Protein 8GAQ (pdb70)

Secondary structure (DSSP, 8-state):
-HHHHHHHHHHHHH--HHHHHHHHHHHHHHHHH-HHHHHHHHHHHHHTT-HHHHHHHHHHHHHHHTT-TTHHHHHHHHHHHHT-TTHHHHHHHHHHHHTTT-HHHHHHHHHHHHHT--HHHHHHHHHHHHHHHTT-HHHHHHHHHT-/-HHHHHHHHHHHHHT-HHHHHHHHHHHHHHHHH-GGGHHHHHHHHHHHT-HHHHHHHHHHHHHTGGG-HHHHHHHHHHHHHH--HHHHHHHHHHHHHHTTT-TTGGGTHHHHHHHT--HHHHHHHHHHHHHHTTT-HHHHHHHHHT-/-HHHHHHHHHHHTT--HHHHHHHHHHHHHHHHH-GGGHHHHHHHHHHHT-HHHHHHHHHHHHHHHTT-HHHHHHHHHHHHHHT-TTHHHHHHHHHHHHTTT-TTGGGTHHHHHHHT--HHHHHHHHHHHHHHHTT-HHHHHHHHHT-/-HHHHHHHHHHHHH--HHHHHHHHHHHHHHHHT-GGGHHHHHHHHHHTT-HHHHHHHHHHHHHHHTT-HHHHHHHHHHHHHH--TTIIIIIHHHHHHHTTT-TTGGGTHHHHHHHT--HHHHHHHHHHHHHHHTT-HHHHHHHHHT-/-HHHHHHHHHHHHH--HHHHHHHHHHHHHHHHHSGGGHHHHHHHHHHTT-HHHHHHHHHHHHHHHTT-HHHHHHHHHHHHHHT-TTHHHHHHHHHHHHTTT-TTHHHHHHHHHHHT--HHHHHHHHHHHHHHHTS-HHHHHHHHHT-

Structure (mmCIF, N/CA/C/O backbone):
data_8GAQ
#
_entry.id   8GAQ
#
loop_
_atom_site.group_PDB
_atom_site.id
_atom_site.type_symbol
_atom_site.label_atom_id
_atom_site.label_alt_id
_atom_site.label_comp_id
_atom_site.label_asym_id
_atom_site.label_entity_id
_atom_site.label_seq_id
_atom_site.pdbx_PDB_ins_code
_atom_site.Cartn_x
_atom_site.Cartn_y
_atom_site.Cartn_z
_atom_site.occupancy
_atom_site.B_iso_or_equiv
_atom_site.auth_seq_id
_atom_site.auth_comp_id
_atom_site.auth_asym_id
_atom_site.auth_atom_id
_atom_site.pdbx_PDB_model_num
ATOM 1 N N . VAL A 1 2 ? 145.070 147.322 134.221 1.00 126.82 1 VAL A N 1
ATOM 2 C CA . VAL A 1 2 ? 145.384 148.540 133.494 1.00 126.82 1 VAL A CA 1
ATOM 3 C C . VAL A 1 2 ? 144.755 148.403 132.108 1.00 126.82 1 VAL A C 1
ATOM 4 O O . VAL A 1 2 ? 143.809 147.637 131.941 1.00 126.82 1 VAL A O 1
ATOM 8 N N . GLU A 1 3 ? 145.271 149.136 131.116 1.00 132.94 2 GLU A N 1
ATOM 9 C CA . GLU A 1 3 ? 144.678 149.092 129.782 1.00 132.94 2 GLU A CA 1
ATOM 10 C C . GLU A 1 3 ? 144.922 147.749 129.098 1.00 132.94 2 GLU A C 1
ATOM 11 O O . GLU A 1 3 ? 144.015 147.192 128.470 1.00 132.94 2 GLU A O 1
ATOM 17 N N . GLU A 1 4 ? 146.140 147.211 129.208 1.00 138.28 3 GLU A N 1
ATOM 18 C CA . GLU A 1 4 ? 146.467 145.972 128.508 1.00 138.28 3 GLU A CA 1
ATOM 19 C C . GLU A 1 4 ? 145.700 144.787 129.085 1.00 138.28 3 GLU A C 1
ATOM 20 O O . GLU A 1 4 ? 145.166 143.961 128.334 1.00 138.28 3 GLU A O 1
ATOM 26 N N . LEU A 1 5 ? 145.616 144.695 130.414 1.00 132.30 4 LEU A N 1
ATOM 27 C CA . LEU A 1 5 ? 144.890 143.590 131.023 1.00 132.30 4 LEU A CA 1
ATOM 28 C C . LEU A 1 5 ? 143.389 143.737 130.817 1.00 132.30 4 LEU A C 1
ATOM 29 O O . LEU A 1 5 ? 142.690 142.735 130.647 1.00 132.30 4 LEU A O 1
ATOM 34 N N . LYS A 1 6 ? 142.881 144.970 130.800 1.00 137.65 5 LYS A N 1
ATOM 35 C CA . LYS A 1 6 ? 141.480 145.188 130.453 1.00 137.65 5 LYS A CA 1
ATOM 36 C C . LYS A 1 6 ? 141.191 144.720 129.032 1.00 137.65 5 LYS A C 1
ATOM 37 O O . LYS A 1 6 ? 140.190 144.037 128.782 1.00 137.65 5 LYS A O 1
ATOM 43 N N . ARG A 1 7 ? 142.059 145.085 128.086 1.00 144.99 6 ARG A N 1
ATOM 44 C CA . ARG A 1 7 ? 141.888 144.649 126.703 1.00 144.99 6 ARG A CA 1
ATOM 45 C C . ARG A 1 7 ? 141.908 143.129 126.602 1.00 144.99 6 ARG A C 1
ATOM 46 O O . ARG A 1 7 ? 141.051 142.527 125.942 1.00 144.99 6 ARG A O 1
ATOM 54 N N . LYS A 1 8 ? 142.896 142.496 127.239 1.00 143.40 7 LYS A N 1
ATOM 55 C CA . LYS A 1 8 ? 142.985 141.040 127.215 1.00 143.40 7 LYS A CA 1
ATOM 56 C C . LYS A 1 8 ? 141.733 140.396 127.795 1.00 143.40 7 LYS A C 1
ATOM 57 O O . LYS A 1 8 ? 141.180 139.459 127.209 1.00 143.40 7 LYS A O 1
ATOM 63 N N . LEU A 1 9 ? 141.276 140.872 128.956 1.00 140.27 8 LEU A N 1
ATOM 64 C CA . LEU A 1 9 ? 140.109 140.266 129.587 1.00 140.27 8 LEU A CA 1
ATOM 65 C C . LEU A 1 9 ? 138.876 140.416 128.704 1.00 140.27 8 LEU A C 1
ATOM 66 O O . LEU A 1 9 ? 138.114 139.464 128.522 1.00 140.27 8 LEU A O 1
ATOM 71 N N . ARG A 1 10 ? 138.655 141.615 128.154 1.00 143.92 9 ARG A N 1
ATOM 72 C CA . ARG A 1 10 ? 137.480 141.825 127.312 1.00 143.92 9 ARG A CA 1
ATOM 73 C C . ARG A 1 10 ? 137.526 140.958 126.060 1.00 143.92 9 ARG A C 1
ATOM 74 O O . ARG A 1 10 ? 136.520 140.332 125.692 1.00 143.92 9 ARG A O 1
ATOM 82 N N . GLN A 1 11 ? 138.682 140.900 125.391 1.00 149.13 10 GLN A N 1
ATOM 83 C CA . GLN A 1 11 ? 138.771 140.093 124.179 1.00 149.13 10 GLN A CA 1
ATOM 84 C C . GLN A 1 11 ? 138.585 138.614 124.495 1.00 149.13 10 GLN A C 1
ATOM 85 O O . GLN A 1 11 ? 137.921 137.894 123.744 1.00 149.13 10 GLN A O 1
ATOM 91 N N . ALA A 1 12 ? 139.145 138.144 125.612 1.00 149.15 11 ALA A N 1
ATOM 92 C CA . ALA A 1 12 ? 138.904 136.766 126.021 1.00 149.15 11 ALA A CA 1
ATOM 93 C C . ALA A 1 12 ? 137.428 136.533 126.306 1.00 149.15 11 ALA A C 1
ATOM 94 O O . ALA A 1 12 ? 136.873 135.489 125.946 1.00 149.15 11 ALA A O 1
ATOM 96 N N . LYS A 1 13 ? 136.775 137.507 126.941 1.00 149.04 12 LYS A N 1
ATOM 97 C CA . LYS A 1 13 ? 135.376 137.353 127.312 1.00 149.04 12 LYS A CA 1
ATOM 98 C C . LYS A 1 13 ? 134.492 137.238 126.080 1.00 149.04 12 LYS A C 1
ATOM 99 O O . LYS A 1 13 ? 133.556 136.430 126.053 1.00 149.04 12 LYS A O 1
ATOM 105 N N . GLU A 1 14 ? 134.777 138.027 125.041 1.00 154.38 13 GLU A N 1
ATOM 106 C CA . GLU A 1 14 ? 133.977 137.901 123.828 1.00 154.38 13 GLU A CA 1
ATOM 107 C C . GLU A 1 14 ? 134.297 136.627 123.051 1.00 154.38 13 GLU A C 1
ATOM 108 O O . GLU A 1 14 ? 133.488 136.216 122.212 1.00 154.38 13 GLU A O 1
ATOM 114 N N . ASP A 1 15 ? 135.444 135.991 123.298 1.00 154.45 14 ASP A N 1
ATOM 115 C CA . ASP A 1 15 ? 135.725 134.698 122.681 1.00 154.45 14 ASP A CA 1
ATOM 116 C C . ASP A 1 15 ? 135.633 133.521 123.649 1.00 154.45 14 ASP A C 1
ATOM 117 O O . ASP A 1 15 ? 135.965 132.398 123.256 1.00 154.45 14 ASP A O 1
ATOM 122 N N . GLY A 1 16 ? 135.199 133.732 124.891 1.00 151.72 15 GLY A N 1
ATOM 123 C CA . GLY A 1 16 ? 135.077 132.613 125.811 1.00 151.72 15 GLY A CA 1
ATOM 124 C C . GLY A 1 16 ? 136.386 132.113 126.391 1.00 151.72 15 GLY A C 1
ATOM 125 O O . GLY A 1 16 ? 137.298 132.904 126.651 1.00 151.72 15 GLY A O 1
ATOM 126 N N . ASP A 1 17 ? 136.470 130.801 126.633 1.00 148.89 16 ASP A N 1
ATOM 127 C CA . ASP A 1 17 ? 137.662 130.168 127.196 1.00 148.89 16 ASP A CA 1
ATOM 128 C C . ASP A 1 17 ? 137.952 130.659 128.608 1.00 148.89 16 ASP A C 1
ATOM 129 O O . ASP A 1 17 ? 138.944 131.358 128.843 1.00 148.89 16 ASP A O 1
ATOM 134 N N . GLU A 1 18 ? 137.063 130.309 129.543 1.00 142.00 17 GLU A N 1
ATOM 135 C CA . GLU A 1 18 ? 137.191 130.720 130.939 1.00 142.00 17 GLU A CA 1
ATOM 136 C C . GLU A 1 18 ? 138.583 130.473 131.512 1.00 142.00 17 GLU A C 1
ATOM 137 O O . GLU A 1 18 ? 139.009 131.197 132.419 1.00 142.00 17 GLU A O 1
ATOM 143 N N . GLU A 1 19 ? 139.299 129.454 131.023 1.00 138.42 18 GLU A N 1
ATOM 144 C CA . GLU A 1 19 ? 140.591 129.105 131.611 1.00 138.42 18 GLU A CA 1
ATOM 145 C C . GLU A 1 19 ? 141.612 130.231 131.499 1.00 138.42 18 GLU A C 1
ATOM 146 O O . GLU A 1 19 ? 142.541 130.293 132.312 1.00 138.42 18 GLU A O 1
ATOM 152 N N . LEU A 1 20 ? 141.461 131.116 130.518 1.00 136.11 19 LEU A N 1
ATOM 153 C CA . LEU A 1 20 ? 142.305 132.295 130.383 1.00 136.11 19 LEU A CA 1
ATOM 154 C C . LEU A 1 20 ? 141.733 133.470 131.174 1.00 136.11 19 LEU A C 1
ATOM 155 O O . LEU A 1 20 ? 142.485 134.249 131.776 1.00 136.11 19 LEU A O 1
ATOM 160 N N . LEU A 1 21 ? 140.403 133.606 131.162 1.00 132.48 20 LEU A N 1
ATOM 161 C CA . LEU A 1 21 ? 139.745 134.695 131.879 1.00 132.48 20 LEU A CA 1
ATOM 162 C C . LEU A 1 21 ? 140.032 134.636 133.373 1.00 132.48 20 LEU A C 1
ATOM 163 O O . LEU A 1 21 ? 140.285 135.670 134.001 1.00 132.48 20 LEU A O 1
ATOM 168 N N . GLU A 1 22 ? 139.984 133.439 133.963 1.00 128.34 21 GLU A N 1
ATOM 169 C CA . GLU A 1 22 ? 140.267 133.316 135.390 1.00 128.34 21 GLU A CA 1
ATOM 170 C C . GLU A 1 22 ? 141.660 133.834 135.718 1.00 128.34 21 GLU A C 1
ATOM 171 O O . GLU A 1 22 ? 141.838 134.604 136.671 1.00 128.34 21 GLU A O 1
ATOM 177 N N . ARG A 1 23 ? 142.655 133.445 134.919 1.00 120.55 22 ARG A N 1
ATOM 178 C CA . ARG A 1 23 ? 144.031 133.843 135.195 1.00 120.55 22 ARG A CA 1
ATOM 179 C C . ARG A 1 23 ? 144.218 135.344 135.023 1.00 120.55 22 ARG A C 1
ATOM 180 O O . ARG A 1 23 ? 144.844 136.000 135.867 1.00 120.55 22 ARG A O 1
ATOM 188 N N . VAL A 1 24 ? 143.698 135.905 133.928 1.00 116.90 23 VAL A N 1
ATOM 189 C CA . VAL A 1 24 ? 143.836 137.344 133.710 1.00 116.90 23 VAL A CA 1
ATOM 190 C C . VAL A 1 24 ? 143.157 138.121 134.831 1.00 116.90 23 VAL A C 1
ATOM 191 O O . VAL A 1 24 ? 143.709 139.097 135.352 1.00 116.90 23 VAL A O 1
ATOM 195 N N . LYS A 1 25 ? 141.954 137.701 135.227 1.00 112.40 24 LYS A N 1
ATOM 196 C CA . LYS A 1 25 ? 141.247 138.400 136.292 1.00 112.40 24 LYS A CA 1
ATOM 197 C C . LYS A 1 25 ? 142.027 138.343 137.598 1.00 112.40 24 LYS A C 1
ATOM 198 O O . LYS A 1 25 ? 142.163 139.352 138.297 1.00 112.40 24 LYS A O 1
ATOM 204 N N . ASN A 1 26 ? 142.526 137.158 137.961 1.00 107.65 25 ASN A N 1
ATOM 205 C CA . ASN A 1 26 ? 143.261 137.036 139.216 1.00 107.65 25 ASN A CA 1
ATOM 206 C C . ASN A 1 26 ? 144.536 137.872 139.203 1.00 107.65 25 ASN A C 1
ATOM 207 O O . ASN A 1 26 ? 144.856 138.535 140.200 1.00 107.65 25 ASN A O 1
ATOM 212 N N . GLU A 1 27 ? 145.259 137.884 138.079 1.00 99.62 26 GLU A N 1
ATOM 213 C CA . GLU A 1 27 ? 146.449 138.723 137.987 1.00 99.62 26 GLU A CA 1
ATOM 214 C C . GLU A 1 27 ? 146.086 140.198 138.069 1.00 99.62 26 GLU A C 1
ATOM 215 O O . GLU A 1 27 ? 146.834 140.997 138.642 1.00 99.62 26 GLU A O 1
ATOM 221 N N . MET A 1 28 ? 144.936 140.577 137.511 1.00 93.19 27 MET A N 1
ATOM 222 C CA . MET A 1 28 ? 144.521 141.972 137.569 1.00 93.19 27 MET A CA 1
ATOM 223 C C . MET A 1 28 ? 144.174 142.386 138.992 1.00 93.19 27 MET A C 1
ATOM 224 O O . MET A 1 28 ? 144.533 143.485 139.427 1.00 93.19 27 MET A O 1
ATOM 229 N N . LEU A 1 29 ? 143.479 141.519 139.730 1.00 82.89 28 LEU A N 1
ATOM 230 C CA . LEU A 1 29 ? 143.205 141.802 141.137 1.00 82.89 28 LEU A CA 1
ATOM 231 C C . LEU A 1 29 ? 144.502 141.951 141.919 1.00 82.89 28 LEU A C 1
ATOM 232 O O . LEU A 1 29 ? 144.654 142.873 142.730 1.00 82.89 28 LEU A O 1
ATOM 237 N N . LEU A 1 30 ? 145.454 141.045 141.683 1.00 80.61 29 LEU A N 1
ATOM 238 C CA . LEU A 1 30 ? 146.736 141.130 142.374 1.00 80.61 29 LEU A CA 1
ATOM 239 C C . LEU A 1 30 ? 147.446 142.440 142.064 1.00 80.61 29 LEU A C 1
ATOM 240 O O . LEU A 1 30 ? 147.965 143.101 142.970 1.00 80.61 29 LEU A O 1
ATOM 245 N N . LEU A 1 31 ? 147.476 142.833 140.790 1.00 89.23 30 LEU A N 1
ATOM 246 C CA . LEU A 1 31 ? 148.074 144.113 140.428 1.00 89.23 30 LEU A CA 1
ATOM 247 C C . LEU A 1 31 ? 147.359 145.270 141.111 1.00 89.23 30 LEU A C 1
ATOM 248 O O . LEU A 1 31 ? 147.999 146.232 141.551 1.00 89.23 30 LEU A O 1
ATOM 253 N N . ALA A 1 32 ? 146.031 145.195 141.210 1.00 82.68 31 ALA A N 1
ATOM 254 C CA . ALA A 1 32 ? 145.285 146.268 141.854 1.00 82.68 31 ALA A CA 1
ATOM 255 C C . ALA A 1 32 ? 145.599 146.359 143.341 1.00 82.68 31 ALA A C 1
ATOM 256 O O . ALA A 1 32 ? 145.498 147.442 143.926 1.00 82.68 31 ALA A O 1
ATOM 258 N N . VAL A 1 33 ? 145.968 145.241 143.969 1.00 74.25 32 VAL A N 1
ATOM 259 C CA . VAL A 1 33 ? 146.321 145.280 145.389 1.00 74.25 32 VAL A CA 1
ATOM 260 C C . VAL A 1 33 ? 147.501 146.216 145.629 1.00 74.25 32 VAL A C 1
ATOM 261 O O . VAL A 1 33 ? 147.520 146.980 146.599 1.00 74.25 32 VAL A O 1
ATOM 265 N N . VAL A 1 34 ? 148.503 146.169 144.753 1.00 77.76 33 VAL A N 1
ATOM 266 C CA . VAL A 1 34 ? 149.738 146.912 144.979 1.00 77.76 33 VAL A CA 1
ATOM 267 C C . VAL A 1 34 ? 149.743 148.289 144.322 1.00 77.76 33 VAL A C 1
ATOM 268 O O . VAL A 1 34 ? 150.476 149.178 144.783 1.00 77.76 33 VAL A O 1
ATOM 272 N N . ASP A 1 35 ? 148.943 148.502 143.279 1.00 85.36 34 ASP A N 1
ATOM 273 C CA . ASP A 1 35 ? 148.906 149.768 142.548 1.00 85.36 34 ASP A CA 1
ATOM 274 C C . ASP A 1 35 ? 147.534 150.400 142.745 1.00 85.36 34 ASP A C 1
ATOM 275 O O . ASP A 1 35 ? 146.602 150.126 141.974 1.00 85.36 34 ASP A O 1
ATOM 280 N N . PRO A 1 36 ? 147.366 151.258 143.756 1.00 82.03 35 PRO A N 1
ATOM 281 C CA . PRO A 1 36 ? 146.027 151.795 144.048 1.00 82.03 35 PRO A CA 1
ATOM 282 C C . PRO A 1 36 ? 145.451 152.642 142.932 1.00 82.03 35 PRO A C 1
ATOM 283 O O . PRO A 1 36 ? 144.223 152.705 142.795 1.00 82.03 35 PRO A O 1
ATOM 287 N N . ARG A 1 37 ? 146.293 153.280 142.119 1.00 80.61 36 ARG A N 1
ATOM 288 C CA . ARG A 1 37 ? 145.814 154.008 140.950 1.00 80.61 36 ARG A CA 1
ATOM 289 C C . ARG A 1 37 ? 145.029 153.113 140.000 1.00 80.61 36 ARG A C 1
ATOM 290 O O . ARG A 1 37 ? 144.161 153.604 139.272 1.00 80.61 36 ARG A O 1
ATOM 298 N N . VAL A 1 38 ? 145.297 151.807 140.008 1.00 81.22 37 VAL A N 1
ATOM 299 C CA . VAL A 1 38 ? 144.568 150.896 139.138 1.00 81.22 37 VAL A CA 1
ATOM 300 C C . VAL A 1 38 ? 143.191 150.580 139.711 1.00 81.22 37 VAL A C 1
ATOM 301 O O . VAL A 1 38 ? 142.272 150.226 138.963 1.00 81.22 37 VAL A O 1
ATOM 305 N N . LEU A 1 39 ? 143.014 150.729 141.029 1.00 77.76 38 LEU A N 1
ATOM 306 C CA . LEU A 1 39 ? 141.802 150.243 141.688 1.00 77.76 38 LEU A CA 1
ATOM 307 C C . LEU A 1 39 ? 140.544 150.845 141.077 1.00 77.76 38 LEU A C 1
ATOM 308 O O . LEU A 1 39 ? 139.632 150.116 140.670 1.00 77.76 38 LEU A O 1
ATOM 313 N N . VAL A 1 40 ? 140.489 152.174 140.971 1.00 78.58 39 VAL A N 1
ATOM 314 C CA . VAL A 1 40 ? 139.287 152.831 140.462 1.00 78.58 39 VAL A CA 1
ATOM 315 C C . VAL A 1 40 ? 138.935 152.327 139.069 1.00 78.58 39 VAL A C 1
ATOM 316 O O . VAL A 1 40 ? 137.777 152.412 138.642 1.00 78.58 39 VAL A O 1
ATOM 320 N N . GLU A 1 41 ? 139.912 151.786 138.341 1.00 86.40 40 GLU A N 1
ATOM 321 C CA . GLU A 1 41 ? 139.606 151.119 137.082 1.00 86.40 40 GLU A CA 1
ATOM 322 C C . GLU A 1 41 ? 139.060 149.717 137.335 1.00 86.40 40 GLU A C 1
ATOM 323 O O . GLU A 1 41 ? 137.938 149.396 136.928 1.00 86.40 40 GLU A O 1
ATOM 329 N N . VAL A 1 42 ? 139.831 148.881 138.038 1.00 80.66 41 VAL A N 1
ATOM 330 C CA . VAL A 1 42 ? 139.447 147.483 138.228 1.00 80.66 41 VAL A CA 1
ATOM 331 C C . VAL A 1 42 ? 138.071 147.384 138.867 1.00 80.66 41 VAL A C 1
ATOM 332 O O . VAL A 1 42 ? 137.279 146.494 138.536 1.00 80.66 41 VAL A O 1
ATOM 336 N N . LEU A 1 43 ? 137.760 148.297 139.786 1.00 77.56 42 LEU A N 1
ATOM 337 C CA . LEU A 1 43 ? 136.428 148.321 140.372 1.00 77.56 42 LEU A CA 1
ATOM 338 C C . LEU A 1 43 ? 135.360 148.468 139.297 1.00 77.56 42 LEU A C 1
ATOM 339 O O . LEU A 1 43 ? 134.487 147.604 139.152 1.00 77.56 42 LEU A O 1
ATOM 344 N N . ASN A 1 44 ? 135.444 149.536 138.499 1.00 87.41 43 ASN A N 1
ATOM 345 C CA . ASN A 1 44 ? 134.358 149.843 137.574 1.00 87.41 43 ASN A CA 1
ATOM 346 C C . ASN A 1 44 ? 134.213 148.758 136.516 1.00 87.41 43 ASN A C 1
ATOM 347 O O . ASN A 1 44 ? 133.096 148.333 136.199 1.00 87.41 43 ASN A O 1
ATOM 352 N N . THR A 1 45 ? 135.336 148.281 135.972 1.00 89.34 44 THR A N 1
ATOM 353 C CA . THR A 1 45 ? 135.274 147.162 135.040 1.00 89.34 44 THR A CA 1
ATOM 354 C C . THR A 1 45 ? 134.563 145.974 135.668 1.00 89.34 44 THR A C 1
ATOM 355 O O . THR A 1 45 ? 133.739 145.322 135.017 1.00 89.34 44 THR A O 1
ATOM 359 N N . ALA A 1 46 ? 134.839 145.703 136.947 1.00 88.56 45 ALA A N 1
ATOM 360 C CA . ALA A 1 46 ? 134.173 144.594 137.620 1.00 88.56 45 ALA A CA 1
ATOM 361 C C . ALA A 1 46 ? 132.666 144.792 137.634 1.00 88.56 45 ALA A C 1
ATOM 362 O O . ALA A 1 46 ? 131.903 143.828 137.515 1.00 88.56 45 ALA A O 1
ATOM 364 N N . LYS A 1 47 ? 132.219 146.037 137.786 1.00 90.65 46 LYS A N 1
ATOM 365 C CA . LYS A 1 47 ? 130.789 146.306 137.729 1.00 90.65 46 LYS A CA 1
ATOM 366 C C . LYS A 1 47 ? 130.255 146.103 136.319 1.00 90.65 46 LYS A C 1
ATOM 367 O O . LYS A 1 47 ? 129.130 145.628 136.139 1.00 90.65 46 LYS A O 1
ATOM 373 N N . GLU A 1 48 ? 131.053 146.451 135.306 1.00 96.30 47 GLU A N 1
ATOM 374 C CA . GLU A 1 48 ? 130.558 146.414 133.933 1.00 96.30 47 GLU A CA 1
ATOM 375 C C . GLU A 1 48 ? 130.318 144.985 133.462 1.00 96.30 47 GLU A C 1
ATOM 376 O O . GLU A 1 48 ? 129.346 144.717 132.748 1.00 96.30 47 GLU A O 1
ATOM 382 N N . LEU A 1 49 ? 131.192 144.051 133.852 1.00 103.03 48 LEU A N 1
ATOM 383 C CA . LEU A 1 49 ? 131.024 142.659 133.449 1.00 103.03 48 LEU A CA 1
ATOM 384 C C . LEU A 1 49 ? 129.740 142.047 133.991 1.00 103.03 48 LEU A C 1
ATOM 385 O O . LEU A 1 49 ? 129.279 141.031 133.459 1.00 103.03 48 LEU A O 1
ATOM 390 N N . GLY A 1 50 ? 129.152 142.637 135.029 1.00 100.13 49 GLY A N 1
ATOM 391 C CA . GLY A 1 50 ? 127.996 142.046 135.669 1.00 100.13 49 GLY A CA 1
ATOM 392 C C . GLY A 1 50 ? 128.318 140.971 136.678 1.00 100.13 49 GLY A C 1
ATOM 393 O O . GLY A 1 50 ? 127.450 140.152 136.996 1.00 100.13 49 GLY A O 1
ATOM 394 N N . ASP A 1 51 ? 129.541 140.948 137.196 1.00 90.91 50 ASP A N 1
ATOM 395 C CA . ASP A 1 51 ? 129.966 139.983 138.203 1.00 90.91 50 ASP A CA 1
ATOM 396 C C . ASP A 1 51 ? 130.100 140.718 139.528 1.00 90.91 50 ASP A C 1
ATOM 397 O O . ASP A 1 51 ? 131.102 141.395 139.771 1.00 90.91 50 ASP A O 1
ATOM 402 N N . GLU A 1 52 ? 129.092 140.578 140.387 1.00 89.85 51 GLU A N 1
ATOM 403 C CA . GLU A 1 52 ? 129.185 141.164 141.717 1.00 89.85 51 GLU A CA 1
ATOM 404 C C . GLU A 1 52 ? 130.241 140.474 142.573 1.00 89.85 51 GLU A C 1
ATOM 405 O O . GLU A 1 52 ? 130.681 141.048 143.571 1.00 89.85 51 GLU A O 1
ATOM 411 N N . GLU A 1 53 ? 130.675 139.266 142.204 1.00 88.81 52 GLU A N 1
ATOM 412 C CA . GLU A 1 53 ? 131.690 138.590 143.007 1.00 88.81 52 GLU A CA 1
ATOM 413 C C . GLU A 1 53 ? 133.046 139.271 142.874 1.00 88.81 52 GLU A C 1
ATOM 414 O O . GLU A 1 53 ? 133.716 139.528 143.881 1.00 88.81 52 GLU A O 1
ATOM 420 N N . MET A 1 54 ? 133.456 139.595 141.644 1.00 79.05 53 MET A N 1
ATOM 421 C CA . MET A 1 54 ? 134.712 140.314 141.450 1.00 79.05 53 MET A CA 1
ATOM 422 C C . MET A 1 54 ? 134.648 141.703 142.073 1.00 79.05 53 MET A C 1
ATOM 423 O O . MET A 1 54 ? 135.582 142.136 142.755 1.00 79.05 53 MET A O 1
ATOM 428 N N . TYR A 1 55 ? 133.548 142.419 141.840 1.00 73.36 54 TYR A N 1
ATOM 429 C CA . TYR A 1 55 ? 133.381 143.749 142.413 1.00 73.36 54 TYR A CA 1
ATOM 430 C C . TYR A 1 55 ? 133.425 143.696 143.936 1.00 73.36 54 TYR A C 1
ATOM 431 O O . TYR A 1 55 ? 134.061 144.536 144.582 1.00 73.36 54 TYR A O 1
ATOM 440 N N . LYS A 1 56 ? 132.768 142.698 144.529 1.00 69.20 55 LYS A N 1
ATOM 441 C CA . LYS A 1 56 ? 132.727 142.589 145.983 1.00 69.20 55 LYS A CA 1
ATOM 442 C C . LYS A 1 56 ? 134.089 142.212 146.554 1.00 69.20 55 LYS A C 1
ATOM 443 O O . LYS A 1 56 ? 134.496 142.737 147.598 1.00 69.20 55 LYS A O 1
ATOM 449 N N . LYS A 1 57 ? 134.819 141.317 145.884 1.00 62.53 56 LYS A N 1
ATOM 450 C CA . LYS A 1 57 ? 136.162 140.993 146.351 1.00 62.53 56 LYS A CA 1
ATOM 451 C C . LYS A 1 57 ? 137.097 142.187 146.206 1.00 62.53 56 LYS A C 1
ATOM 452 O O . LYS A 1 57 ? 137.993 142.379 147.033 1.00 62.53 56 LYS A O 1
ATOM 458 N N . VAL A 1 58 ? 136.906 143.008 145.170 1.00 63.65 57 VAL A N 1
ATOM 459 C CA . VAL A 1 58 ? 137.744 144.195 145.032 1.00 63.65 57 VAL A CA 1
ATOM 460 C C . VAL A 1 58 ? 137.402 145.224 146.102 1.00 63.65 57 VAL A C 1
ATOM 461 O O . VAL A 1 58 ? 138.294 145.911 146.619 1.00 63.65 57 VAL A O 1
ATOM 465 N N . LYS A 1 59 ? 136.123 145.343 146.471 1.00 62.62 58 LYS A N 1
ATOM 466 C CA . LYS A 1 59 ? 135.781 146.185 147.612 1.00 62.62 58 LYS A CA 1
ATOM 467 C C . LYS A 1 59 ? 136.450 145.672 148.878 1.00 62.62 58 LYS A C 1
ATOM 468 O O . LYS A 1 59 ? 137.002 146.455 149.658 1.00 62.62 58 LYS A O 1
ATOM 474 N N . GLY A 1 60 ? 136.420 144.362 149.093 1.00 56.65 59 GLY A N 1
ATOM 475 C CA . GLY A 1 60 ? 137.135 143.764 150.203 1.00 56.65 59 GLY A CA 1
ATOM 476 C C . GLY A 1 60 ? 138.609 144.114 150.215 1.00 56.65 59 GLY A C 1
ATOM 477 O O . GLY A 1 60 ? 139.156 144.528 151.245 1.00 56.65 59 GLY A O 1
ATOM 478 N N . ILE A 1 61 ? 139.260 143.932 149.065 1.00 53.25 60 ILE A N 1
ATOM 479 C CA . ILE A 1 61 ? 140.694 144.178 148.964 1.00 53.25 60 ILE A CA 1
ATOM 480 C C . ILE A 1 61 ? 141.012 145.627 149.291 1.00 53.25 60 ILE A C 1
ATOM 481 O O . ILE A 1 61 ? 141.888 145.912 150.112 1.00 53.25 60 ILE A O 1
ATOM 486 N N . MET A 1 62 ? 140.312 146.569 148.654 1.00 56.41 61 MET A N 1
ATOM 487 C CA . MET A 1 62 ? 140.629 147.970 148.911 1.00 56.41 61 MET A CA 1
ATOM 488 C C . MET A 1 62 ? 140.309 148.355 150.347 1.00 56.41 61 MET A C 1
ATOM 489 O O . MET A 1 62 ? 141.039 149.151 150.951 1.00 56.41 61 MET A O 1
ATOM 494 N N . LEU A 1 63 ? 139.250 147.788 150.924 1.00 47.33 62 LEU A N 1
ATOM 495 C CA . LEU A 1 63 ? 138.889 148.143 152.287 1.00 47.33 62 LEU A CA 1
ATOM 496 C C . LEU A 1 63 ? 139.951 147.674 153.270 1.00 47.33 62 LEU A C 1
ATOM 497 O O . LEU A 1 63 ? 140.384 148.441 154.137 1.00 47.33 62 LEU A O 1
ATOM 502 N N . ARG A 1 64 ? 140.396 146.417 153.155 1.00 47.80 63 ARG A N 1
ATOM 503 C CA . ARG A 1 64 ? 141.436 145.975 154.081 1.00 47.80 63 ARG A CA 1
ATOM 504 C C . ARG A 1 64 ? 142.794 146.558 153.728 1.00 47.80 63 ARG A C 1
ATOM 505 O O . ARG A 1 64 ? 143.694 146.540 154.569 1.00 47.80 63 ARG A O 1
ATOM 513 N N . LEU A 1 65 ? 142.974 147.053 152.505 1.00 45.41 64 LEU A N 1
ATOM 514 C CA . LEU A 1 65 ? 144.185 147.802 152.196 1.00 45.41 64 LEU A CA 1
ATOM 515 C C . LEU A 1 65 ? 144.165 149.163 152.873 1.00 45.41 64 LEU A C 1
ATOM 516 O O . LEU A 1 65 ? 145.221 149.724 153.185 1.00 45.41 64 LEU A O 1
ATOM 521 N N . ALA A 1 66 ? 142.971 149.717 153.091 1.00 46.92 65 ALA A N 1
ATOM 522 C CA . ALA A 1 66 ? 142.870 151.023 153.733 1.00 46.92 65 ALA A CA 1
ATOM 523 C C . ALA A 1 66 ? 143.508 151.023 155.117 1.00 46.92 65 ALA A C 1
ATOM 524 O O . ALA A 1 66 ? 144.179 151.990 155.495 1.00 46.92 65 ALA A O 1
ATOM 526 N N . VAL A 1 67 ? 143.319 149.952 155.888 1.00 43.76 66 VAL A N 1
ATOM 527 C CA . VAL A 1 67 ? 143.752 149.939 157.282 1.00 43.76 66 VAL A CA 1
ATOM 528 C C . VAL A 1 67 ? 145.263 149.784 157.400 1.00 43.76 66 VAL A C 1
ATOM 529 O O . VAL A 1 67 ? 145.796 149.733 158.512 1.00 43.76 66 VAL A O 1
ATOM 533 N N . VAL A 1 68 ? 145.970 149.696 156.274 1.00 46.61 67 VAL A N 1
ATOM 534 C CA . VAL A 1 68 ? 147.427 149.607 156.333 1.00 46.61 67 VAL A CA 1
ATOM 535 C C . VAL A 1 68 ? 148.068 150.655 155.433 1.00 46.61 67 VAL A C 1
ATOM 536 O O . VAL A 1 68 ? 149.297 150.728 155.333 1.00 46.61 67 VAL A O 1
ATOM 540 N N . ASP A 1 69 ? 147.254 151.470 154.770 1.00 48.51 68 ASP A N 1
ATOM 541 C CA . ASP A 1 69 ? 147.761 152.559 153.937 1.00 48.51 68 ASP A CA 1
ATOM 542 C C . ASP A 1 69 ? 146.785 153.725 154.003 1.00 48.51 68 ASP A C 1
ATOM 543 O O . ASP A 1 69 ? 145.774 153.733 153.278 1.00 48.51 68 ASP A O 1
ATOM 548 N N . PRO A 1 70 ? 147.044 154.726 154.850 1.00 52.43 69 PRO A N 1
ATOM 549 C CA . PRO A 1 70 ? 146.076 155.820 155.026 1.00 52.43 69 PRO A CA 1
ATOM 550 C C . PRO A 1 70 ? 145.888 156.706 153.804 1.00 52.43 69 PRO A C 1
ATOM 551 O O . PRO A 1 70 ? 145.022 157.587 153.840 1.00 52.43 69 PRO A O 1
ATOM 555 N N . ARG A 1 71 ? 146.664 156.526 152.736 1.00 51.06 70 ARG A N 1
ATOM 556 C CA . ARG A 1 71 ? 146.364 157.243 151.500 1.00 51.06 70 ARG A CA 1
ATOM 557 C C . ARG A 1 71 ? 145.086 156.709 150.868 1.00 51.06 70 ARG A C 1
ATOM 558 O O . ARG A 1 71 ? 144.254 157.483 150.384 1.00 51.06 70 ARG A O 1
ATOM 566 N N . VAL A 1 72 ? 144.922 155.385 150.858 1.00 46.81 71 VAL A N 1
ATOM 567 C CA . VAL A 1 72 ? 143.697 154.769 150.361 1.00 46.81 71 VAL A CA 1
ATOM 568 C C . VAL A 1 72 ? 142.515 155.108 151.259 1.00 46.81 71 VAL A C 1
ATOM 569 O O . VAL A 1 72 ? 141.360 155.075 150.818 1.00 46.81 71 VAL A O 1
ATOM 573 N N . LEU A 1 73 ? 142.773 155.427 152.530 1.00 45.29 72 LEU A N 1
ATOM 574 C CA . LEU A 1 73 ? 141.680 155.724 153.449 1.00 45.29 72 LEU A CA 1
ATOM 575 C C . LEU A 1 73 ? 140.912 156.973 153.044 1.00 45.29 72 LEU A C 1
ATOM 576 O O . LEU A 1 73 ? 139.758 157.137 153.450 1.00 45.29 72 LEU A O 1
ATOM 581 N N . VAL A 1 74 ? 141.519 157.858 152.257 1.00 48.65 73 VAL A N 1
ATOM 582 C CA . VAL A 1 74 ? 140.757 158.954 151.673 1.00 48.65 73 VAL A CA 1
ATOM 583 C C . VAL A 1 74 ? 140.082 158.508 150.383 1.00 48.65 73 VAL A C 1
ATOM 584 O O . VAL A 1 74 ? 138.954 158.920 150.084 1.00 48.65 73 VAL A O 1
ATOM 588 N N . LEU A 1 75 ? 140.755 157.660 149.602 1.00 47.61 74 LEU A N 1
ATOM 589 C CA . LEU A 1 75 ? 140.176 157.191 148.348 1.00 47.61 74 LEU A CA 1
ATOM 590 C C . LEU A 1 75 ? 138.849 156.488 148.587 1.00 47.61 74 LEU A C 1
ATOM 591 O O . LEU A 1 75 ? 137.836 156.838 147.977 1.00 47.61 74 LEU A O 1
ATOM 596 N N . VAL A 1 76 ? 138.832 155.496 149.480 1.00 47.85 75 VAL A N 1
ATOM 597 C CA . VAL A 1 76 ? 137.596 154.760 149.720 1.00 47.85 75 VAL A CA 1
ATOM 598 C C . VAL A 1 76 ? 136.579 155.637 150.433 1.00 47.85 75 VAL A C 1
ATOM 599 O O . VAL A 1 76 ? 135.370 155.489 150.227 1.00 47.85 75 VAL A O 1
ATOM 603 N N . LEU A 1 77 ? 137.041 156.578 151.254 1.00 48.21 76 LEU A N 1
ATOM 604 C CA . LEU A 1 77 ? 136.118 157.468 151.946 1.00 48.21 76 LEU A CA 1
ATOM 605 C C . LEU A 1 77 ? 135.348 158.338 150.962 1.00 48.21 76 LEU A C 1
ATOM 606 O O . LEU A 1 77 ? 134.140 158.545 151.123 1.00 48.21 76 LEU A O 1
ATOM 611 N N . GLU A 1 78 ? 136.028 158.853 149.936 1.00 61.77 77 GLU A N 1
ATOM 612 C CA . GLU A 1 78 ? 135.333 159.621 148.906 1.00 61.77 77 GLU A CA 1
ATOM 613 C C . GLU A 1 78 ? 134.528 158.706 147.986 1.00 61.77 77 GLU A C 1
ATOM 614 O O . GLU A 1 78 ? 133.424 159.062 147.550 1.00 61.77 77 GLU A O 1
ATOM 620 N N . LEU A 1 79 ? 135.070 157.528 147.675 1.00 54.78 78 LEU A N 1
ATOM 621 C CA . LEU A 1 79 ? 134.387 156.590 146.794 1.00 54.78 78 LEU A CA 1
ATOM 622 C C . LEU A 1 79 ? 133.064 156.131 147.387 1.00 54.78 78 LEU A C 1
ATOM 623 O O . LEU A 1 79 ? 132.127 155.818 146.646 1.00 54.78 78 LEU A O 1
ATOM 628 N N . ALA A 1 80 ? 132.970 156.076 148.717 1.00 59.97 79 ALA A N 1
ATOM 629 C CA . ALA A 1 80 ? 131.706 155.730 149.358 1.00 59.97 79 ALA A CA 1
ATOM 630 C C . ALA A 1 80 ? 130.615 156.732 149.003 1.00 59.97 79 ALA A C 1
ATOM 631 O O . ALA A 1 80 ? 129.472 156.346 148.737 1.00 59.97 79 ALA A O 1
ATOM 633 N N . GLU A 1 81 ? 130.949 158.021 148.979 1.00 64.45 80 GLU A N 1
ATOM 634 C CA . GLU A 1 81 ? 129.971 159.017 148.561 1.00 64.45 80 GLU A CA 1
ATOM 635 C C . GLU A 1 81 ? 129.750 158.984 147.057 1.00 64.45 80 GLU A C 1
ATOM 636 O O . GLU A 1 81 ? 128.632 159.231 146.591 1.00 64.45 80 GLU A O 1
ATOM 642 N N . ALA A 1 82 ? 130.796 158.673 146.291 1.00 66.34 81 ALA A N 1
ATOM 643 C CA . ALA A 1 82 ? 130.657 158.620 144.839 1.00 66.34 81 ALA A CA 1
ATOM 644 C C . ALA A 1 82 ? 129.696 157.518 144.414 1.00 66.34 81 ALA A C 1
ATOM 645 O O . ALA A 1 82 ? 128.895 157.706 143.491 1.00 66.34 81 ALA A O 1
ATOM 647 N N . LEU A 1 83 ? 129.770 156.355 145.066 1.00 64.94 82 LEU A N 1
ATOM 648 C CA . LEU A 1 83 ? 128.827 155.277 144.786 1.00 64.94 82 LEU A CA 1
ATOM 649 C C . LEU A 1 83 ? 127.537 155.441 145.578 1.00 64.94 82 LEU A C 1
ATOM 650 O O . LEU A 1 83 ? 126.442 155.269 145.029 1.00 64.94 82 LEU A O 1
ATOM 655 N N . GLY A 1 84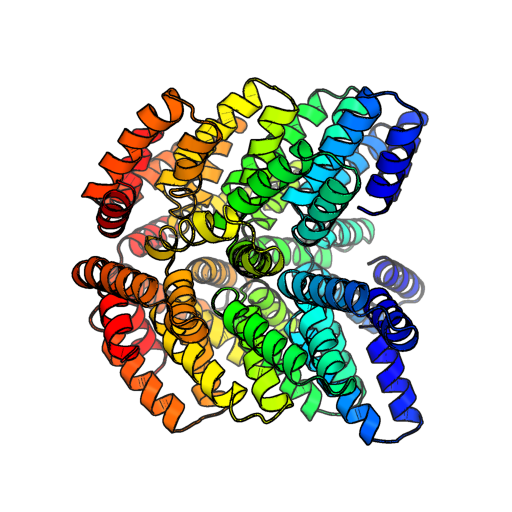 ? 127.643 155.785 146.857 1.00 67.80 83 GLY A N 1
ATOM 656 C CA . GLY A 1 84 ? 126.473 155.827 147.712 1.00 67.80 83 GLY A CA 1
ATOM 657 C C . GLY A 1 84 ? 126.040 154.458 148.183 1.00 67.80 83 GLY A C 1
ATOM 658 O O . GLY A 1 84 ? 124.837 154.174 148.232 1.00 67.80 83 GLY A O 1
ATOM 659 N N . ASP A 1 85 ? 126.992 153.600 148.528 1.00 65.72 84 ASP A N 1
ATOM 660 C CA . ASP A 1 85 ? 126.715 152.228 148.929 1.00 65.72 84 ASP A CA 1
ATOM 661 C C . ASP A 1 85 ? 126.668 152.137 150.447 1.00 65.72 84 ASP A C 1
ATOM 662 O O . ASP A 1 85 ? 127.547 152.669 151.133 1.00 65.72 84 ASP A O 1
ATOM 667 N N . GLU A 1 86 ? 125.644 151.460 150.969 1.00 69.57 85 GLU A N 1
ATOM 668 C CA . GLU A 1 86 ? 125.447 151.400 152.412 1.00 69.57 85 GLU A CA 1
ATOM 669 C C . GLU A 1 86 ? 126.470 150.532 153.130 1.00 69.57 85 GLU A C 1
ATOM 670 O O . GLU A 1 86 ? 126.519 150.569 154.364 1.00 69.57 85 GLU A O 1
ATOM 676 N N . GLU A 1 87 ? 127.274 149.745 152.414 1.00 68.14 86 GLU A N 1
ATOM 677 C CA . GLU A 1 87 ? 128.353 149.032 153.089 1.00 68.14 86 GLU A CA 1
ATOM 678 C C . GLU A 1 87 ? 129.581 149.918 153.255 1.00 68.14 86 GLU A C 1
ATOM 679 O O . GLU A 1 87 ? 130.102 150.065 154.367 1.00 68.14 86 GLU A O 1
ATOM 685 N N . MET A 1 88 ? 130.069 150.501 152.157 1.00 55.89 87 MET A N 1
ATOM 686 C CA . MET A 1 88 ? 131.231 151.378 152.234 1.00 55.89 87 MET A CA 1
ATOM 687 C C . MET A 1 88 ? 130.999 152.504 153.235 1.00 55.89 87 MET A C 1
ATOM 688 O O . MET A 1 88 ? 131.831 152.747 154.115 1.00 55.89 87 MET A O 1
ATOM 693 N N . LYS A 1 89 ? 129.843 153.168 153.147 1.00 61.42 88 LYS A N 1
ATOM 694 C CA . LYS A 1 89 ? 129.506 154.210 154.109 1.00 61.42 88 LYS A CA 1
ATOM 695 C C . LYS A 1 89 ? 129.424 153.686 155.537 1.00 61.42 88 LYS A C 1
ATOM 696 O O . LYS A 1 89 ? 129.494 154.482 156.479 1.00 61.42 88 LYS A O 1
ATOM 702 N N . GLU A 1 90 ? 129.268 152.378 155.725 1.00 56.95 89 GLU A N 1
ATOM 703 C CA . GLU A 1 90 ? 129.262 151.804 157.065 1.00 56.95 89 GLU A CA 1
ATOM 704 C C . GLU A 1 90 ? 130.651 151.334 157.489 1.00 56.95 89 GLU A C 1
ATOM 705 O O . GLU A 1 90 ? 131.185 151.791 158.505 1.00 56.95 89 GLU A O 1
ATOM 711 N N . LYS A 1 91 ? 131.251 150.427 156.715 1.00 51.62 90 LYS A N 1
ATOM 712 C CA . LYS A 1 91 ? 132.494 149.807 157.160 1.00 51.62 90 LYS A CA 1
ATOM 713 C C . LYS A 1 91 ? 133.675 150.763 157.066 1.00 51.62 90 LYS A C 1
ATOM 714 O O . LYS A 1 91 ? 134.593 150.688 157.887 1.00 51.62 90 LYS A O 1
ATOM 720 N N . VAL A 1 92 ? 133.691 151.660 156.078 1.00 40.58 91 VAL A N 1
ATOM 721 C CA . VAL A 1 92 ? 134.792 152.616 156.012 1.00 40.58 91 VAL A CA 1
ATOM 722 C C . VAL A 1 92 ? 134.715 153.594 157.176 1.00 40.58 91 VAL A C 1
ATOM 723 O O . VAL A 1 92 ? 135.731 153.916 157.806 1.00 40.58 91 VAL A O 1
ATOM 727 N N . LYS A 1 93 ? 133.510 154.058 157.501 1.00 44.44 92 LYS A N 1
ATOM 728 C CA . LYS A 1 93 ? 133.343 154.898 158.679 1.00 44.44 92 LYS A CA 1
ATOM 729 C C . LYS A 1 93 ? 133.745 154.155 159.947 1.00 44.44 92 LYS A C 1
ATOM 730 O O . LYS A 1 93 ? 134.357 154.743 160.847 1.00 44.44 92 LYS A O 1
ATOM 736 N N . ASN A 1 94 ? 133.458 152.856 160.022 1.00 39.81 93 ASN A N 1
ATOM 737 C CA . ASN A 1 94 ? 133.838 152.100 161.210 1.00 39.81 93 ASN A CA 1
ATOM 738 C C . ASN A 1 94 ? 135.351 151.945 161.312 1.00 39.81 93 ASN A C 1
ATOM 739 O O . ASN A 1 94 ? 135.930 152.123 162.390 1.00 39.81 93 ASN A O 1
ATOM 744 N N . ILE A 1 95 ? 136.015 151.599 160.207 1.00 35.29 94 ILE A N 1
ATOM 745 C CA . ILE A 1 95 ? 137.457 151.414 160.303 1.00 35.29 94 ILE A CA 1
ATOM 746 C C . ILE A 1 95 ? 138.145 152.740 160.564 1.00 35.29 94 ILE A C 1
ATOM 747 O O . ILE A 1 95 ? 139.196 152.766 161.195 1.00 35.29 94 ILE A O 1
ATOM 752 N N . MET A 1 96 ? 137.568 153.865 160.134 1.00 36.89 95 MET A N 1
ATOM 753 C CA . MET A 1 96 ? 138.139 155.144 160.554 1.00 36.89 95 MET A CA 1
ATOM 754 C C . MET A 1 96 ? 137.962 155.355 162.051 1.00 36.89 95 MET A C 1
ATOM 755 O O . MET A 1 96 ? 138.925 155.666 162.762 1.00 36.89 95 MET A O 1
ATOM 760 N N . LEU A 1 97 ? 136.742 155.174 162.556 1.00 36.54 96 LEU A N 1
ATOM 761 C CA . LEU A 1 97 ? 136.489 155.482 163.957 1.00 36.54 96 LEU A CA 1
ATOM 762 C C . LEU A 1 97 ? 136.921 154.322 164.841 1.00 36.54 96 LEU A C 1
ATOM 763 O O . LEU A 1 97 ? 136.502 154.223 165.997 1.00 36.54 96 LEU A O 1
ATOM 768 N N . LEU A 1 98 ? 137.739 153.429 164.291 1.00 35.41 97 LEU A N 1
ATOM 769 C CA . LEU A 1 98 ? 138.437 152.435 165.098 1.00 35.41 97 LEU A CA 1
ATOM 770 C C . LEU A 1 98 ? 139.946 152.551 164.925 1.00 35.41 97 LEU A C 1
ATOM 771 O O . LEU A 1 98 ? 140.702 152.342 165.876 1.00 35.41 97 LEU A O 1
ATOM 776 N N . LEU A 1 99 ? 140.391 152.887 163.714 1.00 34.07 98 LEU A N 1
ATOM 777 C CA . LEU A 1 99 ? 141.805 153.099 163.446 1.00 34.07 98 LEU A CA 1
ATOM 778 C C . LEU A 1 99 ? 142.304 154.381 164.087 1.00 34.07 98 LEU A C 1
ATOM 779 O O . LEU A 1 99 ? 143.493 154.493 164.404 1.00 34.07 98 LEU A O 1
ATOM 784 N N . ALA A 1 100 ? 141.420 155.365 164.273 1.00 39.15 99 ALA A N 1
ATOM 785 C CA . ALA A 1 100 ? 141.829 156.598 164.934 1.00 39.15 99 ALA A CA 1
ATOM 786 C C . ALA A 1 100 ? 142.338 156.331 166.339 1.00 39.15 99 ALA A C 1
ATOM 787 O O . ALA A 1 100 ? 143.145 157.105 166.864 1.00 39.15 99 ALA A O 1
ATOM 789 N N . VAL A 1 101 ? 141.885 155.245 166.962 1.00 36.90 100 VAL A N 1
ATOM 790 C CA . VAL A 1 101 ? 142.319 154.934 168.318 1.00 36.90 100 VAL A CA 1
ATOM 791 C C . VAL A 1 101 ? 143.829 154.736 168.366 1.00 36.90 100 VAL A C 1
ATOM 792 O O . VAL A 1 101 ? 144.487 155.114 169.343 1.00 36.90 100 VAL A O 1
ATOM 796 N N . VAL A 1 102 ? 144.410 154.165 167.311 1.00 40.18 101 VAL A N 1
ATOM 797 C CA . VAL A 1 102 ? 145.772 153.664 167.390 1.00 40.18 101 VAL A CA 1
ATOM 798 C C . VAL A 1 102 ? 146.703 154.304 166.361 1.00 40.18 101 VAL A C 1
ATOM 799 O O . VAL A 1 102 ? 147.848 153.882 166.217 1.00 40.18 101 VAL A O 1
ATOM 803 N N . ASP A 1 103 ? 146.249 155.343 165.650 1.00 45.03 102 ASP A N 1
ATOM 804 C CA . ASP A 1 103 ? 147.074 155.992 164.631 1.00 45.03 102 ASP A CA 1
ATOM 805 C C . ASP A 1 103 ? 146.630 157.441 164.475 1.00 45.03 102 ASP A C 1
ATOM 806 O O . ASP A 1 103 ? 145.761 157.757 163.652 1.00 45.03 102 ASP A O 1
ATOM 811 N N . PRO A 1 104 ? 147.236 158.361 165.233 1.00 41.94 103 PRO A N 1
ATOM 812 C CA . PRO A 1 104 ? 146.648 159.705 165.386 1.00 41.94 103 PRO A CA 1
ATOM 813 C C . PRO A 1 104 ? 146.628 160.565 164.127 1.00 41.94 103 PRO A C 1
ATOM 814 O O . PRO A 1 104 ? 145.850 161.532 164.088 1.00 41.94 103 PRO A O 1
ATOM 818 N N . ARG A 1 105 ? 147.442 160.273 163.109 1.00 46.03 104 ARG A N 1
ATOM 819 C CA . ARG A 1 105 ? 147.258 160.961 161.834 1.00 46.03 104 ARG A CA 1
ATOM 820 C C . ARG A 1 105 ? 145.842 160.756 161.323 1.00 46.03 104 ARG A C 1
ATOM 821 O O . ARG A 1 105 ? 145.268 161.646 160.688 1.00 46.03 104 ARG A O 1
ATOM 829 N N . VAL A 1 106 ? 145.263 159.586 161.594 1.00 40.64 105 VAL A N 1
ATOM 830 C CA . VAL A 1 106 ? 143.856 159.374 161.288 1.00 40.64 105 VAL A CA 1
ATOM 831 C C . VAL A 1 106 ? 142.957 160.053 162.310 1.00 40.64 105 VAL A C 1
ATOM 832 O O . VAL A 1 106 ? 141.819 160.405 161.984 1.00 40.64 105 VAL A O 1
ATOM 836 N N . LEU A 1 107 ? 143.449 160.306 163.525 1.00 37.29 106 LEU A N 1
ATOM 837 C CA . LEU A 1 107 ? 142.630 161.018 164.501 1.00 37.29 106 LEU A CA 1
ATOM 838 C C . LEU A 1 107 ? 142.383 162.455 164.074 1.00 37.29 106 LEU A C 1
ATOM 839 O O . LEU A 1 107 ? 141.264 162.962 164.219 1.00 37.29 106 LEU A O 1
ATOM 844 N N . VAL A 1 108 ? 143.391 163.116 163.511 1.00 37.85 107 VAL A N 1
ATOM 845 C CA . VAL A 1 108 ? 143.170 164.481 163.044 1.00 37.85 107 VAL A CA 1
ATOM 846 C C . VAL A 1 108 ? 142.303 164.485 161.787 1.00 37.85 107 VAL A C 1
ATOM 847 O O . VAL A 1 108 ? 141.487 165.392 161.585 1.00 37.85 107 VAL A O 1
ATOM 851 N N . LEU A 1 109 ? 142.451 163.475 160.927 1.00 37.06 108 LEU A N 1
ATOM 852 C CA . LEU A 1 109 ? 141.543 163.349 159.789 1.00 37.06 108 LEU A CA 1
ATOM 853 C C . LEU A 1 109 ? 140.099 163.204 160.247 1.00 37.06 108 LEU A C 1
ATOM 854 O O . LEU A 1 109 ? 139.189 163.795 159.657 1.00 37.06 108 LEU A O 1
ATOM 859 N N . VAL A 1 110 ? 139.867 162.410 161.289 1.00 39.93 109 VAL A N 1
ATOM 860 C CA . VAL A 1 110 ? 138.517 162.255 161.818 1.00 39.93 109 VAL A CA 1
ATOM 861 C C . VAL A 1 110 ? 138.018 163.568 162.410 1.00 39.93 109 VAL A C 1
ATOM 862 O O . VAL A 1 110 ? 136.845 163.932 162.251 1.00 39.93 109 VAL A O 1
ATOM 866 N N . LEU A 1 111 ? 138.895 164.307 163.094 1.00 40.34 110 LEU A N 1
ATOM 867 C CA . LEU A 1 111 ? 138.482 165.607 163.618 1.00 40.34 110 LEU A CA 1
ATOM 868 C C . LEU A 1 111 ? 138.118 166.572 162.497 1.00 40.34 110 LEU A C 1
ATOM 869 O O . LEU A 1 111 ? 137.227 167.408 162.670 1.00 40.34 110 LEU A O 1
ATOM 874 N N . GLU A 1 112 ? 138.789 166.473 161.349 1.00 55.51 111 GLU A N 1
ATOM 875 C CA . GLU A 1 112 ? 138.425 167.313 160.209 1.00 55.51 111 GLU A CA 1
ATOM 876 C C . GLU A 1 112 ? 137.105 166.870 159.585 1.00 55.51 111 GLU A C 1
ATOM 877 O O . GLU A 1 112 ? 136.298 167.708 159.162 1.00 55.51 111 GLU A O 1
ATOM 883 N N . LEU A 1 113 ? 136.879 165.558 159.492 1.00 56.10 112 LEU A N 1
ATOM 884 C CA . LEU A 1 113 ? 135.608 165.065 158.969 1.00 56.10 112 LEU A CA 1
ATOM 885 C C . LEU A 1 113 ? 134.445 165.454 159.865 1.00 56.10 112 LEU A C 1
ATOM 886 O O . LEU A 1 113 ? 133.332 165.671 159.376 1.00 56.10 112 LEU A O 1
ATOM 891 N N . ALA A 1 114 ? 134.678 165.556 161.162 1.00 55.85 113 ALA A N 1
ATOM 892 C CA . ALA A 1 114 ? 133.557 165.903 162.023 1.00 55.85 113 ALA A CA 1
ATOM 893 C C . ALA A 1 114 ? 133.098 167.335 161.846 1.00 55.85 113 ALA A C 1
ATOM 894 O O . ALA A 1 114 ? 132.187 167.758 162.562 1.00 55.85 113 ALA A O 1
ATOM 896 N N . GLU A 1 115 ? 133.681 168.093 160.931 1.00 61.07 114 GLU A N 1
ATOM 897 C CA . GLU A 1 115 ? 133.157 169.401 160.557 1.00 61.07 114 GLU A CA 1
ATOM 898 C C . GLU A 1 115 ? 132.932 169.533 159.060 1.00 61.07 114 GLU A C 1
ATOM 899 O O . GLU A 1 115 ? 131.978 170.198 158.650 1.00 61.07 114 GLU A O 1
ATOM 905 N N . GLU A 1 116 ? 133.783 168.918 158.230 1.00 65.43 115 GLU A N 1
ATOM 906 C CA . GLU A 1 116 ? 133.584 169.018 156.786 1.00 65.43 115 GLU A CA 1
ATOM 907 C C . GLU A 1 116 ? 132.322 168.283 156.352 1.00 65.43 115 GLU A C 1
ATOM 908 O O . GLU A 1 116 ? 131.612 168.738 155.448 1.00 65.43 115 GLU A O 1
ATOM 914 N N . LEU A 1 117 ? 132.028 167.144 156.977 1.00 67.77 116 LEU A N 1
ATOM 915 C CA . LEU A 1 117 ? 130.718 166.526 156.828 1.00 67.77 116 LEU A CA 1
ATOM 916 C C . LEU A 1 117 ? 129.754 166.966 157.920 1.00 67.77 116 LEU A C 1
ATOM 917 O O . LEU A 1 117 ? 128.539 166.984 157.693 1.00 67.77 116 LEU A O 1
ATOM 922 N N . GLY A 1 118 ? 130.274 167.313 159.096 1.00 75.49 117 GLY A N 1
ATOM 923 C CA . GLY A 1 118 ? 129.459 167.892 160.149 1.00 75.49 117 GLY A CA 1
ATOM 924 C C . GLY A 1 118 ? 128.334 167.010 160.634 1.00 75.49 117 GLY A C 1
ATOM 925 O O . GLY A 1 118 ? 127.269 167.519 161.000 1.00 75.49 117 GLY A O 1
ATOM 926 N N . ASP A 1 119 ? 128.538 165.697 160.649 1.00 83.53 118 ASP A N 1
ATOM 927 C CA . ASP A 1 119 ? 127.515 164.781 161.129 1.00 83.53 118 ASP A CA 1
ATOM 928 C C . ASP A 1 119 ? 127.491 164.783 162.650 1.00 83.53 118 ASP A C 1
ATOM 929 O O . ASP A 1 119 ? 128.538 164.795 163.301 1.00 83.53 118 ASP A O 1
ATOM 934 N N . GLU A 1 120 ? 126.286 164.784 163.219 1.00 92.06 119 GLU A N 1
ATOM 935 C CA . GLU A 1 120 ? 126.169 164.781 164.672 1.00 92.06 119 GLU A CA 1
ATOM 936 C C . GLU A 1 120 ? 126.613 163.445 165.254 1.00 92.06 119 GLU A C 1
ATOM 937 O O . GLU A 1 120 ? 127.347 163.403 166.248 1.00 92.06 119 GLU A O 1
ATOM 943 N N . GLU A 1 121 ? 126.163 162.341 164.653 1.00 90.47 120 GLU A N 1
ATOM 944 C CA . GLU A 1 121 ? 126.519 161.022 165.164 1.00 90.47 120 GLU A CA 1
ATOM 945 C C . GLU A 1 121 ? 128.024 160.794 165.134 1.00 90.47 120 GLU A C 1
ATOM 946 O O . GLU A 1 121 ? 128.566 160.109 166.008 1.00 90.47 120 GLU A O 1
ATOM 952 N N . MET A 1 122 ? 128.717 161.371 164.154 1.00 84.53 121 MET A N 1
ATOM 953 C CA . MET A 1 122 ? 130.165 161.222 164.084 1.00 84.53 121 MET A CA 1
ATOM 954 C C . MET A 1 122 ? 130.841 161.967 165.227 1.00 84.53 121 MET A C 1
ATOM 955 O O . MET A 1 122 ? 131.634 161.387 165.973 1.00 84.53 121 MET A O 1
ATOM 960 N N . LYS A 1 123 ? 130.536 163.260 165.375 1.00 82.26 122 LYS A N 1
ATOM 961 C CA . LYS A 1 123 ? 131.198 164.074 166.391 1.00 82.26 122 LYS A CA 1
ATOM 962 C C . LYS A 1 123 ? 130.891 163.571 167.796 1.00 82.26 122 LYS A C 1
ATOM 963 O O . LYS A 1 123 ? 131.774 163.533 168.663 1.00 82.26 122 LYS A O 1
ATOM 969 N N . LYS A 1 124 ? 129.634 163.203 168.050 1.00 86.01 123 LYS A N 1
ATOM 970 C CA . LYS A 1 124 ? 129.275 162.759 169.389 1.00 86.01 123 LYS A CA 1
ATOM 971 C C . LYS A 1 124 ? 129.910 161.424 169.743 1.00 86.01 123 LYS A C 1
ATOM 972 O O . LYS A 1 124 ? 130.030 161.107 170.931 1.00 86.01 123 LYS A O 1
ATOM 978 N N . GLU A 1 125 ? 130.317 160.636 168.747 1.00 80.33 124 GLU A N 1
ATOM 979 C CA . GLU A 1 125 ? 131.094 159.438 169.040 1.00 80.33 124 GLU A CA 1
ATOM 980 C C . GLU A 1 125 ? 132.573 159.765 169.202 1.00 80.33 124 GLU A C 1
ATOM 981 O O . GLU A 1 125 ? 133.242 159.213 170.082 1.00 80.33 124 GLU A O 1
ATOM 987 N N . VAL A 1 126 ? 133.090 160.667 168.364 1.00 70.00 125 VAL A N 1
ATOM 988 C CA . VAL A 1 126 ? 134.497 161.051 168.425 1.00 70.00 125 VAL A CA 1
ATOM 989 C C . VAL A 1 126 ? 134.822 161.673 169.772 1.00 70.00 125 VAL A C 1
ATOM 990 O O . VAL A 1 126 ? 135.958 161.578 170.256 1.00 70.00 125 VAL A O 1
ATOM 994 N N . GLU A 1 127 ? 133.842 162.339 170.386 1.00 74.50 126 GLU A N 1
ATOM 995 C CA . GLU A 1 127 ? 134.024 162.839 171.744 1.00 74.50 126 GLU A CA 1
ATOM 996 C C . GLU A 1 127 ? 134.464 161.724 172.686 1.00 74.50 126 GLU A C 1
ATOM 997 O O . GLU A 1 127 ? 135.342 161.926 173.534 1.00 74.50 126 GLU A O 1
ATOM 1003 N N . GLU A 1 128 ? 133.885 160.531 172.536 1.00 73.21 127 GLU A N 1
ATOM 1004 C CA . GLU A 1 128 ? 134.249 159.431 173.422 1.00 73.21 127 GLU A CA 1
ATOM 1005 C C . GLU A 1 128 ? 135.673 158.951 173.160 1.00 73.21 127 GLU A C 1
ATOM 1006 O O . GLU A 1 128 ? 136.417 158.662 174.105 1.00 73.21 127 GLU A O 1
ATOM 1012 N N . ILE A 1 129 ? 136.069 158.860 171.888 1.00 61.12 128 ILE A N 1
ATOM 1013 C CA . ILE A 1 129 ? 137.449 158.506 171.562 1.00 61.12 128 ILE A CA 1
ATOM 1014 C C . ILE A 1 129 ? 138.408 159.489 172.212 1.00 61.12 128 ILE A C 1
ATOM 1015 O O . ILE A 1 129 ? 139.380 159.099 172.874 1.00 61.12 128 ILE A O 1
ATOM 1020 N N . LEU A 1 130 ? 138.148 160.784 172.030 1.00 58.51 129 LEU A N 1
ATOM 1021 C CA . LEU A 1 130 ? 139.047 161.798 172.564 1.00 58.51 129 LEU A CA 1
ATOM 1022 C C . LEU A 1 130 ? 139.118 161.726 174.081 1.00 58.51 129 LEU A C 1
ATOM 1023 O O . LEU A 1 130 ? 140.201 161.820 174.664 1.00 58.51 129 LEU A O 1
ATOM 1028 N N . ASP A 1 131 ? 137.972 161.562 174.744 1.00 62.70 130 ASP A N 1
ATOM 1029 C CA . ASP A 1 131 ? 137.978 161.495 176.201 1.00 62.70 130 ASP A CA 1
ATOM 1030 C C . ASP A 1 131 ? 138.752 160.279 176.696 1.00 62.70 130 ASP A C 1
ATOM 1031 O O . ASP A 1 131 ? 139.615 160.394 177.577 1.00 62.70 130 ASP A O 1
ATOM 1036 N N . LYS A 1 132 ? 138.454 159.100 176.145 1.00 61.59 131 LYS A N 1
ATOM 1037 C CA . LYS A 1 132 ? 139.109 157.887 176.621 1.00 61.59 131 LYS A CA 1
ATOM 1038 C C . LYS A 1 132 ? 140.604 157.898 176.338 1.00 61.59 131 LYS A C 1
ATOM 1039 O O . LYS A 1 132 ? 141.376 157.311 177.101 1.00 61.59 131 LYS A O 1
ATOM 1045 N N . LEU A 1 133 ? 141.037 158.546 175.256 1.00 54.98 132 LEU A N 1
ATOM 1046 C CA . LEU A 1 133 ? 142.473 158.637 175.025 1.00 54.98 132 LEU A CA 1
ATOM 1047 C C . LEU A 1 133 ? 143.118 159.664 175.949 1.00 54.98 132 LEU A C 1
ATOM 1048 O O . LEU A 1 133 ? 144.150 159.386 176.568 1.00 54.98 132 LEU A O 1
ATOM 1053 N N . ALA A 1 134 ? 142.519 160.853 176.064 1.00 58.00 133 ALA A N 1
ATOM 1054 C CA . ALA A 1 134 ? 143.133 161.920 176.844 1.00 58.00 133 ALA A CA 1
ATOM 1055 C C . ALA A 1 134 ? 143.196 161.578 178.323 1.00 58.00 133 ALA A C 1
ATOM 1056 O O . ALA A 1 134 ? 144.085 162.063 179.032 1.00 58.00 133 ALA A O 1
ATOM 1058 N N . GLU A 1 135 ? 142.270 160.753 178.813 1.00 66.03 134 GLU A N 1
ATOM 1059 C CA . GLU A 1 135 ? 142.298 160.392 180.224 1.00 66.03 134 GLU A CA 1
ATOM 1060 C C . GLU A 1 135 ? 143.551 159.607 180.597 1.00 66.03 134 GLU A C 1
ATOM 1061 O O . GLU A 1 135 ? 143.959 159.630 181.762 1.00 66.03 134 GLU A O 1
ATOM 1067 N N . VAL A 1 136 ? 144.184 158.933 179.640 1.00 70.36 135 VAL A N 1
ATOM 1068 C CA . VAL A 1 136 ? 145.292 158.037 179.955 1.00 70.36 135 VAL A CA 1
ATOM 1069 C C . VAL A 1 136 ? 146.501 158.361 179.081 1.00 70.36 135 VAL A C 1
ATOM 1070 O O . VAL A 1 136 ? 147.474 157.600 179.035 1.00 70.36 135 VAL A O 1
ATOM 1074 N N . ASP A 1 137 ? 146.464 159.502 178.398 1.00 60.02 136 ASP A N 1
ATOM 1075 C CA . ASP A 1 137 ? 147.581 159.880 177.540 1.00 60.02 136 ASP A CA 1
ATOM 1076 C C . ASP A 1 137 ? 147.655 161.399 177.424 1.00 60.02 136 ASP A C 1
ATOM 1077 O O . ASP A 1 137 ? 146.904 161.999 176.646 1.00 60.02 136 ASP A O 1
ATOM 1082 N N . PRO A 1 138 ? 148.550 162.050 178.171 1.00 57.96 137 PRO A N 1
ATOM 1083 C CA . PRO A 1 138 ? 148.527 163.521 178.249 1.00 57.96 137 PRO A CA 1
ATOM 1084 C C . PRO A 1 138 ? 148.745 164.235 176.926 1.00 57.96 137 PRO A C 1
ATOM 1085 O O . PRO A 1 138 ? 148.293 165.378 176.771 1.00 57.96 137 PRO A O 1
ATOM 1089 N N . ARG A 1 139 ? 149.441 163.616 175.971 1.00 52.61 138 ARG A N 1
ATOM 1090 C CA . ARG A 1 139 ? 149.631 164.265 174.679 1.00 52.61 138 ARG A CA 1
ATOM 1091 C C . ARG A 1 139 ? 148.297 164.485 173.978 1.00 52.61 138 ARG A C 1
ATOM 1092 O O . ARG A 1 139 ? 148.030 165.571 173.448 1.00 52.61 138 ARG A O 1
ATOM 1100 N N . VAL A 1 140 ? 147.429 163.471 173.990 1.00 51.25 139 VAL A N 1
ATOM 1101 C CA . VAL A 1 140 ? 146.090 163.640 173.449 1.00 51.25 139 VAL A CA 1
ATOM 1102 C C . VAL A 1 140 ? 145.278 164.616 174.284 1.00 51.25 139 VAL A C 1
ATOM 1103 O O . VAL A 1 140 ? 144.359 165.252 173.766 1.00 51.25 139 VAL A O 1
ATOM 1107 N N . ALA A 1 141 ? 145.610 164.779 175.568 1.00 52.86 140 ALA A N 1
ATOM 1108 C CA . ALA A 1 141 ? 144.954 165.819 176.355 1.00 52.86 140 ALA A CA 1
ATOM 1109 C C . ALA A 1 141 ? 145.344 167.204 175.859 1.00 52.86 140 ALA A C 1
ATOM 1110 O O . ALA A 1 141 ? 144.499 168.103 175.773 1.00 52.86 140 ALA A O 1
ATOM 1112 N N . VAL A 1 142 ? 146.613 167.390 175.502 1.00 50.47 141 VAL A N 1
ATOM 1113 C CA . VAL A 1 142 ? 147.018 168.661 174.913 1.00 50.47 141 VAL A CA 1
ATOM 1114 C C . VAL A 1 142 ? 146.347 168.851 173.559 1.00 50.47 141 VAL A C 1
ATOM 1115 O O . VAL A 1 142 ? 145.944 169.964 173.198 1.00 50.47 141 VAL A O 1
ATOM 1119 N N . LEU A 1 143 ? 146.208 167.769 172.793 1.00 45.33 142 LEU A N 1
ATOM 1120 C CA . LEU A 1 143 ? 145.487 167.847 171.524 1.00 45.33 142 LEU A CA 1
ATOM 1121 C C . LEU A 1 143 ? 144.038 168.271 171.733 1.00 45.33 142 LEU A C 1
ATOM 1122 O O . LEU A 1 143 ? 143.495 169.057 170.951 1.00 45.33 142 LEU A O 1
ATOM 1127 N N . LYS A 1 144 ? 143.393 167.746 172.775 1.00 48.67 143 LYS A N 1
ATOM 1128 C CA . LYS A 1 144 ? 142.040 168.170 173.113 1.00 48.67 143 LYS A CA 1
ATOM 1129 C C . LYS A 1 144 ? 142.009 169.626 173.553 1.00 48.67 143 LYS A C 1
ATOM 1130 O O . LYS A 1 144 ? 141.022 170.328 173.311 1.00 48.67 143 LYS A O 1
ATOM 1136 N N . GLU A 1 145 ? 143.074 170.099 174.200 1.00 46.82 144 GLU A N 1
ATOM 1137 C CA . GLU A 1 145 ? 143.124 171.503 174.594 1.00 46.82 144 GLU A CA 1
ATOM 1138 C C . GLU A 1 145 ? 143.223 172.414 173.376 1.00 46.82 144 GLU A C 1
ATOM 1139 O O . GLU A 1 145 ? 142.527 173.431 173.293 1.00 46.82 144 GLU A O 1
ATOM 1145 N N . VAL A 1 146 ? 144.084 172.066 172.418 1.00 46.04 145 VAL A N 1
ATOM 1146 C CA . VAL A 1 146 ? 144.290 172.935 171.262 1.00 46.04 145 VAL A CA 1
ATOM 1147 C C . VAL A 1 146 ? 143.086 172.891 170.327 1.00 46.04 145 VAL A C 1
ATOM 1148 O O . VAL A 1 146 ? 142.659 173.922 169.796 1.00 46.04 145 VAL A O 1
ATOM 1152 N N . ALA A 1 147 ? 142.509 171.709 170.121 1.00 46.83 146 ALA A N 1
ATOM 1153 C CA . ALA A 1 147 ? 141.382 171.573 169.204 1.00 46.83 146 ALA A CA 1
ATOM 1154 C C . ALA A 1 147 ? 140.083 172.126 169.767 1.00 46.83 146 ALA A C 1
ATOM 1155 O O . ALA A 1 147 ? 139.041 171.972 169.121 1.00 46.83 146 ALA A O 1
ATOM 1157 N N . LYS A 1 148 ? 140.106 172.740 170.944 1.00 49.74 147 LYS A N 1
ATOM 1158 C CA . LYS A 1 148 ? 138.904 173.324 171.524 1.00 49.74 147 LYS A CA 1
ATOM 1159 C C . LYS A 1 148 ? 139.150 174.781 171.894 1.00 49.74 147 LYS A C 1
ATOM 1160 O O . LYS A 1 148 ? 139.769 175.532 171.141 0.00 49.74 147 LYS A O 1
ATOM 1166 N N . VAL B 1 2 ? 157.875 166.514 131.989 1.00 126.10 149 VAL C N 1
ATOM 1167 C CA . VAL B 1 2 ? 158.683 167.692 132.276 1.00 126.10 149 VAL C CA 1
ATOM 1168 C C . VAL B 1 2 ? 159.109 168.364 130.976 1.00 126.10 149 VAL C C 1
ATOM 1169 O O . VAL B 1 2 ? 159.232 169.589 130.907 1.00 126.10 149 VAL C O 1
ATOM 1173 N N . GLU B 1 3 ? 159.337 167.548 129.944 1.00 127.91 150 GLU C N 1
ATOM 1174 C CA . GLU B 1 3 ? 159.755 168.084 128.653 1.00 127.91 150 GLU C CA 1
ATOM 1175 C C . GLU B 1 3 ? 158.707 169.024 128.073 1.00 127.91 150 GLU C C 1
ATOM 1176 O O . GLU B 1 3 ? 159.056 170.036 127.454 1.00 127.91 150 GLU C O 1
ATOM 1182 N N . GLU B 1 4 ? 157.423 168.716 128.271 1.00 127.72 151 GLU C N 1
ATOM 1183 C CA . GLU B 1 4 ? 156.372 169.599 127.779 1.00 127.72 151 GLU C CA 1
ATOM 1184 C C . GLU B 1 4 ? 156.410 170.941 128.500 1.00 127.72 151 GLU C C 1
ATOM 1185 O O . GLU B 1 4 ? 156.380 172.000 127.862 1.00 127.72 151 GLU C O 1
ATOM 1191 N N . LEU B 1 5 ? 156.481 170.913 129.833 1.00 127.08 152 LEU C N 1
ATOM 1192 C CA . LEU B 1 5 ? 156.590 172.150 130.595 1.00 127.08 152 LEU C CA 1
ATOM 1193 C C . LEU B 1 5 ? 157.863 172.902 130.232 1.00 127.08 152 LEU C C 1
ATOM 1194 O O . LEU B 1 5 ? 157.876 174.138 130.196 1.00 127.08 152 LEU C O 1
ATOM 1199 N N . LYS B 1 6 ? 158.938 172.168 129.937 1.00 128.57 153 LYS C N 1
ATOM 1200 C CA . LYS B 1 6 ? 160.182 172.796 129.503 1.00 128.57 153 LYS C CA 1
ATOM 1201 C C . LYS B 1 6 ? 159.983 173.557 128.197 1.00 128.57 153 LYS C C 1
ATOM 1202 O O . LYS B 1 6 ? 160.392 174.718 128.075 1.00 128.57 153 LYS C O 1
ATOM 1208 N N . ARG B 1 7 ? 159.353 172.917 127.210 1.00 126.88 154 ARG C N 1
ATOM 1209 C CA . ARG B 1 7 ? 159.118 173.581 125.932 1.00 126.88 154 ARG C CA 1
ATOM 1210 C C . ARG B 1 7 ? 158.206 174.789 126.100 1.00 126.88 154 ARG C C 1
ATOM 1211 O O . ARG B 1 7 ? 158.433 175.839 125.486 1.00 126.88 154 ARG C O 1
ATOM 1219 N N . LYS B 1 8 ? 157.171 174.663 126.935 1.00 126.64 155 LYS C N 1
ATOM 1220 C CA . LYS B 1 8 ? 156.265 175.787 127.156 1.00 126.64 155 LYS C CA 1
ATOM 1221 C C . LYS B 1 8 ? 156.989 176.967 127.793 1.00 126.64 155 LYS C C 1
ATOM 1222 O O . LYS B 1 8 ? 156.848 178.110 127.339 1.00 126.64 155 LYS C O 1
ATOM 1228 N N . LEU B 1 9 ? 157.761 176.719 128.856 1.00 125.83 156 LEU C N 1
ATOM 1229 C CA . LEU B 1 9 ? 158.472 177.820 129.499 1.00 125.83 156 LEU C CA 1
ATOM 1230 C C . LEU B 1 9 ? 159.515 178.426 128.570 1.00 125.83 156 LEU C C 1
ATOM 1231 O O . LEU B 1 9 ? 159.727 179.644 128.590 1.00 125.83 156 LEU C O 1
ATOM 1236 N N . ARG B 1 10 ? 160.156 177.608 127.731 1.00 126.54 157 ARG C N 1
ATOM 1237 C CA . ARG B 1 10 ? 161.135 178.152 126.797 1.00 126.54 157 ARG C CA 1
ATOM 1238 C C . ARG B 1 10 ? 160.467 179.031 125.747 1.00 126.54 157 ARG C C 1
ATOM 1239 O O . ARG B 1 10 ? 160.981 180.105 125.414 1.00 126.54 157 ARG C O 1
ATOM 1247 N N . GLN B 1 11 ? 159.318 178.601 125.222 1.00 132.00 158 GLN C N 1
ATOM 1248 C CA . GLN B 1 11 ? 158.583 179.436 124.276 1.00 132.00 158 GLN C CA 1
ATOM 1249 C C . GLN B 1 11 ? 158.129 180.736 124.926 1.00 132.00 158 GLN C C 1
ATOM 1250 O O . GLN B 1 11 ? 158.220 181.812 124.318 1.00 132.00 158 GLN C O 1
ATOM 1256 N N . ALA B 1 12 ? 157.641 180.655 126.166 1.00 134.14 159 ALA C N 1
ATOM 1257 C CA . ALA B 1 12 ? 157.189 181.853 126.865 1.00 134.14 159 ALA C CA 1
ATOM 1258 C C . ALA B 1 12 ? 158.338 182.829 127.084 1.00 134.14 159 ALA C C 1
ATOM 1259 O O . ALA B 1 12 ? 158.174 184.042 126.910 1.00 134.14 159 ALA C O 1
ATOM 1261 N N . LYS B 1 13 ? 159.508 182.316 127.471 1.00 134.88 160 LYS C N 1
ATOM 1262 C CA . LYS B 1 13 ? 160.684 183.166 127.623 1.00 134.88 160 LYS C CA 1
ATOM 1263 C C . LYS B 1 13 ? 161.092 183.780 126.288 1.00 134.88 160 LYS C C 1
ATOM 1264 O O . LYS B 1 13 ? 161.456 184.959 126.220 1.00 134.88 160 LYS C O 1
ATOM 1270 N N . GLU B 1 14 ? 161.046 182.987 125.214 1.00 138.88 161 GLU C N 1
ATOM 1271 C CA . GLU B 1 14 ? 161.463 183.485 123.907 1.00 138.88 161 GLU C CA 1
ATOM 1272 C C . GLU B 1 14 ? 160.543 184.586 123.401 1.00 138.88 161 GLU C C 1
ATOM 1273 O O . GLU B 1 14 ? 161.009 185.530 122.752 1.00 138.88 161 GLU C O 1
ATOM 1279 N N . ASP B 1 15 ? 159.244 184.490 123.683 1.00 139.72 162 ASP C N 1
ATOM 1280 C CA . ASP B 1 15 ? 158.327 185.540 123.256 1.00 139.72 162 ASP C CA 1
ATOM 1281 C C . ASP B 1 15 ? 158.434 186.759 124.167 1.00 139.72 162 ASP C C 1
ATOM 1282 O O . ASP B 1 15 ? 158.624 187.886 123.697 1.00 139.72 162 ASP C O 1
ATOM 1287 N N . GLY B 1 16 ? 158.316 186.547 125.475 1.00 138.47 163 GLY C N 1
ATOM 1288 C CA . GLY B 1 16 ? 158.381 187.631 126.435 1.00 138.47 163 GLY C CA 1
ATOM 1289 C C . GLY B 1 16 ? 157.067 187.859 127.152 1.00 138.47 163 GLY C C 1
ATOM 1290 O O . GLY B 1 16 ? 156.763 188.980 127.572 1.00 138.47 163 GLY C O 1
ATOM 1291 N N . ASP B 1 17 ? 156.281 186.793 127.302 1.00 137.18 164 ASP C N 1
ATOM 1292 C CA . ASP B 1 17 ? 154.977 186.858 127.959 1.00 137.18 164 ASP C CA 1
ATOM 1293 C C . ASP B 1 17 ? 155.152 186.447 129.419 1.00 137.18 164 ASP C C 1
ATOM 1294 O O . ASP B 1 17 ? 154.984 185.289 129.800 1.00 137.18 164 ASP C O 1
ATOM 1299 N N . GLU B 1 18 ? 155.507 187.434 130.244 1.00 136.44 165 GLU C N 1
ATOM 1300 C CA . GLU B 1 18 ? 155.831 187.175 131.642 1.00 136.44 165 GLU C CA 1
ATOM 1301 C C . GLU B 1 18 ? 154.698 186.500 132.403 1.00 136.44 165 GLU C C 1
ATOM 1302 O O . GLU B 1 18 ? 154.968 185.766 133.358 1.00 136.44 165 GLU C O 1
ATOM 1308 N N . GLU B 1 19 ? 153.443 186.703 131.995 1.00 129.38 166 GLU C N 1
ATOM 1309 C CA . GLU B 1 19 ? 152.334 186.111 132.739 1.00 129.38 166 GLU C CA 1
ATOM 1310 C C . GLU B 1 19 ? 152.264 184.602 132.530 1.00 129.38 166 GLU C C 1
ATOM 1311 O O . GLU B 1 19 ? 152.243 183.837 133.503 1.00 129.38 166 GLU C O 1
ATOM 1317 N N . LEU B 1 20 ? 152.248 184.153 131.274 1.00 128.40 167 LEU C N 1
ATOM 1318 C CA . LEU B 1 20 ? 152.227 182.719 131.005 1.00 128.40 167 LEU C CA 1
ATOM 1319 C C . LEU B 1 20 ? 153.501 182.054 131.510 1.00 128.40 167 LEU C C 1
ATOM 1320 O O . LEU B 1 20 ? 153.463 180.946 132.055 1.00 128.40 167 LEU C O 1
ATOM 1325 N N . LEU B 1 21 ? 154.645 182.722 131.335 1.00 123.31 168 LEU C N 1
ATOM 1326 C CA . LEU B 1 21 ? 155.909 182.169 131.810 1.00 123.31 168 LEU C CA 1
ATOM 1327 C C . LEU B 1 21 ? 155.896 181.995 133.323 1.00 123.31 168 LEU C C 1
ATOM 1328 O O . LEU B 1 21 ? 156.267 180.936 133.842 1.00 123.31 168 LEU C O 1
ATOM 1333 N N . GLU B 1 22 ? 155.460 183.026 134.048 1.00 117.18 169 GLU C N 1
ATOM 1334 C CA . GLU B 1 22 ? 155.389 182.931 135.500 1.00 117.18 169 GLU C CA 1
ATOM 1335 C C . GLU B 1 22 ? 154.424 181.834 135.930 1.00 117.18 169 GLU C C 1
ATOM 1336 O O . GLU B 1 22 ? 154.720 181.063 136.850 1.00 117.18 169 GLU C O 1
ATOM 1342 N N . ARG B 1 23 ? 153.272 181.734 135.261 1.00 114.64 170 ARG C N 1
ATOM 1343 C CA . ARG B 1 23 ? 152.281 180.729 135.636 1.00 114.64 170 ARG C CA 1
ATOM 1344 C C . ARG B 1 23 ? 152.811 179.316 135.414 1.00 114.64 170 ARG C C 1
ATOM 1345 O O . ARG B 1 23 ? 152.665 178.441 136.278 1.00 114.64 170 ARG C O 1
ATOM 1353 N N . VAL B 1 24 ? 153.426 179.067 134.256 1.00 111.32 171 VAL C N 1
ATOM 1354 C CA . VAL B 1 24 ? 153.918 177.724 133.974 1.00 111.32 171 VAL C CA 1
ATOM 1355 C C . VAL B 1 24 ? 155.094 177.389 134.885 1.00 111.32 171 VAL C C 1
ATOM 1356 O O . VAL B 1 24 ? 155.254 176.240 135.312 1.00 111.32 171 VAL C O 1
ATOM 1360 N N . LYS B 1 25 ? 155.923 178.380 135.221 1.00 105.28 172 LYS C N 1
ATOM 1361 C CA . LYS B 1 25 ? 157.000 178.121 136.167 1.00 105.28 172 LYS C CA 1
ATOM 1362 C C . LYS B 1 25 ? 156.446 177.780 137.543 1.00 105.28 172 LYS C C 1
ATOM 1363 O O . LYS B 1 25 ? 156.990 176.922 138.242 1.00 105.28 172 LYS C O 1
ATOM 1369 N N . ASN B 1 26 ? 155.366 178.447 137.958 1.00 101.35 173 ASN C N 1
ATOM 1370 C CA . ASN B 1 26 ? 154.748 178.098 139.236 1.00 101.35 173 ASN C CA 1
ATOM 1371 C C . ASN B 1 26 ? 154.176 176.686 139.207 1.00 101.35 173 ASN C C 1
ATOM 1372 O O . ASN B 1 26 ? 154.285 175.942 140.190 1.00 101.35 173 ASN C O 1
ATOM 1377 N N . GLU B 1 27 ? 153.555 176.300 138.090 1.00 100.40 174 GLU C N 1
ATOM 1378 C CA . GLU B 1 27 ? 153.083 174.923 137.966 1.00 100.40 174 GLU C CA 1
ATOM 1379 C C . GLU B 1 27 ? 154.242 173.938 138.052 1.00 100.40 174 GLU C C 1
ATOM 1380 O O . GLU B 1 27 ? 154.125 172.884 138.686 1.00 100.40 174 GLU C O 1
ATOM 1386 N N . MET B 1 28 ? 155.373 174.269 137.428 1.00 90.53 175 MET C N 1
ATOM 1387 C CA . MET B 1 28 ? 156.543 173.400 137.509 1.00 90.53 175 MET C CA 1
ATOM 1388 C C . MET B 1 28 ? 157.063 173.303 138.938 1.00 90.53 175 MET C C 1
ATOM 1389 O O . MET B 1 28 ? 157.431 172.216 139.400 1.00 90.53 175 MET C O 1
ATOM 1394 N N . LEU B 1 29 ? 157.110 174.433 139.645 1.00 84.19 176 LEU C N 1
ATOM 1395 C CA . LEU B 1 29 ? 157.532 174.431 141.042 1.00 84.19 176 LEU C CA 1
ATOM 1396 C C . LEU B 1 29 ? 156.632 173.538 141.880 1.00 84.19 176 LEU C C 1
ATOM 1397 O O . LEU B 1 29 ? 157.113 172.764 142.716 1.00 84.19 176 LEU C O 1
ATOM 1402 N N . LEU B 1 30 ? 155.319 173.633 141.668 1.00 77.64 177 LEU C N 1
ATOM 1403 C CA . LEU B 1 30 ? 154.384 172.807 142.424 1.00 77.64 177 LEU C CA 1
ATOM 1404 C C . LEU B 1 30 ? 154.558 171.333 142.090 1.00 77.64 177 LEU C C 1
ATOM 1405 O O . LEU B 1 30 ? 154.497 170.479 142.981 1.00 77.64 177 LEU C O 1
ATOM 1410 N N . LEU B 1 31 ? 154.767 171.016 140.812 1.00 84.52 178 LEU C N 1
ATOM 1411 C CA . LEU B 1 31 ? 155.025 169.634 140.425 1.00 84.52 178 LEU C CA 1
ATOM 1412 C C . LEU B 1 31 ? 156.281 169.103 141.102 1.00 84.52 178 LEU C C 1
ATOM 1413 O O . LEU B 1 31 ? 156.325 167.943 141.527 1.00 84.52 178 LEU C O 1
ATOM 1418 N N . ALA B 1 32 ? 157.313 169.940 141.215 1.00 79.24 179 ALA C N 1
ATOM 1419 C CA . ALA B 1 32 ? 158.555 169.507 141.844 1.00 79.24 179 ALA C CA 1
ATOM 1420 C C . ALA B 1 32 ? 158.384 169.190 143.323 1.00 79.24 179 ALA C C 1
ATOM 1421 O O . ALA B 1 32 ? 159.245 168.522 143.903 1.00 79.24 179 ALA C O 1
ATOM 1423 N N . VAL B 1 33 ? 157.308 169.663 143.952 1.00 68.34 180 VAL C N 1
ATOM 1424 C CA . VAL B 1 33 ? 157.127 169.429 145.381 1.00 68.34 180 VAL C CA 1
ATOM 1425 C C . VAL B 1 33 ? 156.774 167.972 145.648 1.00 68.34 180 VAL C C 1
ATOM 1426 O O . VAL B 1 33 ? 157.220 167.382 146.639 1.00 68.34 180 VAL C O 1
ATOM 1430 N N . VAL B 1 34 ? 155.981 167.361 144.771 1.00 71.50 181 VAL C N 1
ATOM 1431 C CA . VAL B 1 34 ? 155.447 166.027 145.024 1.00 71.50 181 VAL C CA 1
ATOM 1432 C C . VAL B 1 34 ? 156.040 164.957 144.123 1.00 71.50 181 VAL C C 1
ATOM 1433 O O . VAL B 1 34 ? 155.750 163.768 144.334 1.00 71.50 181 VAL C O 1
ATOM 1437 N N . ASP B 1 35 ? 156.852 165.323 143.134 1.00 82.20 182 ASP C N 1
ATOM 1438 C CA . ASP B 1 35 ? 157.542 164.364 142.273 1.00 82.20 182 ASP C CA 1
ATOM 1439 C C . ASP B 1 35 ? 159.039 164.620 142.399 1.00 82.20 182 ASP C C 1
ATOM 1440 O O . ASP B 1 35 ? 159.657 165.213 141.504 1.00 82.20 182 ASP C O 1
ATOM 1445 N N . PRO B 1 36 ? 159.654 164.177 143.500 1.00 80.12 183 PRO C N 1
ATOM 1446 C CA . PRO B 1 36 ? 160.993 164.677 143.849 1.00 80.12 183 PRO C CA 1
ATOM 1447 C C . PRO B 1 36 ? 162.077 164.318 142.854 1.00 80.12 183 PRO C C 1
ATOM 1448 O O . PRO B 1 36 ? 163.100 165.011 142.816 1.00 80.12 183 PRO C O 1
ATOM 1452 N N . ARG B 1 37 ? 161.896 163.281 142.034 1.00 85.01 184 ARG C N 1
ATOM 1453 C CA . ARG B 1 37 ? 162.914 162.969 141.038 1.00 85.01 184 ARG C CA 1
ATOM 1454 C C . ARG B 1 37 ? 163.030 164.038 139.963 1.00 85.01 184 ARG C C 1
ATOM 1455 O O . ARG B 1 37 ? 163.875 163.906 139.073 1.00 85.01 184 ARG C O 1
ATOM 1463 N N . VAL B 1 38 ? 162.202 165.082 140.016 1.00 83.12 185 VAL C N 1
ATOM 1464 C CA . VAL B 1 38 ? 162.330 166.215 139.113 1.00 83.12 185 VAL C CA 1
ATOM 1465 C C . VAL B 1 38 ? 163.076 167.376 139.757 1.00 83.12 185 VAL C C 1
ATOM 1466 O O . VAL B 1 38 ? 163.518 168.291 139.049 1.00 83.12 185 VAL C O 1
ATOM 1470 N N . LEU B 1 39 ? 163.289 167.333 141.076 1.00 78.50 186 LEU C N 1
ATOM 1471 C CA . LEU B 1 39 ? 163.872 168.475 141.775 1.00 78.50 186 LEU C CA 1
ATOM 1472 C C . LEU B 1 39 ? 165.235 168.836 141.205 1.00 78.50 186 LEU C C 1
ATOM 1473 O O . LEU B 1 39 ? 165.450 169.966 140.752 1.00 78.50 186 LEU C O 1
ATOM 1478 N N . VAL B 1 40 ? 166.156 167.871 141.177 1.00 79.34 187 VAL C N 1
ATOM 1479 C CA . VAL B 1 40 ? 167.493 168.134 140.653 1.00 79.34 187 VAL C CA 1
ATOM 1480 C C . VAL B 1 40 ? 167.414 168.641 139.219 1.00 79.34 187 VAL C C 1
ATOM 1481 O O . VAL B 1 40 ? 168.278 169.399 138.764 1.00 79.34 187 VAL C O 1
ATOM 1485 N N . GLU B 1 41 ? 166.376 168.237 138.484 1.00 87.53 188 GLU C N 1
ATOM 1486 C CA . GLU B 1 41 ? 166.146 168.815 137.166 1.00 87.53 188 GLU C CA 1
ATOM 1487 C C . GLU B 1 41 ? 165.758 170.282 137.269 1.00 87.53 188 GLU C C 1
ATOM 1488 O O . GLU B 1 41 ? 166.449 171.159 136.736 1.00 87.53 188 GLU C O 1
ATOM 1494 N N . VAL B 1 42 ? 164.672 170.574 137.990 1.00 85.46 189 VAL C N 1
ATOM 1495 C CA . VAL B 1 42 ? 164.143 171.933 137.997 1.00 85.46 189 VAL C CA 1
ATOM 1496 C C . VAL B 1 42 ? 165.139 172.881 138.640 1.00 85.46 189 VAL C C 1
ATOM 1497 O O . VAL B 1 42 ? 165.369 173.993 138.147 1.00 85.46 189 VAL C O 1
ATOM 1501 N N . LEU B 1 43 ? 165.780 172.435 139.720 1.00 82.24 190 LEU C N 1
ATOM 1502 C CA . LEU B 1 43 ? 166.841 173.222 140.327 1.00 82.24 190 LEU C CA 1
ATOM 1503 C C . LEU B 1 43 ? 167.872 173.612 139.283 1.00 82.24 190 LEU C C 1
ATOM 1504 O O . LEU B 1 43 ? 168.229 174.790 139.159 1.00 82.24 190 LEU C O 1
ATOM 1509 N N . ASN B 1 44 ? 168.306 172.643 138.472 1.00 94.02 191 ASN C N 1
ATOM 1510 C CA . ASN B 1 44 ? 169.263 172.942 137.415 1.00 94.02 191 ASN C CA 1
ATOM 1511 C C . ASN B 1 44 ? 168.713 173.989 136.460 1.00 94.02 191 ASN C C 1
ATOM 1512 O O . ASN B 1 44 ? 169.416 174.941 136.102 1.00 94.02 191 ASN C O 1
ATOM 1517 N N . THR B 1 45 ? 167.448 173.844 136.054 1.00 95.49 192 THR C N 1
ATOM 1518 C CA . THR B 1 45 ? 166.853 174.829 135.161 1.00 95.49 192 THR C CA 1
ATOM 1519 C C . THR B 1 45 ? 166.893 176.219 135.781 1.00 95.49 192 THR C C 1
ATOM 1520 O O . THR B 1 45 ? 167.094 177.210 135.070 1.00 95.49 192 THR C O 1
ATOM 1524 N N . ALA B 1 46 ? 166.761 176.308 137.107 1.00 94.48 193 ALA C N 1
ATOM 1525 C CA . ALA B 1 46 ? 166.842 177.608 137.764 1.00 94.48 193 ALA C CA 1
ATOM 1526 C C . ALA B 1 46 ? 168.198 178.256 137.527 1.00 94.48 193 ALA C C 1
ATOM 1527 O O . ALA B 1 46 ? 168.287 179.470 137.313 1.00 94.48 193 ALA C O 1
ATOM 1529 N N . LYS B 1 47 ? 169.267 177.462 137.564 1.00 97.01 194 LYS C N 1
ATOM 1530 C CA . LYS B 1 47 ? 170.584 177.992 137.233 1.00 97.01 194 LYS C CA 1
ATOM 1531 C C . LYS B 1 47 ? 170.678 178.346 135.754 1.00 97.01 194 LYS C C 1
ATOM 1532 O O . LYS B 1 47 ? 171.379 179.293 135.381 1.00 97.01 194 LYS C O 1
ATOM 1538 N N . GLU B 1 48 ? 169.979 177.597 134.899 1.00 106.84 195 GLU C N 1
ATOM 1539 C CA . GLU B 1 48 ? 170.075 177.829 133.461 1.00 106.84 195 GLU C CA 1
ATOM 1540 C C . GLU B 1 48 ? 169.518 179.197 133.082 1.00 106.84 195 GLU C C 1
ATOM 1541 O O . GLU B 1 48 ? 170.176 179.967 132.375 1.00 106.84 195 GLU C O 1
ATOM 1547 N N . LEU B 1 49 ? 168.311 179.521 133.551 1.00 105.92 196 LEU C N 1
ATOM 1548 C CA . LEU B 1 49 ? 167.693 180.795 133.203 1.00 105.92 196 LEU C CA 1
ATOM 1549 C C . LEU B 1 49 ? 168.447 181.984 133.780 1.00 105.92 196 LEU C C 1
ATOM 1550 O O . LEU B 1 49 ? 168.338 183.090 133.242 1.00 105.92 196 LEU C O 1
ATOM 1555 N N . GLY B 1 50 ? 169.211 181.782 134.849 1.00 104.71 197 GLY C N 1
ATOM 1556 C CA . GLY B 1 50 ? 169.819 182.888 135.557 1.00 104.71 197 GLY C CA 1
ATOM 1557 C C . GLY B 1 50 ? 168.941 183.508 136.617 1.00 104.71 197 GLY C C 1
ATOM 1558 O O . GLY B 1 50 ? 169.238 184.611 137.085 1.00 104.71 197 GLY C O 1
ATOM 1559 N N . ASP B 1 51 ? 167.867 182.828 137.013 1.00 96.63 198 ASP C N 1
ATOM 1560 C CA . ASP B 1 51 ? 166.926 183.322 138.018 1.00 96.63 198 ASP C CA 1
ATOM 1561 C C . ASP B 1 51 ? 167.408 182.843 139.381 1.00 96.63 198 ASP C C 1
ATOM 1562 O O . ASP B 1 51 ? 167.055 181.756 139.837 1.00 96.63 198 ASP C O 1
ATOM 1567 N N . GLU B 1 52 ? 168.228 183.667 140.035 1.00 94.70 199 GLU C N 1
ATOM 1568 C CA . GLU B 1 52 ? 168.661 183.354 141.393 1.00 94.70 199 GLU C CA 1
ATOM 1569 C C . GLU B 1 52 ? 167.475 183.244 142.346 1.00 94.70 199 GLU C C 1
ATOM 1570 O O . GLU B 1 52 ? 167.541 182.507 143.335 1.00 94.70 199 GLU C O 1
ATOM 1576 N N . GLU B 1 53 ? 166.378 183.952 142.060 1.00 94.06 200 GLU C N 1
ATOM 1577 C CA . GLU B 1 53 ? 165.207 183.868 142.927 1.00 94.06 200 GLU C CA 1
ATOM 1578 C C . GLU B 1 53 ? 164.540 182.503 142.823 1.00 94.06 200 GLU C C 1
ATOM 1579 O O . GLU B 1 53 ? 164.157 181.916 143.842 1.00 94.06 200 GLU C O 1
ATOM 1585 N N . MET B 1 54 ? 164.389 181.982 141.601 1.00 86.42 201 MET C N 1
ATOM 1586 C CA . MET B 1 54 ? 163.879 180.623 141.437 1.00 86.42 201 MET C CA 1
ATOM 1587 C C . MET B 1 54 ? 164.810 179.610 142.084 1.00 86.42 201 MET C C 1
ATOM 1588 O O . MET B 1 54 ? 164.356 178.663 142.733 1.00 86.42 201 MET C O 1
ATOM 1593 N N . TYR B 1 55 ? 166.119 179.794 141.911 1.00 79.73 202 TYR C N 1
ATOM 1594 C CA . TYR B 1 55 ? 167.092 178.915 142.544 1.00 79.73 202 TYR C CA 1
ATOM 1595 C C . TYR B 1 55 ? 166.902 178.895 144.054 1.00 79.73 202 TYR C C 1
ATOM 1596 O O . TYR B 1 55 ? 166.850 177.827 144.672 1.00 79.73 202 TYR C O 1
ATOM 1605 N N . LYS B 1 56 ? 166.774 180.074 144.663 1.00 77.19 203 LYS C N 1
ATOM 1606 C CA . LYS B 1 56 ? 166.655 180.147 146.114 1.00 77.19 203 LYS C CA 1
ATOM 1607 C C . LYS B 1 56 ? 165.328 179.574 146.595 1.00 77.19 203 LYS C C 1
ATOM 1608 O O . LYS B 1 56 ? 165.278 178.882 147.619 1.00 77.19 203 LYS C O 1
ATOM 1614 N N . LYS B 1 57 ? 164.239 179.841 145.870 1.00 70.93 204 LYS C N 1
ATOM 1615 C CA . LYS B 1 57 ? 162.951 179.283 146.268 1.00 70.93 204 LYS C CA 1
ATOM 1616 C C . LYS B 1 57 ? 162.942 177.764 146.146 1.00 70.93 204 LYS C C 1
ATOM 1617 O O . LYS B 1 57 ? 162.359 177.074 146.990 1.00 70.93 204 LYS C O 1
ATOM 1623 N N . VAL B 1 58 ? 163.579 177.220 145.106 1.00 67.05 205 VAL C N 1
ATOM 1624 C CA . VAL B 1 58 ? 163.628 175.769 144.963 1.00 67.05 205 VAL C CA 1
ATOM 1625 C C . VAL B 1 58 ? 164.503 175.157 146.046 1.00 67.05 205 VAL C C 1
ATOM 1626 O O . VAL B 1 58 ? 164.187 174.089 146.584 1.00 67.05 205 VAL C O 1
ATOM 1630 N N . LYS B 1 59 ? 165.614 175.813 146.386 1.00 67.19 206 LYS C N 1
ATOM 1631 C CA . LYS B 1 59 ? 166.407 175.353 147.520 1.00 67.19 206 LYS C CA 1
ATOM 1632 C C . LYS B 1 59 ? 165.560 175.316 148.783 1.00 67.19 206 LYS C C 1
ATOM 1633 O O . LYS B 1 59 ? 165.589 174.338 149.534 1.00 67.19 206 LYS C O 1
ATOM 1639 N N . GLY B 1 60 ? 164.779 176.370 149.020 1.00 62.18 207 GLY C N 1
ATOM 1640 C CA . GLY B 1 60 ? 163.919 176.390 150.192 1.00 62.18 207 GLY C CA 1
ATOM 1641 C C . GLY B 1 60 ? 162.906 175.261 150.196 1.00 62.18 207 GLY C C 1
ATOM 1642 O O . GLY B 1 60 ? 162.717 174.583 151.209 1.00 62.18 207 GLY C O 1
ATOM 1643 N N . ILE B 1 61 ? 162.222 175.063 149.067 1.00 59.44 208 ILE C N 1
ATOM 1644 C CA . ILE B 1 61 ? 161.209 174.014 148.982 1.00 59.44 208 ILE C CA 1
ATOM 1645 C C . ILE B 1 61 ? 161.830 172.648 149.240 1.00 59.44 208 ILE C C 1
ATOM 1646 O O . ILE B 1 61 ? 161.340 171.876 150.070 1.00 59.44 208 ILE C O 1
ATOM 1651 N N . MET B 1 62 ? 162.915 172.324 148.531 1.00 60.72 209 MET C N 1
ATOM 1652 C CA . MET B 1 62 ? 163.500 170.995 148.680 1.00 60.72 209 MET C CA 1
ATOM 1653 C C . MET B 1 62 ? 164.154 170.819 150.041 1.00 60.72 209 MET C C 1
ATOM 1654 O O . MET B 1 62 ? 164.326 169.684 150.496 1.00 60.72 209 MET C O 1
ATOM 1659 N N . LEU B 1 63 ? 164.539 171.912 150.700 1.00 51.61 210 LEU C N 1
ATOM 1660 C CA . LEU B 1 63 ? 165.087 171.786 152.042 1.00 51.61 210 LEU C CA 1
ATOM 1661 C C . LEU B 1 63 ? 163.988 171.498 153.054 1.00 51.61 210 LEU C C 1
ATOM 1662 O O . LEU B 1 63 ? 164.088 170.542 153.831 1.00 51.61 210 LEU C O 1
ATOM 1667 N N . ARG B 1 64 ? 162.923 172.307 153.063 1.00 51.46 211 ARG C N 1
ATOM 1668 C CA . ARG B 1 64 ? 161.874 172.074 154.051 1.00 51.46 211 ARG C CA 1
ATOM 1669 C C . ARG B 1 64 ? 161.035 170.854 153.712 1.00 51.46 211 ARG C C 1
ATOM 1670 O O . ARG B 1 64 ? 160.244 170.415 154.548 1.00 51.46 211 ARG C O 1
ATOM 1678 N N . LEU B 1 65 ? 161.163 170.314 152.500 1.00 48.39 212 LEU C N 1
ATOM 1679 C CA . LEU B 1 65 ? 160.557 169.021 152.214 1.00 48.39 212 LEU C CA 1
ATOM 1680 C C . LEU B 1 65 ? 161.309 167.896 152.907 1.00 48.39 212 LEU C C 1
ATOM 1681 O O . LEU B 1 65 ? 160.739 166.830 153.155 1.00 48.39 212 LEU C O 1
ATOM 1686 N N . ALA B 1 66 ? 162.591 168.104 153.205 1.00 48.74 213 ALA C N 1
ATOM 1687 C CA . ALA B 1 66 ? 163.390 167.041 153.800 1.00 48.74 213 ALA C CA 1
ATOM 1688 C C . ALA B 1 66 ? 162.874 166.658 155.181 1.00 48.74 213 ALA C C 1
ATOM 1689 O O . ALA B 1 66 ? 162.898 165.480 155.552 1.00 48.74 213 ALA C O 1
ATOM 1691 N N . VAL B 1 67 ? 162.390 167.632 155.951 1.00 48.16 214 VAL C N 1
ATOM 1692 C CA . VAL B 1 67 ? 161.990 167.383 157.332 1.00 48.16 214 VAL C CA 1
ATOM 1693 C C . VAL B 1 67 ? 160.675 166.616 157.396 1.00 48.16 214 VAL C C 1
ATOM 1694 O O . VAL B 1 67 ? 160.151 166.366 158.487 1.00 48.16 214 VAL C O 1
ATOM 1698 N N . VAL B 1 68 ? 160.119 166.249 156.239 1.00 51.96 215 VAL C N 1
ATOM 1699 C CA . VAL B 1 68 ? 158.912 165.428 156.216 1.00 51.96 215 VAL C CA 1
ATOM 1700 C C . VAL B 1 68 ? 159.090 164.228 155.291 1.00 51.96 215 VAL C C 1
ATOM 1701 O O . VAL B 1 68 ? 158.137 163.483 155.044 1.00 51.96 215 VAL C O 1
ATOM 1705 N N . ASP B 1 69 ? 160.298 164.030 154.766 1.00 52.66 216 ASP C N 1
ATOM 1706 C CA . ASP B 1 69 ? 160.573 162.919 153.851 1.00 52.66 216 ASP C CA 1
ATOM 1707 C C . ASP B 1 69 ? 162.068 162.628 153.842 1.00 52.66 216 ASP C C 1
ATOM 1708 O O . ASP B 1 69 ? 162.828 163.207 153.059 1.00 52.66 216 ASP C O 1
ATOM 1713 N N . PRO B 1 70 ? 162.524 161.720 154.709 1.00 56.56 217 PRO C N 1
ATOM 1714 C CA . PRO B 1 70 ? 163.975 161.483 154.837 1.00 56.56 217 PRO C CA 1
ATOM 1715 C C . PRO B 1 70 ? 164.679 161.051 153.552 1.00 56.56 217 PRO C C 1
ATOM 1716 O O . PRO B 1 70 ? 165.907 161.200 153.465 1.00 56.56 217 PRO C O 1
ATOM 1720 N N . ARG B 1 71 ? 163.964 160.534 152.551 1.00 55.95 218 ARG C N 1
ATOM 1721 C CA . ARG B 1 71 ? 164.613 160.273 151.269 1.00 55.95 218 ARG C CA 1
ATOM 1722 C C . ARG B 1 71 ? 165.118 161.570 150.648 1.00 55.95 218 ARG C C 1
ATOM 1723 O O . ARG B 1 71 ? 166.259 161.647 150.172 1.00 55.95 218 ARG C O 1
ATOM 1731 N N . VAL B 1 72 ? 164.289 162.613 150.675 1.00 49.49 219 VAL C N 1
ATOM 1732 C CA . VAL B 1 72 ? 164.746 163.925 150.239 1.00 49.49 219 VAL C CA 1
ATOM 1733 C C . VAL B 1 72 ? 165.830 164.446 151.172 1.00 49.49 219 VAL C C 1
ATOM 1734 O O . VAL B 1 72 ? 166.677 165.245 150.760 1.00 49.49 219 VAL C O 1
ATOM 1738 N N . LEU B 1 73 ? 165.843 164.001 152.432 1.00 48.60 220 LEU C N 1
ATOM 1739 C CA . LEU B 1 73 ? 166.930 164.394 153.324 1.00 48.60 220 LEU C CA 1
ATOM 1740 C C . LEU B 1 73 ? 168.266 163.855 152.838 1.00 48.60 220 LEU C C 1
ATOM 1741 O O . LEU B 1 73 ? 169.252 164.594 152.784 1.00 48.60 220 LEU C O 1
ATOM 1746 N N . VAL B 1 74 ? 168.319 162.578 152.458 1.00 50.93 221 VAL C N 1
ATOM 1747 C CA . VAL B 1 74 ? 169.566 162.068 151.892 1.00 50.93 221 VAL C CA 1
ATOM 1748 C C . VAL B 1 74 ? 169.881 162.752 150.569 1.00 50.93 221 VAL C C 1
ATOM 1749 O O . VAL B 1 74 ? 171.051 163.045 150.274 1.00 50.93 221 VAL C O 1
ATOM 1753 N N . LEU B 1 75 ? 168.857 163.030 149.756 1.00 50.83 222 LEU C N 1
ATOM 1754 C CA . LEU B 1 75 ? 169.095 163.732 148.498 1.00 50.83 222 LEU C CA 1
ATOM 1755 C C . LEU B 1 75 ? 169.792 165.066 148.733 1.00 50.83 222 LEU C C 1
ATOM 1756 O O . LEU B 1 75 ? 170.852 165.328 148.158 1.00 50.83 222 LEU C O 1
ATOM 1761 N N . VAL B 1 76 ? 169.213 165.924 149.577 1.00 47.81 223 VAL C N 1
ATOM 1762 C CA . VAL B 1 76 ? 169.809 167.237 149.813 1.00 47.81 223 VAL C CA 1
ATOM 1763 C C . VAL B 1 76 ? 171.128 167.110 150.556 1.00 47.81 223 VAL C C 1
ATOM 1764 O O . VAL B 1 76 ? 172.020 167.949 150.392 1.00 47.81 223 VAL C O 1
ATOM 1768 N N . LEU B 1 77 ? 171.291 166.061 151.361 1.00 50.04 224 LEU C N 1
ATOM 1769 C CA . LEU B 1 77 ? 172.557 165.865 152.052 1.00 50.04 224 LEU C CA 1
ATOM 1770 C C . LEU B 1 77 ? 173.684 165.608 151.064 1.00 50.04 224 LEU C C 1
ATOM 1771 O O . LEU B 1 77 ? 174.797 166.114 151.239 1.00 50.04 224 LEU C O 1
ATOM 1776 N N . GLU B 1 78 ? 173.415 164.828 150.018 1.00 61.26 225 GLU C N 1
ATOM 1777 C CA . GLU B 1 78 ? 174.429 164.620 148.987 1.00 61.26 225 GLU C CA 1
ATOM 1778 C C . GLU B 1 78 ? 174.565 165.852 148.098 1.00 61.26 225 GLU C C 1
ATOM 1779 O O . GLU B 1 78 ? 175.674 166.209 147.678 1.00 61.26 225 GLU C O 1
ATOM 1785 N N . LEU B 1 79 ? 173.444 166.513 147.800 1.00 57.97 226 LEU C N 1
ATOM 1786 C CA . LEU B 1 79 ? 173.466 167.674 146.921 1.00 57.97 226 LEU C CA 1
ATOM 1787 C C . LEU B 1 79 ? 174.260 168.821 147.527 1.00 57.97 226 LEU C C 1
ATOM 1788 O O . LEU B 1 79 ? 174.871 169.605 146.794 1.00 57.97 226 LEU C O 1
ATOM 1793 N N . ALA B 1 80 ? 174.267 168.937 148.856 1.00 61.08 227 ALA C N 1
ATOM 1794 C CA . ALA B 1 80 ? 175.064 169.976 149.498 1.00 61.08 227 ALA C CA 1
ATOM 1795 C C . ALA B 1 80 ? 176.543 169.801 149.184 1.00 61.08 227 ALA C C 1
ATOM 1796 O O . ALA B 1 80 ? 177.261 170.784 148.972 1.00 61.08 227 ALA C O 1
ATOM 1798 N N . GLU B 1 81 ? 177.016 168.556 149.135 1.00 66.38 228 GLU C N 1
ATOM 1799 C CA . GLU B 1 81 ? 178.403 168.314 148.758 1.00 66.38 228 GLU C CA 1
ATOM 1800 C C . GLU B 1 81 ? 178.604 168.470 147.258 1.00 66.38 228 GLU C C 1
ATOM 1801 O O . GLU B 1 81 ? 179.650 168.956 146.817 1.00 66.38 228 GLU C O 1
ATOM 1807 N N . ALA B 1 82 ? 177.614 168.060 146.463 1.00 66.22 229 ALA C N 1
ATOM 1808 C CA . ALA B 1 82 ? 177.750 168.145 145.010 1.00 66.22 229 ALA C CA 1
ATOM 1809 C C . ALA B 1 82 ? 177.857 169.593 144.545 1.00 66.22 229 ALA C C 1
ATOM 1810 O O . ALA B 1 82 ? 178.625 169.901 143.627 1.00 66.22 229 ALA C O 1
ATOM 1812 N N . LEU B 1 83 ? 177.083 170.492 145.155 1.00 63.47 230 LEU C N 1
ATOM 1813 C CA . LEU B 1 83 ? 177.181 171.909 144.820 1.00 63.47 230 LEU C CA 1
ATOM 1814 C C . LEU B 1 83 ? 178.363 172.563 145.521 1.00 63.47 230 LEU C C 1
ATOM 1815 O O . LEU B 1 83 ? 179.126 173.312 144.899 1.00 63.47 230 LEU C O 1
ATOM 1820 N N . GLY B 1 84 ? 178.534 172.287 146.812 1.00 64.05 231 GLY C N 1
ATOM 1821 C CA . GLY B 1 84 ? 179.491 173.019 147.613 1.00 64.05 231 GLY C CA 1
ATOM 1822 C C . GLY B 1 84 ? 178.957 174.308 148.187 1.00 64.05 231 GLY C C 1
ATOM 1823 O O . GLY B 1 84 ? 179.746 175.169 148.586 1.00 64.05 231 GLY C O 1
ATOM 1824 N N . ASP B 1 85 ? 177.637 174.467 148.245 1.00 63.84 232 ASP C N 1
ATOM 1825 C CA . ASP B 1 85 ? 177.037 175.684 148.771 1.00 63.84 232 ASP C CA 1
ATOM 1826 C C . ASP B 1 85 ? 177.127 175.692 150.288 1.00 63.84 232 ASP C C 1
ATOM 1827 O O . ASP B 1 85 ? 176.785 174.705 150.945 1.00 63.84 232 ASP C O 1
ATOM 1832 N N . GLU B 1 86 ? 177.588 176.812 150.845 1.00 68.67 233 GLU C N 1
ATOM 1833 C CA . GLU B 1 86 ? 177.742 176.892 152.290 1.00 68.67 233 GLU C CA 1
ATOM 1834 C C . GLU B 1 86 ? 176.406 176.967 153.015 1.00 68.67 233 GLU C C 1
ATOM 1835 O O . GLU B 1 86 ? 176.320 176.519 154.161 1.00 68.67 233 GLU C O 1
ATOM 1841 N N . GLU B 1 87 ? 175.356 177.487 152.375 1.00 69.50 234 GLU C N 1
ATOM 1842 C CA . GLU B 1 87 ? 174.051 177.491 153.029 1.00 69.50 234 GLU C CA 1
ATOM 1843 C C . GLU B 1 87 ? 173.463 176.087 153.089 1.00 69.50 234 GLU C C 1
ATOM 1844 O O . GLU B 1 87 ? 172.939 175.673 154.127 1.00 69.50 234 GLU C O 1
ATOM 1850 N N . MET B 1 88 ? 173.516 175.346 151.981 1.00 59.20 235 MET C N 1
ATOM 1851 C CA . MET B 1 88 ? 173.013 173.976 152.004 1.00 59.20 235 MET C CA 1
ATOM 1852 C C . MET B 1 88 ? 173.799 173.127 152.994 1.00 59.20 235 MET C C 1
ATOM 1853 O O . MET B 1 88 ? 173.212 172.442 153.841 1.00 59.20 235 MET C O 1
ATOM 1858 N N . LYS B 1 89 ? 175.130 173.200 152.932 1.00 61.94 236 LYS C N 1
ATOM 1859 C CA . LYS B 1 89 ? 175.972 172.419 153.831 1.00 61.94 236 LYS C CA 1
ATOM 1860 C C . LYS B 1 89 ? 175.777 172.840 155.284 1.00 61.94 236 LYS C C 1
ATOM 1861 O O . LYS B 1 89 ? 175.927 172.022 156.197 1.00 61.94 236 LYS C O 1
ATOM 1867 N N . GLU B 1 90 ? 175.461 174.113 155.521 1.00 57.89 237 GLU C N 1
ATOM 1868 C CA . GLU B 1 90 ? 175.255 174.577 156.887 1.00 57.89 237 GLU C CA 1
ATOM 1869 C C . GLU B 1 90 ? 173.892 174.164 157.423 1.00 57.89 237 GLU C C 1
ATOM 1870 O O . GLU B 1 90 ? 173.773 173.731 158.573 1.00 57.89 237 GLU C O 1
ATOM 1876 N N . LYS B 1 91 ? 172.847 174.302 156.610 1.00 54.31 238 LYS C N 1
ATOM 1877 C CA . LYS B 1 91 ? 171.486 174.156 157.101 1.00 54.31 238 LYS C CA 1
ATOM 1878 C C . LYS B 1 91 ? 170.962 172.729 157.039 1.00 54.31 238 LYS C C 1
ATOM 1879 O O . LYS B 1 91 ? 170.108 172.366 157.855 1.00 54.31 238 LYS C O 1
ATOM 1885 N N . VAL B 1 92 ? 171.425 171.902 156.098 1.00 42.35 239 VAL C N 1
ATOM 1886 C CA . VAL B 1 92 ? 171.014 170.503 156.124 1.00 42.35 239 VAL C CA 1
ATOM 1887 C C . VAL B 1 92 ? 171.630 169.802 157.326 1.00 42.35 239 VAL C C 1
ATOM 1888 O O . VAL B 1 92 ? 170.970 169.008 158.006 1.00 42.35 239 VAL C O 1
ATOM 1892 N N . LYS B 1 93 ? 172.879 170.135 157.647 1.00 40.56 240 LYS C N 1
ATOM 1893 C CA . LYS B 1 93 ? 173.546 169.581 158.816 1.00 40.56 240 LYS C CA 1
ATOM 1894 C C . LYS B 1 93 ? 173.059 170.253 160.092 1.00 40.56 240 LYS C C 1
ATOM 1895 O O . LYS B 1 93 ? 173.698 170.137 161.142 1.00 40.56 240 LYS C O 1
ATOM 1901 N N . ASN B 1 94 ? 171.956 170.991 160.005 1.00 37.47 241 ASN C N 1
ATOM 1902 C CA . ASN B 1 94 ? 171.299 171.493 161.201 1.00 37.47 241 ASN C CA 1
ATOM 1903 C C . ASN B 1 94 ? 169.897 170.911 161.309 1.00 37.47 241 ASN C C 1
ATOM 1904 O O . ASN B 1 94 ? 169.494 170.446 162.381 1.00 37.47 241 ASN C O 1
ATOM 1909 N N . ILE B 1 95 ? 169.138 170.935 160.211 1.00 35.41 242 ILE C N 1
ATOM 1910 C CA . ILE B 1 95 ? 167.816 170.317 160.245 1.00 35.41 242 ILE C CA 1
ATOM 1911 C C . ILE B 1 95 ? 167.946 168.829 160.512 1.00 35.41 242 ILE C C 1
ATOM 1912 O O . ILE B 1 95 ? 167.054 168.219 161.098 1.00 35.41 242 ILE C O 1
ATOM 1917 N N . MET B 1 96 ? 169.067 168.221 160.122 1.00 36.81 243 MET C N 1
ATOM 1918 C CA . MET B 1 96 ? 169.288 166.824 160.475 1.00 36.81 243 MET C CA 1
ATOM 1919 C C . MET B 1 96 ? 169.561 166.665 161.966 1.00 36.81 243 MET C C 1
ATOM 1920 O O . MET B 1 96 ? 168.941 165.831 162.636 1.00 36.81 243 MET C O 1
ATOM 1925 N N . LEU B 1 97 ? 170.487 167.454 162.506 1.00 34.90 244 LEU C N 1
ATOM 1926 C CA . LEU B 1 97 ? 170.810 167.321 163.924 1.00 34.90 244 LEU C CA 1
ATOM 1927 C C . LEU B 1 97 ? 169.766 167.899 164.808 1.00 34.90 244 LEU C C 1
ATOM 1928 O O . LEU B 1 97 ? 169.978 167.981 166.015 1.00 34.90 244 LEU C O 1
ATOM 1933 N N . LEU B 1 98 ? 168.653 168.334 164.232 1.00 32.63 245 LEU C N 1
ATOM 1934 C CA . LEU B 1 98 ? 167.471 168.699 165.002 1.00 32.63 245 LEU C CA 1
ATOM 1935 C C . LEU B 1 98 ? 166.335 167.710 164.805 1.00 32.63 245 LEU C C 1
ATOM 1936 O O . LEU B 1 98 ? 165.635 167.378 165.765 1.00 32.63 245 LEU C O 1
ATOM 1941 N N . LEU B 1 99 ? 166.134 167.232 163.575 1.00 30.59 246 LEU C N 1
ATOM 1942 C CA . LEU B 1 99 ? 165.162 166.187 163.292 1.00 30.59 246 LEU C CA 1
ATOM 1943 C C . LEU B 1 99 ? 165.512 164.887 163.999 1.00 30.59 246 LEU C C 1
ATOM 1944 O O . LEU B 1 99 ? 164.621 164.083 164.292 1.00 30.59 246 LEU C O 1
ATOM 1949 N N . ALA B 1 100 ? 166.799 164.658 164.271 1.00 34.49 247 ALA C N 1
ATOM 1950 C CA . ALA B 1 100 ? 167.193 163.434 164.960 1.00 34.49 247 ALA C CA 1
ATOM 1951 C C . ALA B 1 100 ? 166.592 163.352 166.356 1.00 34.49 247 ALA C C 1
ATOM 1952 O O . ALA B 1 100 ? 166.324 162.252 166.850 1.00 34.49 247 ALA C O 1
ATOM 1954 N N . VAL B 1 101 ? 166.366 164.495 167.004 1.00 34.17 248 VAL C N 1
ATOM 1955 C CA . VAL B 1 101 ? 165.911 164.477 168.389 1.00 34.17 248 VAL C CA 1
ATOM 1956 C C . VAL B 1 101 ? 164.508 163.886 168.500 1.00 34.17 248 VAL C C 1
ATOM 1957 O O . VAL B 1 101 ? 164.164 163.280 169.521 1.00 34.17 248 VAL C O 1
ATOM 1961 N N . VAL B 1 102 ? 163.686 164.018 167.459 1.00 35.64 249 VAL C N 1
ATOM 1962 C CA . VAL B 1 102 ? 162.299 163.560 167.516 1.00 35.64 249 VAL C CA 1
ATOM 1963 C C . VAL B 1 102 ? 162.027 162.340 166.649 1.00 35.64 249 VAL C C 1
ATOM 1964 O O . VAL B 1 102 ? 160.954 161.732 166.791 1.00 35.64 249 VAL C O 1
ATOM 1968 N N . ASP B 1 103 ? 162.938 161.957 165.763 1.00 42.29 250 ASP C N 1
ATOM 1969 C CA . ASP B 1 103 ? 162.700 160.855 164.831 1.00 42.29 250 ASP C CA 1
ATOM 1970 C C . ASP B 1 103 ? 163.872 159.886 164.915 1.00 42.29 250 ASP C C 1
ATOM 1971 O O . ASP B 1 103 ? 164.983 160.225 164.461 1.00 42.29 250 ASP C O 1
ATOM 1976 N N . PRO B 1 104 ? 163.678 158.679 165.455 1.00 41.19 251 PRO C N 1
ATOM 1977 C CA . PRO B 1 104 ? 164.824 157.825 165.796 1.00 41.19 251 PRO C CA 1
ATOM 1978 C C . PRO B 1 104 ? 165.472 157.101 164.627 1.00 41.19 251 PRO C C 1
ATOM 1979 O O . PRO B 1 104 ? 166.551 156.527 164.818 1.00 41.19 251 PRO C O 1
ATOM 1983 N N . ARG B 1 105 ? 164.866 157.081 163.439 1.00 47.46 252 ARG C N 1
ATOM 1984 C CA . ARG B 1 105 ? 165.548 156.474 162.297 1.00 47.46 252 ARG C CA 1
ATOM 1985 C C . ARG B 1 105 ? 166.746 157.307 161.876 1.00 47.46 252 ARG C C 1
ATOM 1986 O O . ARG B 1 105 ? 167.765 156.762 161.440 1.00 47.46 252 ARG C O 1
ATOM 1994 N N . VAL B 1 106 ? 166.637 158.633 161.987 1.00 41.76 253 VAL C N 1
ATOM 1995 C CA . VAL B 1 106 ? 167.763 159.502 161.688 1.00 41.76 253 VAL C CA 1
ATOM 1996 C C . VAL B 1 106 ? 168.903 159.298 162.677 1.00 41.76 253 VAL C C 1
ATOM 1997 O O . VAL B 1 106 ? 170.072 159.470 162.318 1.00 41.76 253 VAL C O 1
ATOM 2001 N N . LEU B 1 107 ? 168.599 158.878 163.907 1.00 38.22 254 LEU C N 1
ATOM 2002 C CA . LEU B 1 107 ? 169.636 158.702 164.916 1.00 38.22 254 LEU C CA 1
ATOM 2003 C C . LEU B 1 107 ? 170.591 157.561 164.593 1.00 38.22 254 LEU C C 1
ATOM 2004 O O . LEU B 1 107 ? 171.565 157.366 165.326 1.00 38.22 254 LEU C O 1
ATOM 2009 N N . VAL B 1 108 ? 170.335 156.798 163.535 1.00 41.77 255 VAL C N 1
ATOM 2010 C CA . VAL B 1 108 ? 171.311 155.862 163.000 1.00 41.77 255 VAL C CA 1
ATOM 2011 C C . VAL B 1 108 ? 171.624 156.172 161.539 1.00 41.77 255 VAL C C 1
ATOM 2012 O O . VAL B 1 108 ? 172.208 155.355 160.840 1.00 41.77 255 VAL C O 1
ATOM 2016 N N . LEU B 1 109 ? 171.208 157.347 161.068 1.00 41.31 256 LEU C N 1
ATOM 2017 C CA . LEU B 1 109 ? 171.736 157.941 159.847 1.00 41.31 256 LEU C CA 1
ATOM 2018 C C . LEU B 1 109 ? 172.874 158.899 160.165 1.00 41.31 256 LEU C C 1
ATOM 2019 O O . LEU B 1 109 ? 173.898 158.909 159.478 1.00 41.31 256 LEU C O 1
ATOM 2024 N N . VAL B 1 110 ? 172.690 159.723 161.194 1.00 45.66 257 VAL C N 1
ATOM 2025 C CA . VAL B 1 110 ? 173.771 160.573 161.684 1.00 45.66 257 VAL C CA 1
ATOM 2026 C C . VAL B 1 110 ? 174.961 159.727 162.119 1.00 45.66 257 VAL C C 1
ATOM 2027 O O . VAL B 1 110 ? 176.118 160.035 161.804 1.00 45.66 257 VAL C O 1
ATOM 2031 N N . LEU B 1 111 ? 174.693 158.652 162.862 1.00 45.64 258 LEU C N 1
ATOM 2032 C CA . LEU B 1 111 ? 175.763 157.829 163.411 1.00 45.64 258 LEU C CA 1
ATOM 2033 C C . LEU B 1 111 ? 176.569 157.122 162.331 1.00 45.64 258 LEU C C 1
ATOM 2034 O O . LEU B 1 111 ? 177.678 156.660 162.613 1.00 45.64 258 LEU C O 1
ATOM 2039 N N . GLU B 1 112 ? 176.043 157.021 161.111 1.00 59.04 259 GLU C N 1
ATOM 2040 C CA . GLU B 1 112 ? 176.826 156.531 159.982 1.00 59.04 259 GLU C CA 1
ATOM 2041 C C . GLU B 1 112 ? 177.590 157.651 159.285 1.00 59.04 259 GLU C C 1
ATOM 2042 O O . GLU B 1 112 ? 178.677 157.419 158.743 1.00 59.04 259 GLU C O 1
ATOM 2048 N N . LEU B 1 113 ? 177.036 158.865 159.276 1.00 58.75 260 LEU C N 1
ATOM 2049 C CA . LEU B 1 113 ? 177.762 160.003 158.725 1.00 58.75 260 LEU C CA 1
ATOM 2050 C C . LEU B 1 113 ? 178.991 160.325 159.558 1.00 58.75 260 LEU C C 1
ATOM 2051 O O . LEU B 1 113 ? 180.048 160.662 159.013 1.00 58.75 260 LEU C O 1
ATOM 2056 N N . ALA B 1 114 ? 178.874 160.222 160.884 1.00 61.12 261 ALA C N 1
ATOM 2057 C CA . ALA B 1 114 ? 179.984 160.549 161.770 1.00 61.12 261 ALA C CA 1
ATOM 2058 C C . ALA B 1 114 ? 181.234 159.729 161.483 1.00 61.12 261 ALA C C 1
ATOM 2059 O O . ALA B 1 114 ? 182.301 160.055 162.014 1.00 61.12 261 ALA C O 1
ATOM 2061 N N . GLU B 1 115 ? 181.135 158.684 160.672 1.00 64.24 262 GLU C N 1
ATOM 2062 C CA . GLU B 1 115 ? 182.292 157.903 160.259 1.00 64.24 262 GLU C CA 1
ATOM 2063 C C . GLU B 1 115 ? 182.506 157.898 158.755 1.00 64.24 262 GLU C C 1
ATOM 2064 O O . GLU B 1 115 ? 183.653 157.843 158.306 1.00 64.24 262 GLU C O 1
ATOM 2070 N N . GLU B 1 116 ? 181.437 157.957 157.954 1.00 70.49 263 GLU C N 1
ATOM 2071 C CA . GLU B 1 116 ? 181.619 157.963 156.506 1.00 70.49 263 GLU C CA 1
ATOM 2072 C C . GLU B 1 116 ? 182.102 159.323 156.014 1.00 70.49 263 GLU C C 1
ATOM 2073 O O . GLU B 1 116 ? 182.938 159.397 155.107 1.00 70.49 263 GLU C O 1
ATOM 2079 N N . LEU B 1 117 ? 181.584 160.406 156.591 1.00 69.52 264 LEU C N 1
ATOM 2080 C CA . LEU B 1 117 ? 182.203 161.713 156.424 1.00 69.52 264 LEU C CA 1
ATOM 2081 C C . LEU B 1 117 ? 183.238 161.989 157.502 1.00 69.52 264 LEU C C 1
ATOM 2082 O O . LEU B 1 117 ? 184.157 162.786 157.280 1.00 69.52 264 LEU C O 1
ATOM 2087 N N . GLY B 1 118 ? 183.100 161.358 158.666 1.00 75.34 265 GLY C N 1
ATOM 2088 C CA . GLY B 1 118 ? 184.129 161.423 159.681 1.00 75.34 265 GLY C CA 1
ATOM 2089 C C . GLY B 1 118 ? 184.346 162.788 160.283 1.00 75.34 265 GLY C C 1
ATOM 2090 O O . GLY B 1 118 ? 185.437 163.062 160.788 1.00 75.34 265 GLY C O 1
ATOM 2091 N N . ASP B 1 119 ? 183.342 163.657 160.245 1.00 81.12 266 ASP C N 1
ATOM 2092 C CA . ASP B 1 119 ? 183.521 165.012 160.744 1.00 81.12 266 ASP C CA 1
ATOM 2093 C C . ASP B 1 119 ? 183.714 164.988 162.253 1.00 81.12 266 ASP C C 1
ATOM 2094 O O . ASP B 1 119 ? 182.957 164.337 162.978 1.00 81.12 266 ASP C O 1
ATOM 2099 N N . GLU B 1 120 ? 184.747 165.686 162.725 1.00 86.89 267 GLU C N 1
ATOM 2100 C CA . GLU B 1 120 ? 184.972 165.780 164.162 1.00 86.89 267 GLU C CA 1
ATOM 2101 C C . GLU B 1 120 ? 183.855 166.557 164.847 1.00 86.89 267 GLU C C 1
ATOM 2102 O O . GLU B 1 120 ? 183.345 166.135 165.893 1.00 86.89 267 GLU C O 1
ATOM 2108 N N . GLU B 1 121 ? 183.451 167.688 164.263 1.00 83.89 268 GLU C N 1
ATOM 2109 C CA . GLU B 1 121 ? 182.392 168.492 164.862 1.00 83.89 268 GLU C CA 1
ATOM 2110 C C . GLU B 1 121 ? 181.082 167.720 164.912 1.00 83.89 268 GLU C C 1
ATOM 2111 O O . GLU B 1 121 ? 180.326 167.832 165.884 1.00 83.89 268 GLU C O 1
ATOM 2117 N N . MET B 1 122 ? 180.803 166.924 163.879 1.00 81.36 269 MET C N 1
ATOM 2118 C CA . MET B 1 122 ? 179.594 166.111 163.866 1.00 81.36 269 MET C CA 1
ATOM 2119 C C . MET B 1 122 ? 179.540 165.200 165.085 1.00 81.36 269 MET C C 1
ATOM 2120 O O . MET B 1 122 ? 178.570 165.224 165.846 1.00 81.36 269 MET C O 1
ATOM 2125 N N . LYS B 1 123 ? 180.585 164.392 165.289 1.00 74.41 270 LYS C N 1
ATOM 2126 C CA . LYS B 1 123 ? 180.581 163.460 166.413 1.00 74.41 270 LYS C CA 1
ATOM 2127 C C . LYS B 1 123 ? 180.578 164.183 167.750 1.00 74.41 270 LYS C C 1
ATOM 2128 O O . LYS B 1 123 ? 179.875 163.765 168.681 1.00 74.41 270 LYS C O 1
ATOM 2134 N N . LYS B 1 124 ? 181.323 165.285 167.860 1.00 77.73 271 LYS C N 1
ATOM 2135 C CA . LYS B 1 124 ? 181.382 165.976 169.140 1.00 77.73 271 LYS C CA 1
ATOM 2136 C C . LYS B 1 124 ? 180.059 166.640 169.481 1.00 77.73 271 LYS C C 1
ATOM 2137 O O . LYS B 1 124 ? 179.735 166.791 170.664 1.00 77.73 271 LYS C O 1
ATOM 2143 N N . GLU B 1 125 ? 179.284 167.033 168.469 1.00 71.85 272 GLU C N 1
ATOM 2144 C CA . GLU B 1 125 ? 177.947 167.556 168.721 1.00 71.85 272 GLU C CA 1
ATOM 2145 C C . GLU B 1 125 ? 176.962 166.430 169.020 1.00 71.85 272 GLU C C 1
ATOM 2146 O O . GLU B 1 125 ? 176.117 166.556 169.914 1.00 71.85 272 GLU C O 1
ATOM 2152 N N . VAL B 1 126 ? 177.064 165.319 168.286 1.00 66.31 273 VAL C N 1
ATOM 2153 C CA . VAL B 1 126 ? 176.091 164.233 168.378 1.00 66.31 273 VAL C CA 1
ATOM 2154 C C . VAL B 1 126 ? 176.209 163.492 169.700 1.00 66.31 273 VAL C C 1
ATOM 2155 O O . VAL B 1 126 ? 175.230 162.901 170.184 1.00 66.31 273 VAL C O 1
ATOM 2159 N N . GLU B 1 127 ? 177.404 163.483 170.294 1.00 69.53 274 GLU C N 1
ATOM 2160 C CA . GLU B 1 127 ? 177.544 162.906 171.626 1.00 69.53 274 GLU C CA 1
ATOM 2161 C C . GLU B 1 127 ? 176.568 163.549 172.605 1.00 69.53 274 GLU C C 1
ATOM 2162 O O . GLU B 1 127 ? 175.978 162.861 173.448 1.00 69.53 274 GLU C O 1
ATOM 2168 N N . GLU B 1 128 ? 176.361 164.863 172.490 1.00 67.65 275 GLU C N 1
ATOM 2169 C CA . GLU B 1 128 ? 175.422 165.539 173.379 1.00 67.65 275 GLU C CA 1
ATOM 2170 C C . GLU B 1 128 ? 173.988 165.087 173.128 1.00 67.65 275 GLU C C 1
ATOM 2171 O O . GLU B 1 128 ? 173.229 164.863 174.078 1.00 67.65 275 GLU C O 1
ATOM 2177 N N . ILE B 1 129 ? 173.599 164.948 171.858 1.00 57.48 276 ILE C N 1
ATOM 2178 C CA . ILE B 1 129 ? 172.261 164.460 171.533 1.00 57.48 276 ILE C CA 1
ATOM 2179 C C . ILE B 1 129 ? 172.031 163.096 172.167 1.00 57.48 276 ILE C C 1
ATOM 2180 O O . ILE B 1 129 ? 171.002 162.853 172.813 1.00 57.48 276 ILE C O 1
ATOM 2185 N N . LEU B 1 130 ? 172.981 162.180 171.978 1.00 57.99 277 LEU C N 1
ATOM 2186 C CA . LEU B 1 130 ? 172.817 160.834 172.517 1.00 57.99 277 LEU C CA 1
ATOM 2187 C C . LEU B 1 130 ? 172.748 160.850 174.037 1.00 57.99 277 LEU C C 1
ATOM 2188 O O . LEU B 1 130 ? 171.900 160.182 174.636 1.00 57.99 277 LEU C O 1
ATOM 2193 N N . ASP B 1 131 ? 173.641 161.600 174.685 1.00 64.39 278 ASP C N 1
ATOM 2194 C CA . ASP B 1 131 ? 173.656 161.601 176.143 1.00 64.39 278 ASP C CA 1
ATOM 2195 C C . ASP B 1 131 ? 172.421 162.275 176.727 1.00 64.39 278 ASP C C 1
ATOM 2196 O O . ASP B 1 131 ? 172.015 161.948 177.847 1.00 64.39 278 ASP C O 1
ATOM 2201 N N . LYS B 1 132 ? 171.810 163.212 175.999 1.00 62.61 279 LYS C N 1
ATOM 2202 C CA . LYS B 1 132 ? 170.585 163.827 176.499 1.00 62.61 279 LYS C CA 1
ATOM 2203 C C . LYS B 1 132 ? 169.381 162.916 176.293 1.00 62.61 279 LYS C C 1
ATOM 2204 O O . LYS B 1 132 ? 168.522 162.811 177.176 1.00 62.61 279 LYS C O 1
ATOM 2210 N N . LEU B 1 133 ? 169.295 162.253 175.138 1.00 56.40 280 LEU C N 1
ATOM 2211 C CA . LEU B 1 133 ? 168.164 161.361 174.898 1.00 56.40 280 LEU C CA 1
ATOM 2212 C C . LEU B 1 133 ? 168.225 160.126 175.786 1.00 56.40 280 LEU C C 1
ATOM 2213 O O . LEU B 1 133 ? 167.193 159.669 176.290 1.00 56.40 280 LEU C O 1
ATOM 2218 N N . ALA B 1 134 ? 169.423 159.576 175.996 1.00 62.67 281 ALA C N 1
ATOM 2219 C CA . ALA B 1 134 ? 169.546 158.243 176.573 1.00 62.67 281 ALA C CA 1
ATOM 2220 C C . ALA B 1 134 ? 169.080 158.169 178.019 1.00 62.67 281 ALA C C 1
ATOM 2221 O O . ALA B 1 134 ? 168.785 157.072 178.502 1.00 62.67 281 ALA C O 1
ATOM 2223 N N . GLU B 1 135 ? 169.015 159.292 178.725 1.00 67.42 282 GLU C N 1
ATOM 2224 C CA . GLU B 1 135 ? 168.552 159.268 180.105 1.00 67.42 282 GLU C CA 1
ATOM 2225 C C . GLU B 1 135 ? 167.044 159.438 180.236 1.00 67.42 282 GLU C C 1
ATOM 2226 O O . GLU B 1 135 ? 166.518 159.288 181.344 1.00 67.42 282 GLU C O 1
ATOM 2232 N N . VAL B 1 136 ? 166.336 159.748 179.149 1.00 68.12 283 VAL C N 1
ATOM 2233 C CA . VAL B 1 136 ? 164.898 159.988 179.216 1.00 68.12 283 VAL C CA 1
ATOM 2234 C C . VAL B 1 136 ? 164.164 159.185 178.150 1.00 68.12 283 VAL C C 1
ATOM 2235 O O . VAL B 1 136 ? 162.986 159.437 177.873 1.00 68.12 283 VAL C O 1
ATOM 2239 N N . ASP B 1 137 ? 164.844 158.220 177.544 1.00 61.90 284 ASP C N 1
ATOM 2240 C CA . ASP B 1 137 ? 164.232 157.354 176.537 1.00 61.90 284 ASP C CA 1
ATOM 2241 C C . ASP B 1 137 ? 164.953 156.018 176.604 1.00 61.90 284 ASP C C 1
ATOM 2242 O O . ASP B 1 137 ? 166.077 155.881 176.097 1.00 61.90 284 ASP C O 1
ATOM 2247 N N . PRO B 1 138 ? 164.346 155.003 177.224 1.00 60.68 285 PRO C N 1
ATOM 2248 C CA . PRO B 1 138 ? 165.102 153.783 177.559 1.00 60.68 285 PRO C CA 1
ATOM 2249 C C . PRO B 1 138 ? 165.682 153.052 176.362 1.00 60.68 285 PRO C C 1
ATOM 2250 O O . PRO B 1 138 ? 166.763 152.463 176.482 1.00 60.68 285 PRO C O 1
ATOM 2254 N N . ARG B 1 139 ? 165.002 153.056 175.215 1.00 55.29 286 ARG C N 1
ATOM 2255 C CA . ARG B 1 139 ? 165.542 152.376 174.042 1.00 55.29 286 ARG C CA 1
ATOM 2256 C C . ARG B 1 139 ? 166.871 152.991 173.619 1.00 55.29 286 ARG C C 1
ATOM 2257 O O . ARG B 1 139 ? 167.794 152.278 173.205 1.00 55.29 286 ARG C O 1
ATOM 2265 N N . VAL B 1 140 ? 166.993 154.315 173.738 1.00 57.06 287 VAL C N 1
ATOM 2266 C CA . VAL B 1 140 ? 168.236 154.979 173.363 1.00 57.06 287 VAL C CA 1
ATOM 2267 C C . VAL B 1 140 ? 169.380 154.545 174.267 1.00 57.06 287 VAL C C 1
ATOM 2268 O O . VAL B 1 140 ? 170.544 154.582 173.861 1.00 57.06 287 VAL C O 1
ATOM 2272 N N . ALA B 1 141 ? 169.083 154.114 175.494 1.00 58.76 288 ALA C N 1
ATOM 2273 C CA . ALA B 1 141 ? 170.139 153.578 176.346 1.00 58.76 288 ALA C CA 1
ATOM 2274 C C . ALA B 1 141 ? 170.764 152.339 175.720 1.00 58.76 288 ALA C C 1
ATOM 2275 O O . ALA B 1 141 ? 171.993 152.212 175.661 1.00 58.76 288 ALA C O 1
ATOM 2277 N N . VAL B 1 142 ? 169.936 151.425 175.218 1.00 55.59 289 VAL C N 1
ATOM 2278 C CA . VAL B 1 142 ? 170.471 150.257 174.531 1.00 55.59 289 VAL C CA 1
ATOM 2279 C C . VAL B 1 142 ? 171.143 150.666 173.226 1.00 55.59 289 VAL C C 1
ATOM 2280 O O . VAL B 1 142 ? 172.167 150.095 172.833 1.00 55.59 289 VAL C O 1
ATOM 2284 N N . LEU B 1 143 ? 170.584 151.663 172.536 1.00 51.50 290 LEU C N 1
ATOM 2285 C CA . LEU B 1 143 ? 171.204 152.130 171.298 1.00 51.50 290 LEU C CA 1
ATOM 2286 C C . LEU B 1 143 ? 172.610 152.658 171.551 1.00 51.50 290 LEU C C 1
ATOM 2287 O O . LEU B 1 143 ? 173.505 152.491 170.715 1.00 51.50 290 LEU C O 1
ATOM 2292 N N . LYS B 1 144 ? 172.821 153.302 172.699 1.00 59.36 291 LYS C N 1
ATOM 2293 C CA . LYS B 1 144 ? 174.157 153.759 173.059 1.00 59.36 291 LYS C CA 1
ATOM 2294 C C . LYS B 1 144 ? 175.030 152.609 173.537 1.00 59.36 291 LYS C C 1
ATOM 2295 O O . LYS B 1 144 ? 176.246 152.624 173.319 1.00 59.36 291 LYS C O 1
ATOM 2301 N N . GLU B 1 145 ? 174.438 151.604 174.183 1.00 59.09 292 GLU C N 1
ATOM 2302 C CA . GLU B 1 145 ? 175.225 150.450 174.607 1.00 59.09 292 GLU C CA 1
ATOM 2303 C C . GLU B 1 145 ? 175.758 149.667 173.412 1.00 59.09 292 GLU C C 1
ATOM 2304 O O . GLU B 1 145 ? 176.871 149.134 173.461 1.00 59.09 292 GLU C O 1
ATOM 2310 N N . VAL B 1 146 ? 174.983 149.584 172.331 1.00 57.56 293 VAL C N 1
ATOM 2311 C CA . VAL B 1 146 ? 175.403 148.783 171.184 1.00 57.56 293 VAL C CA 1
ATOM 2312 C C . VAL B 1 146 ? 176.394 149.545 170.311 1.00 57.56 293 VAL C C 1
ATOM 2313 O O . VAL B 1 146 ? 177.344 148.961 169.779 1.00 57.56 293 VAL C O 1
ATOM 2317 N N . ALA B 1 147 ? 176.215 150.857 170.170 1.00 59.43 294 ALA C N 1
ATOM 2318 C CA . ALA B 1 147 ? 177.056 151.640 169.271 1.00 59.43 294 ALA C CA 1
ATOM 2319 C C . ALA B 1 147 ? 178.370 152.034 169.933 1.00 59.43 294 ALA C C 1
ATOM 2320 O O . ALA B 1 147 ? 179.051 152.954 169.469 1.00 59.43 294 ALA C O 1
ATOM 2322 N N . LYS B 1 148 ? 178.729 151.354 171.017 1.00 65.17 295 LYS C N 1
ATOM 2323 C CA . LYS B 1 148 ? 180.018 151.563 171.668 1.00 65.17 295 LYS C CA 1
ATOM 2324 C C . LYS B 1 148 ? 180.770 150.245 171.792 1.00 65.17 295 LYS C C 1
ATOM 2325 O O . LYS B 1 148 ? 181.952 150.154 171.466 0.00 65.17 295 LYS C O 1
ATOM 2331 N N . VAL C 1 2 ? 145.884 161.250 132.466 1.00 122.09 297 VAL E N 1
ATOM 2332 C CA . VAL C 1 2 ? 145.283 162.553 132.711 1.00 122.09 297 VAL E CA 1
ATOM 2333 C C . VAL C 1 2 ? 144.902 163.203 131.385 1.00 122.09 297 VAL E C 1
ATOM 2334 O O . VAL C 1 2 ? 143.821 163.781 131.254 1.00 122.09 297 VAL E O 1
ATOM 2338 N N . GLU C 1 3 ? 145.798 163.091 130.400 1.00 125.39 298 GLU E N 1
ATOM 2339 C CA . GLU C 1 3 ? 145.536 163.660 129.081 1.00 125.39 298 GLU E CA 1
ATOM 2340 C C . GLU C 1 3 ? 144.310 163.025 128.432 1.00 125.39 298 GLU E C 1
ATOM 2341 O O . GLU C 1 3 ? 143.508 163.718 127.793 1.00 125.39 298 GLU E O 1
ATOM 2347 N N . GLU C 1 4 ? 144.138 161.710 128.593 1.00 125.02 299 GLU E N 1
ATOM 2348 C CA . GLU C 1 4 ? 142.951 161.056 128.054 1.00 125.02 299 GLU E CA 1
ATOM 2349 C C . GLU C 1 4 ? 141.701 161.535 128.777 1.00 125.02 299 GLU E C 1
ATOM 2350 O O . GLU C 1 4 ? 140.666 161.786 128.152 1.00 125.02 299 GLU E O 1
ATOM 2356 N N . LEU C 1 5 ? 141.784 161.678 130.100 1.00 123.36 300 LEU E N 1
ATOM 2357 C CA . LEU C 1 5 ? 140.646 162.171 130.864 1.00 123.36 300 LEU E CA 1
ATOM 2358 C C . LEU C 1 5 ? 140.344 163.626 130.527 1.00 123.36 300 LEU E C 1
ATOM 2359 O O . LEU C 1 5 ? 139.176 164.015 130.433 1.00 123.36 300 LEU E O 1
ATOM 2364 N N . LYS C 1 6 ? 141.384 164.444 130.344 1.00 127.50 301 LYS E N 1
ATOM 2365 C CA . LYS C 1 6 ? 141.181 165.824 129.913 1.00 127.50 301 LYS E CA 1
ATOM 2366 C C . LYS C 1 6 ? 140.471 165.881 128.564 1.00 127.50 301 LYS E C 1
ATOM 2367 O O . LYS C 1 6 ? 139.518 166.649 128.379 1.00 127.50 301 LYS E O 1
ATOM 2373 N N . ARG C 1 7 ? 140.926 165.067 127.608 1.00 133.02 302 ARG E N 1
ATOM 2374 C CA . ARG C 1 7 ? 140.311 165.054 126.284 1.00 133.02 302 ARG E CA 1
ATOM 2375 C C . ARG C 1 7 ? 138.870 164.564 126.347 1.00 133.02 302 ARG E C 1
ATOM 2376 O O . ARG C 1 7 ? 137.994 165.091 125.651 1.00 133.02 302 ARG E O 1
ATOM 2384 N N . LYS C 1 8 ? 138.606 163.549 127.174 1.00 130.05 303 LYS E N 1
ATOM 2385 C CA . LYS C 1 8 ? 137.243 163.056 127.328 1.00 130.05 303 LYS E CA 1
ATOM 2386 C C . LYS C 1 8 ? 136.340 164.112 127.950 1.00 130.05 303 LYS E C 1
ATOM 2387 O O . LYS C 1 8 ? 135.195 164.285 127.524 1.00 130.05 303 LYS E O 1
ATOM 2393 N N . LEU C 1 9 ? 136.834 164.828 128.962 1.00 128.90 304 LEU E N 1
ATOM 2394 C CA . LEU C 1 9 ? 136.044 165.904 129.552 1.00 128.90 304 LEU E CA 1
ATOM 2395 C C . LEU C 1 9 ? 135.746 166.988 128.526 1.00 128.90 304 LEU E C 1
ATOM 2396 O O . LEU C 1 9 ? 134.618 167.491 128.452 1.00 128.90 304 LEU E O 1
ATOM 2401 N N . ARG C 1 10 ? 136.745 167.356 127.722 1.00 138.81 305 ARG E N 1
ATOM 2402 C CA . ARG C 1 10 ? 136.531 168.371 126.695 1.00 138.81 305 ARG E CA 1
ATOM 2403 C C . ARG C 1 10 ? 135.482 167.918 125.685 1.00 138.81 305 ARG E C 1
ATOM 2404 O O . ARG C 1 10 ? 134.567 168.675 125.342 1.00 138.81 305 ARG E O 1
ATOM 2412 N N . GLN C 1 11 ? 135.596 166.678 125.199 1.00 140.05 306 GLN E N 1
ATOM 2413 C CA . GLN C 1 11 ? 134.642 166.188 124.208 1.00 140.05 306 GLN E CA 1
ATOM 2414 C C . GLN C 1 11 ? 133.251 166.020 124.810 1.00 140.05 306 GLN E C 1
ATOM 2415 O O . GLN C 1 11 ? 132.245 166.125 124.099 1.00 140.05 306 GLN E O 1
ATOM 2421 N N . ALA C 1 12 ? 133.171 165.745 126.113 1.00 142.59 307 ALA E N 1
ATOM 2422 C CA . ALA C 1 12 ? 131.874 165.662 126.775 1.00 142.59 307 ALA E CA 1
ATOM 2423 C C . ALA C 1 12 ? 131.240 167.040 126.917 1.00 142.59 307 ALA E C 1
ATOM 2424 O O . ALA C 1 12 ? 130.014 167.185 126.838 1.00 142.59 307 ALA E O 1
ATOM 2426 N N . LYS C 1 13 ? 132.059 168.065 127.164 1.00 142.37 308 LYS E N 1
ATOM 2427 C CA . LYS C 1 13 ? 131.517 169.400 127.399 1.00 142.37 308 LYS E CA 1
ATOM 2428 C C . LYS C 1 13 ? 130.809 169.962 126.170 1.00 142.37 308 LYS E C 1
ATOM 2429 O O . LYS C 1 13 ? 129.822 170.695 126.306 1.00 142.37 308 LYS E O 1
ATOM 2435 N N . GLU C 1 14 ? 131.287 169.636 124.969 1.00 147.70 309 GLU E N 1
ATOM 2436 C CA . GLU C 1 14 ? 130.700 170.208 123.761 1.00 147.70 309 GLU E CA 1
ATOM 2437 C C . GLU C 1 14 ? 129.342 169.612 123.411 1.00 147.70 309 GLU E C 1
ATOM 2438 O O . GLU C 1 14 ? 128.664 170.150 122.528 1.00 147.70 309 GLU E O 1
ATOM 2444 N N . ASP C 1 15 ? 128.929 168.523 124.064 1.00 145.73 310 ASP E N 1
ATOM 2445 C CA . ASP C 1 15 ? 127.675 167.866 123.716 1.00 145.73 310 ASP E CA 1
ATOM 2446 C C . ASP C 1 15 ? 126.819 167.508 124.928 1.00 145.73 310 ASP E C 1
ATOM 2447 O O . ASP C 1 15 ? 125.869 166.731 124.785 1.00 145.73 310 ASP E O 1
ATOM 2452 N N . GLY C 1 16 ? 127.113 168.053 126.108 1.00 142.75 311 GLY E N 1
ATOM 2453 C CA . GLY C 1 16 ? 126.243 167.780 127.240 1.00 142.75 311 GLY E CA 1
ATOM 2454 C C . GLY C 1 16 ? 126.499 166.417 127.863 1.00 142.75 311 GLY E C 1
ATOM 2455 O O . GLY C 1 16 ? 127.635 166.048 128.179 1.00 142.75 311 GLY E O 1
ATOM 2456 N N . ASP C 1 17 ? 125.410 165.665 128.057 1.00 142.61 312 ASP E N 1
ATOM 2457 C CA . ASP C 1 17 ? 125.456 164.343 128.674 1.00 142.61 312 ASP E CA 1
ATOM 2458 C C . ASP C 1 17 ? 125.991 164.429 130.097 1.00 142.61 312 ASP E C 1
ATOM 2459 O O . ASP C 1 17 ? 127.075 163.917 130.393 1.00 142.61 312 ASP E O 1
ATOM 2464 N N . GLU C 1 18 ? 125.238 165.101 130.975 1.00 141.42 313 GLU E N 1
ATOM 2465 C CA . GLU C 1 18 ? 125.700 165.354 132.336 1.00 141.42 313 GLU E CA 1
ATOM 2466 C C . GLU C 1 18 ? 126.108 164.075 133.056 1.00 141.42 313 GLU E C 1
ATOM 2467 O O . GLU C 1 18 ? 126.913 164.126 133.990 1.00 141.42 313 GLU E O 1
ATOM 2473 N N . GLU C 1 19 ? 125.565 162.924 132.652 1.00 136.89 314 GLU E N 1
ATOM 2474 C CA . GLU C 1 19 ? 126.030 161.664 133.222 1.00 136.89 314 GLU E CA 1
ATOM 2475 C C . GLU C 1 19 ? 127.466 161.367 132.805 1.00 136.89 314 GLU E C 1
ATOM 2476 O O . GLU C 1 19 ? 128.287 160.956 133.633 1.00 136.89 314 GLU E O 1
ATOM 2482 N N . LEU C 1 20 ? 127.792 161.581 131.528 1.00 132.85 315 LEU E N 1
ATOM 2483 C CA . LEU C 1 20 ? 129.176 161.436 131.092 1.00 132.85 315 LEU E CA 1
ATOM 2484 C C . LEU C 1 20 ? 130.080 162.440 131.800 1.00 132.85 315 LEU E C 1
ATOM 2485 O O . LEU C 1 20 ? 131.204 162.104 132.194 1.00 132.85 315 LEU E O 1
ATOM 2490 N N . LEU C 1 21 ? 129.606 163.679 131.970 1.00 128.34 316 LEU E N 1
ATOM 2491 C CA . LEU C 1 21 ? 130.397 164.676 132.684 1.00 128.34 316 LEU E CA 1
ATOM 2492 C C . LEU C 1 21 ? 130.665 164.238 134.115 1.00 128.34 316 LEU E C 1
ATOM 2493 O O . LEU C 1 21 ? 131.801 164.320 134.593 1.00 128.34 316 LEU E O 1
ATOM 2498 N N . GLU C 1 22 ? 129.632 163.759 134.809 1.00 121.79 317 GLU E N 1
ATOM 2499 C CA . GLU C 1 22 ? 129.815 163.271 136.170 1.00 121.79 317 GLU E CA 1
ATOM 2500 C C . GLU C 1 22 ? 130.803 162.114 136.213 1.00 121.79 317 GLU E C 1
ATOM 2501 O O . GLU C 1 22 ? 131.687 162.080 137.073 1.00 121.79 317 GLU E O 1
ATOM 2507 N N . ARG C 1 23 ? 130.687 161.170 135.277 1.00 120.35 318 ARG E N 1
ATOM 2508 C CA . ARG C 1 23 ? 131.570 160.007 135.291 1.00 120.35 318 ARG E CA 1
ATOM 2509 C C . ARG C 1 23 ? 133.027 160.413 135.090 1.00 120.35 318 ARG E C 1
ATOM 2510 O O . ARG C 1 23 ? 133.905 160.031 135.877 1.00 120.35 318 ARG E O 1
ATOM 2518 N N . VAL C 1 24 ? 133.303 161.193 134.044 1.00 115.62 319 VAL E N 1
ATOM 2519 C CA . VAL C 1 24 ? 134.684 161.574 133.757 1.00 115.62 319 VAL E CA 1
ATOM 2520 C C . VAL C 1 24 ? 135.241 162.453 134.873 1.00 115.62 319 VAL E C 1
ATOM 2521 O O . VAL C 1 24 ? 136.387 162.277 135.305 1.00 115.62 319 VAL E O 1
ATOM 2525 N N . LYS C 1 25 ? 134.450 163.416 135.352 1.00 109.82 320 LYS E N 1
ATOM 2526 C CA . LYS C 1 25 ? 134.921 164.280 136.426 1.00 109.82 320 LYS E CA 1
ATOM 2527 C C . LYS C 1 25 ? 135.213 163.480 137.686 1.00 109.82 320 LYS E C 1
ATOM 2528 O O . LYS C 1 25 ? 136.204 163.735 138.376 1.00 109.82 320 LYS E O 1
ATOM 2534 N N . ASN C 1 26 ? 134.353 162.514 138.015 1.00 103.97 321 ASN E N 1
ATOM 2535 C CA . ASN C 1 26 ? 134.578 161.702 139.204 1.00 103.97 321 ASN E CA 1
ATOM 2536 C C . ASN C 1 26 ? 135.830 160.849 139.067 1.00 103.97 321 ASN E C 1
ATOM 2537 O O . ASN C 1 26 ? 136.577 160.670 140.037 1.00 103.97 321 ASN E O 1
ATOM 2542 N N . GLU C 1 27 ? 136.070 160.296 137.876 1.00 104.26 322 GLU E N 1
ATOM 2543 C CA . GLU C 1 27 ? 137.300 159.532 137.692 1.00 104.26 322 GLU E CA 1
ATOM 2544 C C . GLU C 1 27 ? 138.522 160.433 137.805 1.00 104.26 322 GLU E C 1
ATOM 2545 O O . GLU C 1 27 ? 139.544 160.029 138.370 1.00 104.26 322 GLU E O 1
ATOM 2551 N N . MET C 1 28 ? 138.429 161.665 137.301 1.00 92.18 323 MET E N 1
ATOM 2552 C CA . MET C 1 28 ? 139.524 162.614 137.477 1.00 92.18 323 MET E CA 1
ATOM 2553 C C . MET C 1 28 ? 139.758 162.906 138.954 1.00 92.18 323 MET E C 1
ATOM 2554 O O . MET C 1 28 ? 140.900 162.903 139.430 1.00 92.18 323 MET E O 1
ATOM 2559 N N . LEU C 1 29 ? 138.676 163.146 139.696 1.00 85.00 324 LEU E N 1
ATOM 2560 C CA . LEU C 1 29 ? 138.778 163.418 141.126 1.00 85.00 324 LEU E CA 1
ATOM 2561 C C . LEU C 1 29 ? 139.462 162.272 141.855 1.00 85.00 324 LEU E C 1
ATOM 2562 O O . LEU C 1 29 ? 140.380 162.488 142.653 1.00 85.00 324 LEU E O 1
ATOM 2567 N N . LEU C 1 30 ? 139.027 161.039 141.592 1.00 79.15 325 LEU E N 1
ATOM 2568 C CA . LEU C 1 30 ? 139.593 159.897 142.302 1.00 79.15 325 LEU E CA 1
ATOM 2569 C C . LEU C 1 30 ? 141.040 159.651 141.903 1.00 79.15 325 LEU E C 1
ATOM 2570 O O . LEU C 1 30 ? 141.873 159.331 142.757 1.00 79.15 325 LEU E O 1
ATOM 2575 N N . LEU C 1 31 ? 141.365 159.795 140.616 1.00 84.70 326 LEU E N 1
ATOM 2576 C CA . LEU C 1 31 ? 142.760 159.695 140.205 1.00 84.70 326 LEU E CA 1
ATOM 2577 C C . LEU C 1 31 ? 143.609 160.740 140.916 1.00 84.70 326 LEU E C 1
ATOM 2578 O O . LEU C 1 31 ? 144.772 160.484 141.251 1.00 84.70 326 LEU E O 1
ATOM 2583 N N . ALA C 1 32 ? 143.044 161.924 141.163 1.00 78.79 327 ALA E N 1
ATOM 2584 C CA . ALA C 1 32 ? 143.780 162.948 141.893 1.00 78.79 327 ALA E CA 1
ATOM 2585 C C . ALA C 1 32 ? 144.029 162.569 143.347 1.00 78.79 327 ALA E C 1
ATOM 2586 O O . ALA C 1 32 ? 144.934 163.129 143.972 1.00 78.79 327 ALA E O 1
ATOM 2588 N N . VAL C 1 33 ? 143.253 161.638 143.904 1.00 67.42 328 VAL E N 1
ATOM 2589 C CA . VAL C 1 33 ? 143.417 161.296 145.314 1.00 67.42 328 VAL E CA 1
ATOM 2590 C C . VAL C 1 33 ? 144.644 160.417 145.518 1.00 67.42 328 VAL E C 1
ATOM 2591 O O . VAL C 1 33 ? 145.328 160.512 146.542 1.00 67.42 328 VAL E O 1
ATOM 2595 N N . VAL C 1 34 ? 144.955 159.560 144.549 1.00 72.84 329 VAL E N 1
ATOM 2596 C CA . VAL C 1 34 ? 145.999 158.556 144.722 1.00 72.84 329 VAL E CA 1
ATOM 2597 C C . VAL C 1 34 ? 147.274 158.886 143.967 1.00 72.84 329 VAL E C 1
ATOM 2598 O O . VAL C 1 34 ? 148.304 158.240 144.216 1.00 72.84 329 VAL E O 1
ATOM 2602 N N . ASP C 1 35 ? 147.249 159.859 143.063 1.00 78.71 330 ASP E N 1
ATOM 2603 C CA . ASP C 1 35 ? 148.442 160.277 142.329 1.00 78.71 330 ASP E CA 1
ATOM 2604 C C . ASP C 1 35 ? 148.630 161.768 142.562 1.00 78.71 330 ASP E C 1
ATOM 2605 O O . ASP C 1 35 ? 148.068 162.589 141.816 1.00 78.71 330 ASP E O 1
ATOM 2610 N N . PRO C 1 36 ? 149.411 162.169 143.569 1.00 74.30 331 PRO E N 1
ATOM 2611 C CA . PRO C 1 36 ? 149.420 163.584 143.973 1.00 74.30 331 PRO E CA 1
ATOM 2612 C C . PRO C 1 36 ? 149.900 164.537 142.898 1.00 74.30 331 PRO E C 1
ATOM 2613 O O . PRO C 1 36 ? 149.498 165.705 142.917 1.00 74.30 331 PRO E O 1
ATOM 2617 N N . ARG C 1 37 ? 150.737 164.091 141.958 1.00 79.32 332 ARG E N 1
ATOM 2618 C CA . ARG C 1 37 ? 151.188 164.990 140.902 1.00 79.32 332 ARG E CA 1
ATOM 2619 C C . ARG C 1 37 ? 150.050 165.406 139.982 1.00 79.32 332 ARG E C 1
ATOM 2620 O O . ARG C 1 37 ? 150.220 166.328 139.179 1.00 79.32 332 ARG E O 1
ATOM 2628 N N . VAL C 1 38 ? 148.896 164.741 140.072 1.00 78.44 333 VAL E N 1
ATOM 2629 C CA . VAL C 1 38 ? 147.710 165.154 139.330 1.00 78.44 333 VAL E CA 1
ATOM 2630 C C . VAL C 1 38 ? 146.931 166.235 140.065 1.00 78.44 333 VAL E C 1
ATOM 2631 O O . VAL C 1 38 ? 146.148 166.962 139.433 1.00 78.44 333 VAL E O 1
ATOM 2635 N N . LEU C 1 39 ? 147.154 166.393 141.372 1.00 74.06 334 LEU E N 1
ATOM 2636 C CA . LEU C 1 39 ? 146.382 167.337 142.174 1.00 74.06 334 LEU E CA 1
ATOM 2637 C C . LEU C 1 39 ? 146.438 168.743 141.599 1.00 74.06 334 LEU E C 1
ATOM 2638 O O . LEU C 1 39 ? 145.406 169.401 141.440 1.00 74.06 334 LEU E O 1
ATOM 2643 N N . VAL C 1 40 ? 147.640 169.225 141.285 1.00 73.43 335 VAL E N 1
ATOM 2644 C CA . VAL C 1 40 ? 147.766 170.576 140.750 1.00 73.43 335 VAL E CA 1
ATOM 2645 C C . VAL C 1 40 ? 147.065 170.695 139.403 1.00 73.43 335 VAL E C 1
ATOM 2646 O O . VAL C 1 40 ? 146.546 171.764 139.058 1.00 73.43 335 VAL E O 1
ATOM 2650 N N . GLU C 1 41 ? 147.018 169.609 138.630 1.00 81.46 336 GLU E N 1
ATOM 2651 C CA . GLU C 1 41 ? 146.371 169.661 137.323 1.00 81.46 336 GLU E CA 1
ATOM 2652 C C . GLU C 1 41 ? 144.858 169.749 137.461 1.00 81.46 336 GLU E C 1
ATOM 2653 O O . GLU C 1 41 ? 144.235 170.718 137.009 1.00 81.46 336 GLU E O 1
ATOM 2659 N N . VAL C 1 42 ? 144.247 168.740 138.087 1.00 79.91 337 VAL E N 1
ATOM 2660 C CA . VAL C 1 42 ? 142.793 168.709 138.220 1.00 79.91 337 VAL E CA 1
ATOM 2661 C C . VAL C 1 42 ? 142.298 169.962 138.927 1.00 79.91 337 VAL E C 1
ATOM 2662 O O . VAL C 1 42 ? 141.201 170.460 138.645 1.00 79.91 337 VAL E O 1
ATOM 2666 N N . LEU C 1 43 ? 143.109 170.506 139.835 1.00 76.82 338 LEU E N 1
ATOM 2667 C CA . LEU C 1 43 ? 142.752 171.754 140.499 1.00 76.82 338 LEU E CA 1
ATOM 2668 C C . LEU C 1 43 ? 142.541 172.878 139.493 1.00 76.82 338 LEU E C 1
ATOM 2669 O O . LEU C 1 43 ? 141.520 173.573 139.530 1.00 76.82 338 LEU E O 1
ATOM 2674 N N . ASN C 1 44 ? 143.497 173.074 138.580 1.00 84.82 339 ASN E N 1
ATOM 2675 C CA . ASN C 1 44 ? 143.383 174.209 137.669 1.00 84.82 339 ASN E CA 1
ATOM 2676 C C . ASN C 1 44 ? 142.432 173.926 136.517 1.00 84.82 339 ASN E C 1
ATOM 2677 O O . ASN C 1 44 ? 141.746 174.843 136.053 1.00 84.82 339 ASN E O 1
ATOM 2682 N N . THR C 1 45 ? 142.365 172.679 136.048 1.00 87.54 340 THR E N 1
ATOM 2683 C CA . THR C 1 45 ? 141.381 172.340 135.028 1.00 87.54 340 THR E CA 1
ATOM 2684 C C . THR C 1 45 ? 139.976 172.663 135.513 1.00 87.54 340 THR E C 1
ATOM 2685 O O . THR C 1 45 ? 139.142 173.160 134.746 1.00 87.54 340 THR E O 1
ATOM 2689 N N . ALA C 1 46 ? 139.705 172.410 136.794 1.00 87.83 341 ALA E N 1
ATOM 2690 C CA . ALA C 1 46 ? 138.426 172.796 137.378 1.00 87.83 341 ALA E CA 1
ATOM 2691 C C . ALA C 1 46 ? 138.212 174.301 137.288 1.00 87.83 341 ALA E C 1
ATOM 2692 O O . ALA C 1 46 ? 137.106 174.766 136.994 1.00 87.83 341 ALA E O 1
ATOM 2694 N N . LYS C 1 47 ? 139.262 175.083 137.546 1.00 87.89 342 LYS E N 1
ATOM 2695 C CA . LYS C 1 47 ? 139.104 176.533 137.563 1.00 87.89 342 LYS E CA 1
ATOM 2696 C C . LYS C 1 47 ? 138.827 177.071 136.164 1.00 87.89 342 LYS E C 1
ATOM 2697 O O . LYS C 1 47 ? 137.925 177.895 135.974 1.00 87.89 342 LYS E O 1
ATOM 2703 N N . GLU C 1 48 ? 139.591 176.616 135.169 1.00 96.72 343 GLU E N 1
ATOM 2704 C CA . GLU C 1 48 ? 139.368 177.087 133.806 1.00 96.72 343 GLU E CA 1
ATOM 2705 C C . GLU C 1 48 ? 138.023 176.620 133.266 1.00 96.72 343 GLU E C 1
ATOM 2706 O O . GLU C 1 48 ? 137.370 177.356 132.519 1.00 96.72 343 GLU E O 1
ATOM 2712 N N . LEU C 1 49 ? 137.588 175.416 133.642 1.00 99.58 344 LEU E N 1
ATOM 2713 C CA . LEU C 1 49 ? 136.300 174.912 133.179 1.00 99.58 344 LEU E CA 1
ATOM 2714 C C . LEU C 1 49 ? 135.142 175.768 133.676 1.00 99.58 344 LEU E C 1
ATOM 2715 O O . LEU C 1 49 ? 134.088 175.802 133.031 1.00 99.58 344 LEU E O 1
ATOM 2720 N N . GLY C 1 50 ? 135.324 176.480 134.786 1.00 101.70 345 GLY E N 1
ATOM 2721 C CA . GLY C 1 50 ? 134.303 177.374 135.298 1.00 101.70 345 GLY E CA 1
ATOM 2722 C C . GLY C 1 50 ? 133.242 176.720 136.161 1.00 101.70 345 GLY E C 1
ATOM 2723 O O . GLY C 1 50 ? 132.045 176.947 135.954 1.00 101.70 345 GLY E O 1
ATOM 2724 N N . ASP C 1 51 ? 133.659 175.909 137.133 1.00 92.30 346 ASP E N 1
ATOM 2725 C CA . ASP C 1 51 ? 132.747 175.294 138.096 1.00 92.30 346 ASP E CA 1
ATOM 2726 C C . ASP C 1 51 ? 133.345 175.435 139.491 1.00 92.30 346 ASP E C 1
ATOM 2727 O O . ASP C 1 51 ? 134.316 174.754 139.828 1.00 92.30 346 ASP E O 1
ATOM 2732 N N . GLU C 1 52 ? 132.755 176.317 140.299 1.00 92.06 347 GLU E N 1
ATOM 2733 C CA . GLU C 1 52 ? 133.207 176.503 141.672 1.00 92.06 347 GLU E CA 1
ATOM 2734 C C . GLU C 1 52 ? 133.053 175.239 142.513 1.00 92.06 347 GLU E C 1
ATOM 2735 O O . GLU C 1 52 ? 133.789 175.065 143.491 1.00 92.06 347 GLU E O 1
ATOM 2741 N N . GLU C 1 53 ? 132.137 174.342 142.145 1.00 91.54 348 GLU E N 1
ATOM 2742 C CA . GLU C 1 53 ? 131.852 173.192 142.996 1.00 91.54 348 GLU E CA 1
ATOM 2743 C C . GLU C 1 53 ? 132.931 172.122 142.891 1.00 91.54 348 GLU E C 1
ATOM 2744 O O . GLU C 1 53 ? 133.387 171.603 143.914 1.00 91.54 348 GLU E O 1
ATOM 2750 N N . MET C 1 54 ? 133.353 171.777 141.673 1.00 84.84 349 MET E N 1
ATOM 2751 C CA . MET C 1 54 ? 134.457 170.834 141.518 1.00 84.84 349 MET E CA 1
ATOM 2752 C C . MET C 1 54 ? 135.738 171.407 142.108 1.00 84.84 349 MET E C 1
ATOM 2753 O O . MET C 1 54 ? 136.506 170.699 142.766 1.00 84.84 349 MET E O 1
ATOM 2758 N N . TYR C 1 55 ? 135.982 172.698 141.880 1.00 74.58 350 TYR E N 1
ATOM 2759 C CA . TYR C 1 55 ? 137.154 173.347 142.453 1.00 74.58 350 TYR E CA 1
ATOM 2760 C C . TYR C 1 55 ? 137.144 173.262 143.974 1.00 74.58 350 TYR E C 1
ATOM 2761 O O . TYR C 1 55 ? 138.160 172.913 144.587 1.00 74.58 350 TYR E O 1
ATOM 2770 N N . LYS C 1 56 ? 136.003 173.556 144.607 1.00 75.43 351 LYS E N 1
ATOM 2771 C CA . LYS C 1 56 ? 135.963 173.508 146.065 1.00 75.43 351 LYS E CA 1
ATOM 2772 C C . LYS C 1 56 ? 136.028 172.075 146.583 1.00 75.43 351 LYS E C 1
ATOM 2773 O O . LYS C 1 56 ? 136.616 171.828 147.642 1.00 75.43 351 LYS E O 1
ATOM 2779 N N . LYS C 1 57 ? 135.467 171.113 145.848 1.00 72.03 352 LYS E N 1
ATOM 2780 C CA . LYS C 1 57 ? 135.609 169.720 146.256 1.00 72.03 352 LYS E CA 1
ATOM 2781 C C . LYS C 1 57 ? 137.061 169.267 146.177 1.00 72.03 352 LYS E C 1
ATOM 2782 O O . LYS C 1 57 ? 137.522 168.516 147.040 1.00 72.03 352 LYS E O 1
ATOM 2788 N N . VAL C 1 58 ? 137.795 169.695 145.148 1.00 65.05 353 VAL E N 1
ATOM 2789 C CA . VAL C 1 58 ? 139.212 169.344 145.061 1.00 65.05 353 VAL E CA 1
ATOM 2790 C C . VAL C 1 58 ? 139.997 170.017 146.182 1.00 65.05 353 VAL E C 1
ATOM 2791 O O . VAL C 1 58 ? 140.905 169.420 146.775 1.00 65.05 353 VAL E O 1
ATOM 2795 N N . LYS C 1 59 ? 139.672 171.278 146.477 1.00 65.31 354 LYS E N 1
ATOM 2796 C CA . LYS C 1 59 ? 140.306 171.948 147.608 1.00 65.31 354 LYS E CA 1
ATOM 2797 C C . LYS C 1 59 ? 140.049 171.192 148.904 1.00 65.31 354 LYS E C 1
ATOM 2798 O O . LYS C 1 59 ? 140.914 171.140 149.783 1.00 65.31 354 LYS E O 1
ATOM 2804 N N . GLY C 1 60 ? 138.866 170.607 149.042 1.00 59.29 355 GLY E N 1
ATOM 2805 C CA . GLY C 1 60 ? 138.573 169.762 150.182 1.00 59.29 355 GLY E CA 1
ATOM 2806 C C . GLY C 1 60 ? 139.375 168.477 150.206 1.00 59.29 355 GLY E C 1
ATOM 2807 O O . GLY C 1 60 ? 139.977 168.120 151.226 1.00 59.29 355 GLY E O 1
ATOM 2808 N N . ILE C 1 61 ? 139.337 167.753 149.086 1.00 55.39 356 ILE E N 1
ATOM 2809 C CA . ILE C 1 61 ? 140.005 166.456 148.980 1.00 55.39 356 ILE E CA 1
ATOM 2810 C C . ILE C 1 61 ? 141.484 166.585 149.302 1.00 55.39 356 ILE E C 1
ATOM 2811 O O . ILE C 1 61 ? 142.019 165.851 150.136 1.00 55.39 356 ILE E O 1
ATOM 2816 N N . MET C 1 62 ? 142.176 167.509 148.633 1.00 53.83 357 MET E N 1
ATOM 2817 C CA . MET C 1 62 ? 143.613 167.618 148.868 1.00 53.83 357 MET E CA 1
ATOM 2818 C C . MET C 1 62 ? 143.911 168.115 150.277 1.00 53.83 357 MET E C 1
ATOM 2819 O O . MET C 1 62 ? 144.882 167.667 150.900 1.00 53.83 357 MET E O 1
ATOM 2824 N N . LEU C 1 63 ? 143.068 168.991 150.821 1.00 47.01 358 LEU E N 1
ATOM 2825 C CA . LEU C 1 63 ? 143.332 169.494 152.161 1.00 47.01 358 LEU E CA 1
ATOM 2826 C C . LEU C 1 63 ? 143.210 168.387 153.196 1.00 47.01 358 LEU E C 1
ATOM 2827 O O . LEU C 1 63 ? 144.056 168.277 154.089 1.00 47.01 358 LEU E O 1
ATOM 2832 N N . ARG C 1 64 ? 142.172 167.553 153.104 1.00 46.38 359 ARG E N 1
ATOM 2833 C CA . ARG C 1 64 ? 142.061 166.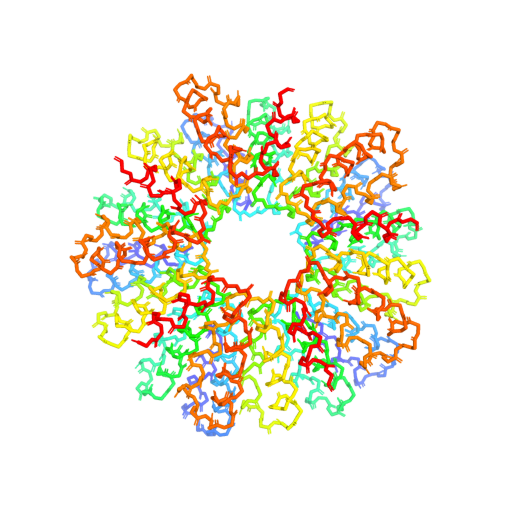469 154.073 1.00 46.38 359 ARG E CA 1
ATOM 2834 C C . ARG C 1 64 ? 142.949 165.286 153.721 1.00 46.38 359 ARG E C 1
ATOM 2835 O O . ARG C 1 64 ? 143.129 164.399 154.557 1.00 46.38 359 ARG E O 1
ATOM 2843 N N . LEU C 1 65 ? 143.484 165.236 152.500 1.00 43.95 360 LEU E N 1
ATOM 2844 C CA . LEU C 1 65 ? 144.547 164.287 152.199 1.00 43.95 360 LEU E CA 1
ATOM 2845 C C . LEU C 1 65 ? 145.859 164.719 152.832 1.00 43.95 360 LEU E C 1
ATOM 2846 O O . LEU C 1 65 ? 146.736 163.885 153.078 1.00 43.95 360 LEU E O 1
ATOM 2851 N N . ALA C 1 66 ? 146.019 166.020 153.072 1.00 45.55 361 ALA E N 1
ATOM 2852 C CA . ALA C 1 66 ? 147.245 166.504 153.696 1.00 45.55 361 ALA E CA 1
ATOM 2853 C C . ALA C 1 66 ? 147.453 165.897 155.080 1.00 45.55 361 ALA E C 1
ATOM 2854 O O . ALA C 1 66 ? 148.583 165.565 155.452 1.00 45.55 361 ALA E O 1
ATOM 2856 N N . VAL C 1 67 ? 146.380 165.737 155.856 1.00 41.85 362 VAL E N 1
ATOM 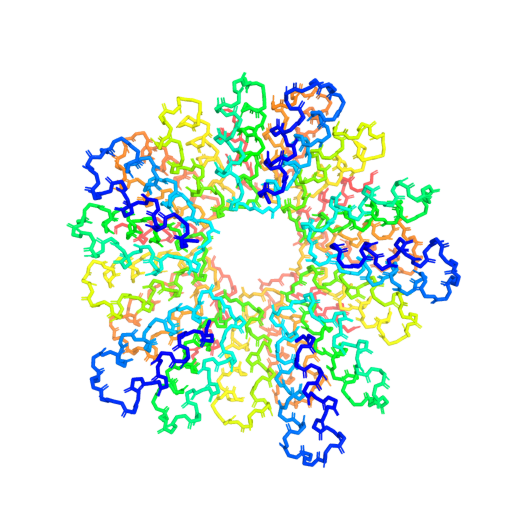2857 C CA . VAL C 1 67 ? 146.512 165.296 157.243 1.00 41.85 362 VAL E CA 1
ATOM 2858 C C . VAL C 1 67 ? 146.791 163.800 157.320 1.00 41.85 362 VAL E C 1
ATOM 2859 O O . VAL C 1 67 ? 146.917 163.245 158.415 1.00 41.85 362 VAL E O 1
ATOM 2863 N N . VAL C 1 68 ? 146.881 163.128 156.169 1.00 44.51 363 VAL E N 1
ATOM 2864 C CA . VAL C 1 68 ? 147.237 161.716 156.131 1.00 44.51 363 VAL E CA 1
ATOM 2865 C C . VAL C 1 68 ? 148.423 161.429 155.224 1.00 44.51 363 VAL E C 1
ATOM 2866 O O . VAL C 1 68 ? 148.735 160.262 154.987 1.00 44.51 363 VAL E O 1
ATOM 2870 N N . ASP C 1 69 ? 149.098 162.451 154.707 1.00 49.92 364 ASP E N 1
ATOM 2871 C CA . ASP C 1 69 ? 150.266 162.244 153.861 1.00 49.92 364 ASP E CA 1
ATOM 2872 C C . ASP C 1 69 ? 151.123 163.504 153.875 1.00 49.92 364 ASP E C 1
ATOM 2873 O O . ASP C 1 69 ? 150.966 164.369 153.005 1.00 49.92 364 ASP E O 1
ATOM 2878 N N . PRO C 1 70 ? 152.043 163.642 154.835 1.00 53.63 365 PRO E N 1
ATOM 2879 C CA . PRO C 1 70 ? 152.756 164.917 155.012 1.00 53.63 365 PRO E CA 1
ATOM 2880 C C . PRO C 1 70 ? 153.611 165.351 153.828 1.00 53.63 365 PRO E C 1
ATOM 2881 O O . PRO C 1 70 ? 154.233 166.415 153.906 1.00 53.63 365 PRO E O 1
ATOM 2885 N N . ARG C 1 71 ? 153.686 164.583 152.743 1.00 56.09 366 ARG E N 1
ATOM 2886 C CA . ARG C 1 71 ? 154.315 165.104 151.534 1.00 56.09 366 ARG E CA 1
ATOM 2887 C C . ARG C 1 71 ? 153.399 166.094 150.828 1.00 56.09 366 ARG E C 1
ATOM 2888 O O . ARG C 1 71 ? 153.862 167.101 150.283 1.00 56.09 366 ARG E O 1
ATOM 2896 N N . VAL C 1 72 ? 152.093 165.816 150.824 1.00 48.75 367 VAL E N 1
ATOM 2897 C CA . VAL C 1 72 ? 151.117 166.735 150.256 1.00 48.75 367 VAL E CA 1
ATOM 2898 C C . VAL C 1 72 ? 150.952 167.971 151.129 1.00 48.75 367 VAL E C 1
ATOM 2899 O O . VAL C 1 72 ? 150.409 168.984 150.672 1.00 48.75 367 VAL E O 1
ATOM 2903 N N . LEU C 1 73 ? 151.405 167.918 152.384 1.00 47.97 368 LEU E N 1
ATOM 2904 C CA . LEU C 1 73 ? 151.303 169.095 153.239 1.00 47.97 368 LEU E CA 1
ATOM 2905 C C . LEU C 1 73 ? 152.157 170.239 152.715 1.00 47.97 368 LEU E C 1
ATOM 2906 O O . LEU C 1 73 ? 151.706 171.388 152.699 1.00 47.97 368 LEU E O 1
ATOM 2911 N N . VAL C 1 74 ? 153.369 169.951 152.241 1.00 51.00 369 VAL E N 1
ATOM 2912 C CA . VAL C 1 74 ? 154.175 171.004 151.635 1.00 51.00 369 VAL E CA 1
ATOM 2913 C C . VAL C 1 74 ? 153.533 171.484 150.339 1.00 51.00 369 VAL E C 1
ATOM 2914 O O . VAL C 1 74 ? 153.537 172.685 150.035 1.00 51.00 369 VAL E O 1
ATOM 2918 N N . LEU C 1 75 ? 152.958 170.561 149.563 1.00 50.96 370 LEU E N 1
ATOM 2919 C CA . LEU C 1 75 ? 152.285 170.951 148.329 1.00 50.96 370 LEU E CA 1
ATOM 2920 C C . LEU C 1 75 ? 151.187 171.963 148.603 1.00 50.96 370 LEU E C 1
ATOM 2921 O O . LEU C 1 75 ? 151.143 173.026 147.978 1.00 50.96 370 LEU E O 1
ATOM 2926 N N . VAL C 1 76 ? 150.288 171.652 149.538 1.00 47.92 371 VAL E N 1
ATOM 2927 C CA . VAL C 1 76 ? 149.177 172.563 149.789 1.00 47.92 371 VAL E CA 1
ATOM 2928 C C . VAL C 1 76 ? 149.663 173.827 150.481 1.00 47.92 371 VAL E C 1
ATOM 2929 O O . VAL C 1 76 ? 149.123 174.912 150.245 1.00 47.92 371 VAL E O 1
ATOM 2933 N N . LEU C 1 77 ? 150.709 173.733 151.303 1.00 48.09 372 LEU E N 1
ATOM 2934 C CA . LEU C 1 77 ? 151.205 174.919 151.988 1.00 48.09 372 LEU E CA 1
ATOM 2935 C C . LEU C 1 77 ? 151.810 175.913 151.006 1.00 48.09 372 LEU E C 1
ATOM 2936 O O . LEU C 1 77 ? 151.682 177.129 151.191 1.00 48.09 372 LEU E O 1
ATOM 2941 N N . GLU C 1 78 ? 152.466 175.420 149.954 1.00 59.54 373 GLU E N 1
ATOM 2942 C CA . GLU C 1 78 ? 152.984 176.324 148.932 1.00 59.54 373 GLU E CA 1
ATOM 2943 C C . GLU C 1 78 ? 151.880 176.775 147.980 1.00 59.54 373 GLU E C 1
ATOM 2944 O O . GLU C 1 78 ? 151.850 177.939 147.561 1.00 59.54 373 GLU E O 1
ATOM 2950 N N . LEU C 1 79 ? 150.974 175.864 147.621 1.00 56.55 374 LEU E N 1
ATOM 2951 C CA . LEU C 1 79 ? 149.879 176.204 146.724 1.00 56.55 374 LEU E CA 1
ATOM 2952 C C . LEU C 1 79 ? 148.975 177.270 147.324 1.00 56.55 374 LEU E C 1
ATOM 2953 O O . LEU C 1 79 ? 148.355 178.040 146.587 1.00 56.55 374 LEU E O 1
ATOM 2958 N N . ALA C 1 80 ? 148.888 177.332 148.655 1.00 62.32 375 ALA E N 1
ATOM 2959 C CA . ALA C 1 80 ? 148.134 178.403 149.296 1.00 62.32 375 ALA E CA 1
ATOM 2960 C C . ALA C 1 80 ? 148.680 179.770 148.906 1.00 62.32 375 ALA E C 1
ATOM 2961 O O . ALA C 1 80 ? 147.913 180.683 148.582 1.00 62.32 375 ALA E O 1
ATOM 2963 N N . GLU C 1 81 ? 150.002 179.930 148.924 1.00 68.53 376 GLU E N 1
ATOM 2964 C CA . GLU C 1 81 ? 150.591 181.201 148.524 1.00 68.53 376 GLU E CA 1
ATOM 2965 C C . GLU C 1 81 ? 150.572 181.387 147.014 1.00 68.53 376 GLU E C 1
ATOM 2966 O O . GLU C 1 81 ? 150.401 182.513 146.535 1.00 68.53 376 GLU E O 1
ATOM 2972 N N . ALA C 1 82 ? 150.728 180.304 146.251 1.00 67.57 377 ALA E N 1
ATOM 2973 C CA . ALA C 1 82 ? 150.686 180.425 144.797 1.00 67.57 377 ALA E CA 1
ATOM 2974 C C . ALA C 1 82 ? 149.310 180.863 144.317 1.00 67.57 377 ALA E C 1
ATOM 2975 O O . ALA C 1 82 ? 149.199 181.569 143.309 1.00 67.57 377 ALA E O 1
ATOM 2977 N N . LEU C 1 83 ? 148.258 180.450 145.023 1.00 68.13 378 LEU E N 1
ATOM 2978 C CA . LEU C 1 83 ? 146.907 180.907 144.726 1.00 68.13 378 LEU E CA 1
ATOM 2979 C C . LEU C 1 83 ? 146.619 182.250 145.384 1.00 68.13 378 LEU E C 1
ATOM 2980 O O . LEU C 1 83 ? 146.040 183.143 144.756 1.00 68.13 378 LEU E O 1
ATOM 2985 N N . GLY C 1 84 ? 147.027 182.410 146.641 1.00 74.86 379 GLY E N 1
ATOM 2986 C CA . GLY C 1 84 ? 146.632 183.567 147.417 1.00 74.86 379 GLY E CA 1
ATOM 2987 C C . GLY C 1 84 ? 145.238 183.463 147.986 1.00 74.86 379 GLY E C 1
ATOM 2988 O O . GLY C 1 84 ? 144.599 184.488 148.236 1.00 74.86 379 GLY E O 1
ATOM 2989 N N . ASP C 1 85 ? 144.749 182.244 148.201 1.00 72.62 380 ASP E N 1
ATOM 2990 C CA . ASP C 1 85 ? 143.387 182.023 148.668 1.00 72.62 380 ASP E CA 1
ATOM 2991 C C . ASP C 1 85 ? 143.340 182.077 150.188 1.00 72.62 380 ASP E C 1
ATOM 2992 O O . ASP C 1 85 ? 144.016 181.295 150.865 1.00 72.62 380 ASP E O 1
ATOM 2997 N N . GLU C 1 86 ? 142.527 182.990 150.724 1.00 77.19 381 GLU E N 1
ATOM 2998 C CA . GLU C 1 86 ? 142.419 183.135 152.170 1.00 77.19 381 GLU E CA 1
ATOM 2999 C C . GLU C 1 86 ? 141.788 181.915 152.827 1.00 77.19 381 GLU E C 1
ATOM 3000 O O . GLU C 1 86 ? 141.855 181.784 154.054 1.00 77.19 381 GLU E O 1
ATOM 3006 N N . GLU C 1 87 ? 141.165 181.032 152.046 1.00 75.74 382 GLU E N 1
ATOM 3007 C CA . GLU C 1 87 ? 140.703 179.758 152.585 1.00 75.74 382 GLU E CA 1
ATOM 3008 C C . GLU C 1 87 ? 141.878 178.823 152.850 1.00 75.74 382 GLU E C 1
ATOM 3009 O O . GLU C 1 87 ? 142.058 178.336 153.972 1.00 75.74 382 GLU E O 1
ATOM 3015 N N . MET C 1 88 ? 142.684 178.552 151.820 1.00 66.82 383 MET E N 1
ATOM 3016 C CA . MET C 1 88 ? 143.835 177.669 151.987 1.00 66.82 383 MET E CA 1
ATOM 3017 C C . MET C 1 88 ? 144.812 178.219 153.020 1.00 66.82 383 MET E C 1
ATOM 3018 O O . MET C 1 88 ? 145.236 177.501 153.933 1.00 66.82 383 MET E O 1
ATOM 3023 N N . LYS C 1 89 ? 145.168 179.501 152.904 1.00 67.62 384 LYS E N 1
ATOM 3024 C CA . LYS C 1 89 ? 146.194 180.067 153.773 1.00 67.62 384 LYS E CA 1
ATOM 3025 C C . LYS C 1 89 ? 145.777 180.108 155.237 1.00 67.62 384 LYS E C 1
ATOM 3026 O O . LYS C 1 89 ? 146.634 180.312 156.100 1.00 67.62 384 LYS E O 1
ATOM 3032 N N . GLU C 1 90 ? 144.492 179.951 155.542 1.00 61.43 385 GLU E N 1
ATOM 3033 C CA . GLU C 1 90 ? 144.096 179.853 156.941 1.00 61.43 385 GLU E CA 1
ATOM 3034 C C . GLU C 1 90 ? 143.966 178.398 157.376 1.00 61.43 385 GLU E C 1
ATOM 3035 O O . GLU C 1 90 ? 144.523 177.993 158.404 1.00 61.43 385 GLU E O 1
ATOM 3041 N N . LYS C 1 91 ? 143.247 177.591 156.598 1.00 56.81 386 LYS E N 1
ATOM 3042 C CA . LYS C 1 91 ? 142.959 176.234 157.041 1.00 56.81 386 LYS E CA 1
ATOM 3043 C C . LYS C 1 91 ? 144.202 175.353 157.040 1.00 56.81 386 LYS E C 1
ATOM 3044 O O . LYS C 1 91 ? 144.328 174.480 157.903 1.00 56.81 386 LYS E O 1
ATOM 3050 N N . VAL C 1 92 ? 145.137 175.564 156.111 1.00 42.81 387 VAL E N 1
ATOM 3051 C CA . VAL C 1 92 ? 146.371 174.783 156.140 1.00 42.81 387 VAL E CA 1
ATOM 3052 C C . VAL C 1 92 ? 147.255 175.219 157.302 1.00 42.81 387 VAL E C 1
ATOM 3053 O O . VAL C 1 92 ? 147.845 174.384 158.001 1.00 42.81 387 VAL E O 1
ATOM 3057 N N . LYS C 1 93 ? 147.355 176.527 157.535 1.00 44.70 388 LYS E N 1
ATOM 3058 C CA . LYS C 1 93 ? 148.110 177.046 158.668 1.00 44.70 388 LYS E CA 1
ATOM 3059 C C . LYS C 1 93 ? 147.453 176.671 159.989 1.00 44.70 388 LYS E C 1
ATOM 3060 O O . LYS C 1 93 ? 148.029 176.895 161.056 1.00 44.70 388 LYS E O 1
ATOM 3066 N N . ASN C 1 94 ? 146.237 176.135 159.935 1.00 41.07 389 ASN E N 1
ATOM 3067 C CA . ASN C 1 94 ? 145.618 175.578 161.133 1.00 41.07 389 ASN E CA 1
ATOM 3068 C C . ASN C 1 94 ? 145.848 174.077 161.277 1.00 41.07 389 ASN E C 1
ATOM 3069 O O . ASN C 1 94 ? 146.163 173.599 162.374 1.00 41.07 389 ASN E O 1
ATOM 3074 N N . ILE C 1 95 ? 145.673 173.310 160.198 1.00 35.99 390 ILE E N 1
ATOM 3075 C CA . ILE C 1 95 ? 145.899 171.872 160.310 1.00 35.99 390 ILE E CA 1
ATOM 3076 C C . ILE C 1 95 ? 147.358 171.576 160.607 1.00 35.99 390 ILE E C 1
ATOM 3077 O O . ILE C 1 95 ? 147.663 170.560 161.227 1.00 35.99 390 ILE E O 1
ATOM 3082 N N . MET C 1 96 ? 148.287 172.451 160.208 1.00 35.17 391 MET E N 1
ATOM 3083 C CA . MET C 1 96 ? 149.663 172.249 160.661 1.00 35.17 391 MET E CA 1
ATOM 3084 C C . MET C 1 96 ? 149.786 172.475 162.161 1.00 35.17 391 MET E C 1
ATOM 3085 O O . MET C 1 96 ? 150.387 171.659 162.868 1.00 35.17 391 MET E O 1
ATOM 3090 N N . LEU C 1 97 ? 149.176 173.541 162.676 1.00 36.92 392 LEU E N 1
ATOM 3091 C CA . LEU C 1 97 ? 149.368 173.891 164.076 1.00 36.92 392 LEU E CA 1
ATOM 3092 C C . LEU C 1 97 ? 148.383 173.109 164.925 1.00 36.92 392 LEU E C 1
ATOM 3093 O O . LEU C 1 97 ? 148.136 173.448 166.085 1.00 36.92 392 LEU E O 1
ATOM 3098 N N . LEU C 1 98 ? 147.799 172.075 164.331 1.00 31.70 393 LEU E N 1
ATOM 3099 C CA . LEU C 1 98 ? 147.053 171.071 165.079 1.00 31.70 393 LEU E CA 1
ATOM 3100 C C . LEU C 1 98 ? 147.721 169.709 164.956 1.00 31.70 393 LEU E C 1
ATOM 3101 O O . LEU C 1 98 ? 147.878 168.991 165.946 1.00 31.70 393 LEU E O 1
ATOM 3106 N N . LEU C 1 99 ? 148.105 169.346 163.731 1.00 30.94 394 LEU E N 1
ATOM 3107 C CA . LEU C 1 99 ? 148.756 168.075 163.454 1.00 30.94 394 LEU E CA 1
ATOM 3108 C C . LEU C 1 99 ? 150.137 167.993 164.087 1.00 30.94 394 LEU E C 1
ATOM 3109 O O . LEU C 1 99 ? 150.611 166.893 164.388 1.00 30.94 394 LEU E O 1
ATOM 3114 N N . ALA C 1 100 ? 150.805 169.132 164.291 1.00 32.75 395 ALA E N 1
ATOM 3115 C CA . ALA C 1 100 ? 152.094 169.100 164.969 1.00 32.75 395 ALA E CA 1
ATOM 3116 C C . ALA C 1 100 ? 151.959 168.593 166.395 1.00 32.75 395 ALA E C 1
ATOM 3117 O O . ALA C 1 100 ? 152.902 168.009 166.935 1.00 32.75 395 ALA E O 1
ATOM 3119 N N . VAL C 1 101 ? 150.797 168.797 167.018 1.00 33.01 396 VAL E N 1
ATOM 3120 C CA . VAL C 1 101 ? 150.642 168.429 168.420 1.00 33.01 396 VAL E CA 1
ATOM 3121 C C . VAL C 1 101 ? 150.832 166.932 168.615 1.00 33.01 396 VAL E C 1
ATOM 3122 O O . VAL C 1 101 ? 151.348 166.499 169.652 1.00 33.01 396 VAL E O 1
ATOM 3126 N N . VAL C 1 102 ? 150.458 166.115 167.632 1.00 37.87 397 VAL E N 1
ATOM 3127 C CA . VAL C 1 102 ? 150.490 164.666 167.801 1.00 37.87 397 VAL E CA 1
ATOM 3128 C C . VAL C 1 102 ? 151.471 163.975 166.861 1.00 37.87 397 VAL E C 1
ATOM 3129 O O . VAL C 1 102 ? 151.704 162.765 167.016 1.00 37.87 397 VAL E O 1
ATOM 3133 N N . ASP C 1 103 ? 152.060 164.691 165.909 1.00 42.29 398 ASP E N 1
ATOM 3134 C CA . ASP C 1 103 ? 153.064 164.153 165.004 1.00 42.29 398 ASP E CA 1
ATOM 3135 C C . ASP C 1 103 ? 154.333 164.978 165.133 1.00 42.29 398 ASP E C 1
ATOM 3136 O O . ASP C 1 103 ? 154.303 166.189 164.885 1.00 42.29 398 ASP E O 1
ATOM 3141 N N . PRO C 1 104 ? 155.475 164.383 165.507 1.00 40.61 399 PRO E N 1
ATOM 3142 C CA . PRO C 1 104 ? 156.654 165.188 165.843 1.00 40.61 399 PRO E CA 1
ATOM 3143 C C . PRO C 1 104 ? 157.628 165.472 164.705 1.00 40.61 399 PRO E C 1
ATOM 3144 O O . PRO C 1 104 ? 158.575 166.229 164.927 1.00 40.61 399 PRO E O 1
ATOM 3148 N N . ARG C 1 105 ? 157.439 164.900 163.516 1.00 45.98 400 ARG E N 1
ATOM 3149 C CA . ARG C 1 105 ? 158.243 165.322 162.372 1.00 45.98 400 ARG E CA 1
ATOM 3150 C C . ARG C 1 105 ? 157.754 166.657 161.837 1.00 45.98 400 ARG E C 1
ATOM 3151 O O . ARG C 1 105 ? 158.549 167.474 161.360 1.00 45.98 400 ARG E O 1
ATOM 3159 N N . VAL C 1 106 ? 156.442 166.893 161.899 1.00 38.83 401 VAL E N 1
ATOM 3160 C CA . VAL C 1 106 ? 155.911 168.206 161.555 1.00 38.83 401 VAL E CA 1
ATOM 3161 C C . VAL C 1 106 ? 156.352 169.244 162.574 1.00 38.83 401 VAL E C 1
ATOM 3162 O O . VAL C 1 106 ? 156.475 170.430 162.249 1.00 38.83 401 VAL E O 1
ATOM 3166 N N . LEU C 1 107 ? 156.616 168.822 163.813 1.00 34.84 402 LEU E N 1
ATOM 3167 C CA . LEU C 1 107 ? 157.017 169.758 164.856 1.00 34.84 402 LEU E CA 1
ATOM 3168 C C . LEU C 1 107 ? 158.368 170.404 164.576 1.00 34.84 402 LEU E C 1
ATOM 3169 O O . LEU C 1 107 ? 158.734 171.359 165.268 1.00 34.84 402 LEU E O 1
ATOM 3174 N N . VAL C 1 108 ? 159.109 169.923 163.579 1.00 37.68 403 VAL E N 1
ATOM 3175 C CA . VAL C 1 108 ? 160.285 170.623 163.087 1.00 37.68 403 VAL E CA 1
ATOM 3176 C C . VAL C 1 108 ? 160.139 171.012 161.622 1.00 37.68 403 VAL E C 1
ATOM 3177 O O . VAL C 1 108 ? 161.112 171.432 160.998 1.00 37.68 403 VAL E O 1
ATOM 3181 N N . LEU C 1 109 ? 158.942 170.867 161.055 1.00 39.96 404 LEU E N 1
ATOM 3182 C CA . LEU C 1 109 ? 158.604 171.540 159.807 1.00 39.96 404 LEU E CA 1
ATOM 3183 C C . LEU C 1 109 ? 158.066 172.935 160.080 1.00 39.96 404 LEU E C 1
ATOM 3184 O O . LEU C 1 109 ? 158.461 173.899 159.421 1.00 39.96 404 LEU E O 1
ATOM 3189 N N . VAL C 1 110 ? 157.158 173.048 161.047 1.00 42.72 405 VAL E N 1
ATOM 3190 C CA . VAL C 1 110 ? 156.628 174.354 161.414 1.00 42.72 405 VAL E CA 1
ATOM 3191 C C . VAL C 1 110 ? 157.740 175.240 161.960 1.00 42.72 405 VAL E C 1
ATOM 3192 O O . VAL C 1 110 ? 157.769 176.451 161.714 1.00 42.72 405 VAL E O 1
ATOM 3196 N N . LEU C 1 111 ? 158.678 174.651 162.703 1.00 42.22 406 LEU E N 1
ATOM 3197 C CA . LEU C 1 111 ? 159.788 175.425 163.244 1.00 42.22 406 LEU E CA 1
ATOM 3198 C C . LEU C 1 111 ? 160.706 175.960 162.155 1.00 42.22 406 LEU E C 1
ATOM 3199 O O . LEU C 1 111 ? 161.475 176.888 162.419 1.00 42.22 406 LEU E O 1
ATOM 3204 N N . GLU C 1 112 ? 160.651 175.398 160.946 1.00 54.68 407 GLU E N 1
ATOM 3205 C CA . GLU C 1 112 ? 161.375 175.983 159.821 1.00 54.68 407 GLU E CA 1
ATOM 3206 C C . GLU C 1 112 ? 160.588 177.120 159.178 1.00 54.68 407 GLU E C 1
ATOM 3207 O O . GLU C 1 112 ? 161.180 178.090 158.691 1.00 54.68 407 GLU E O 1
ATOM 3213 N N . LEU C 1 113 ? 159.259 177.010 159.149 1.00 54.89 408 LEU E N 1
ATOM 3214 C CA . LEU C 1 113 ? 158.441 178.123 158.681 1.00 54.89 408 LEU E CA 1
ATOM 3215 C C . LEU C 1 113 ? 158.566 179.325 159.606 1.00 54.89 408 LEU E C 1
ATOM 3216 O O . LEU C 1 113 ? 158.554 180.474 159.150 1.00 54.89 408 LEU E O 1
ATOM 3221 N N . ALA C 1 114 ? 158.704 179.081 160.909 1.00 56.61 409 ALA E N 1
ATOM 3222 C CA . ALA C 1 114 ? 158.775 180.162 161.883 1.00 56.61 409 ALA E CA 1
ATOM 3223 C C . ALA C 1 114 ? 160.036 181.001 161.713 1.00 56.61 409 ALA E C 1
ATOM 3224 O O . ALA C 1 114 ? 160.239 181.974 162.445 1.00 56.61 409 ALA E O 1
ATOM 3226 N N . GLU C 1 115 ? 160.890 180.636 160.765 1.00 60.08 410 GLU E N 1
ATOM 3227 C CA . GLU C 1 115 ? 162.034 181.472 160.416 1.00 60.08 410 GLU E CA 1
ATOM 3228 C C . GLU C 1 115 ? 162.093 181.802 158.932 1.00 60.08 410 GLU E C 1
ATOM 3229 O O . GLU C 1 115 ? 162.511 182.907 158.577 1.00 60.08 410 GLU E O 1
ATOM 3235 N N . GLU C 1 116 ? 161.683 180.880 158.055 1.00 64.94 411 GLU E N 1
ATOM 3236 C CA . GLU C 1 116 ? 161.691 181.157 156.623 1.00 64.94 411 GLU E CA 1
ATOM 3237 C C . GLU C 1 116 ? 160.537 182.057 156.200 1.00 64.94 411 GLU E C 1
ATOM 3238 O O . GLU C 1 116 ? 160.647 182.751 155.183 1.00 64.94 411 GLU E O 1
ATOM 3244 N N . LEU C 1 117 ? 159.437 182.055 156.950 1.00 62.28 412 LEU E N 1
ATOM 3245 C CA . LEU C 1 117 ? 158.416 183.090 156.852 1.00 62.28 412 LEU E CA 1
ATOM 3246 C C . LEU C 1 117 ? 158.490 184.079 158.005 1.00 62.28 412 LEU E C 1
ATOM 3247 O O . LEU C 1 117 ? 158.200 185.264 157.821 1.00 62.28 412 LEU E O 1
ATOM 3252 N N . GLY C 1 118 ? 158.863 183.614 159.196 1.00 68.20 413 GLY E N 1
ATOM 3253 C CA . GLY C 1 118 ? 159.120 184.515 160.300 1.00 68.20 413 GLY E CA 1
ATOM 3254 C C . GLY C 1 118 ? 157.904 185.217 160.847 1.00 68.20 413 GLY E C 1
ATOM 3255 O O . GLY C 1 118 ? 158.037 186.281 161.455 1.00 68.20 413 GLY E O 1
ATOM 3256 N N . ASP C 1 119 ? 156.717 184.653 160.650 1.00 77.56 414 ASP E N 1
ATOM 3257 C CA . ASP C 1 119 ? 155.498 185.280 161.139 1.00 77.56 414 ASP E CA 1
ATOM 3258 C C . ASP C 1 119 ? 155.505 185.342 162.662 1.00 77.56 414 ASP E C 1
ATOM 3259 O O . ASP C 1 119 ? 156.000 184.433 163.335 1.00 77.56 414 ASP E O 1
ATOM 3264 N N . GLU C 1 120 ? 154.965 186.433 163.209 1.00 84.62 415 GLU E N 1
ATOM 3265 C CA . GLU C 1 120 ? 154.842 186.526 164.659 1.00 84.62 415 GLU E CA 1
ATOM 3266 C C . GLU C 1 120 ? 153.801 185.542 165.178 1.00 84.62 415 GLU E C 1
ATOM 3267 O O . GLU C 1 120 ? 154.004 184.905 166.221 1.00 84.62 415 GLU E O 1
ATOM 3273 N N . GLU C 1 121 ? 152.680 185.410 164.462 1.00 83.94 416 GLU E N 1
ATOM 3274 C CA . GLU C 1 121 ? 151.665 184.428 164.832 1.00 83.94 416 GLU E CA 1
ATOM 3275 C C . GLU C 1 121 ? 152.258 183.028 164.911 1.00 83.94 416 GLU E C 1
ATOM 3276 O O . GLU C 1 121 ? 152.022 182.294 165.880 1.00 83.94 416 GLU E O 1
ATOM 3282 N N . MET C 1 122 ? 153.048 182.652 163.904 1.00 80.92 417 MET E N 1
ATOM 3283 C CA . MET C 1 122 ? 153.625 181.316 163.870 1.00 80.92 417 MET E CA 1
ATOM 3284 C C . MET C 1 122 ? 154.543 181.091 165.061 1.00 80.92 417 MET E C 1
ATOM 3285 O O . MET C 1 122 ? 154.429 180.078 165.757 1.00 80.92 417 MET E O 1
ATOM 3290 N N . LYS C 1 123 ? 155.466 182.025 165.305 1.00 81.18 418 LYS E N 1
ATOM 3291 C CA . LYS C 1 123 ? 156.418 181.863 166.401 1.00 81.18 418 LYS E CA 1
ATOM 3292 C C . LYS C 1 123 ? 155.709 181.799 167.748 1.00 81.18 418 LYS E C 1
ATOM 3293 O O . LYS C 1 123 ? 156.053 180.971 168.600 1.00 81.18 418 LYS E O 1
ATOM 3299 N N . LYS C 1 124 ? 154.706 182.652 167.953 1.00 82.84 419 LYS E N 1
ATOM 3300 C CA . LYS C 1 124 ? 154.000 182.662 169.230 1.00 82.84 419 LYS E CA 1
ATOM 3301 C C . LYS C 1 124 ? 153.252 181.350 169.446 1.00 82.84 419 LYS E C 1
ATOM 3302 O O . LYS C 1 124 ? 153.363 180.718 170.510 1.00 82.84 419 LYS E O 1
ATOM 3308 N N . GLU C 1 125 ? 152.494 180.916 168.434 1.00 74.81 420 GLU E N 1
ATOM 3309 C CA . GLU C 1 125 ? 151.768 179.656 168.539 1.00 74.81 420 GLU E CA 1
ATOM 3310 C C . GLU C 1 125 ? 152.715 178.484 168.763 1.00 74.81 420 GLU E C 1
ATOM 3311 O O . GLU C 1 125 ? 152.413 177.574 169.542 1.00 74.81 420 GLU E O 1
ATOM 3317 N N . VAL C 1 126 ? 153.864 178.485 168.085 1.00 67.47 421 VAL E N 1
ATOM 3318 C CA . VAL C 1 126 ? 154.811 177.386 168.224 1.00 67.47 421 VAL E CA 1
ATOM 3319 C C . VAL C 1 126 ? 155.401 177.363 169.625 1.00 67.47 421 VAL E C 1
ATOM 3320 O O . VAL C 1 126 ? 155.593 176.293 170.214 1.00 67.47 421 VAL E O 1
ATOM 3324 N N . GLU C 1 127 ? 155.713 178.537 170.178 1.00 75.69 422 GLU E N 1
ATOM 3325 C CA . GLU C 1 127 ? 156.191 178.579 171.554 1.00 75.69 422 GLU E CA 1
ATOM 3326 C C . GLU C 1 127 ? 155.148 178.008 172.502 1.00 75.69 422 GLU E C 1
ATOM 3327 O O . GLU C 1 127 ? 155.481 177.263 173.432 1.00 75.69 422 GLU E O 1
ATOM 3333 N N . GLU C 1 128 ? 153.872 178.317 172.262 1.00 70.95 423 GLU E N 1
ATOM 3334 C CA . GLU C 1 128 ? 152.828 177.738 173.104 1.00 70.95 423 GLU E CA 1
ATOM 3335 C C . GLU C 1 128 ? 152.765 176.220 172.961 1.00 70.95 423 GLU E C 1
ATOM 3336 O O . GLU C 1 128 ? 152.661 175.499 173.964 1.00 70.95 423 GLU E O 1
ATOM 3342 N N . ILE C 1 129 ? 152.825 175.718 171.725 1.00 61.30 424 ILE E N 1
ATOM 3343 C CA . ILE C 1 129 ? 152.781 174.273 171.500 1.00 61.30 424 ILE E CA 1
ATOM 3344 C C . ILE C 1 129 ? 153.924 173.585 172.232 1.00 61.30 424 ILE E C 1
ATOM 3345 O O . ILE C 1 129 ? 153.730 172.566 172.908 1.00 61.30 424 ILE E O 1
ATOM 3350 N N . LEU C 1 130 ? 155.138 174.116 172.086 1.00 58.17 425 LEU E N 1
ATOM 3351 C CA . LEU C 1 130 ? 156.295 173.492 172.718 1.00 58.17 425 LEU E CA 1
ATOM 3352 C C . LEU C 1 130 ? 156.180 173.532 174.235 1.00 58.17 425 LEU E C 1
ATOM 3353 O O . LEU C 1 130 ? 156.505 172.554 174.917 1.00 58.17 425 LEU E O 1
ATOM 3358 N N . ASP C 1 131 ? 155.727 174.660 174.786 1.00 62.69 426 ASP E N 1
ATOM 3359 C CA . ASP C 1 131 ? 155.602 174.754 176.235 1.00 62.69 426 ASP E CA 1
ATOM 3360 C C . ASP C 1 131 ? 154.555 173.784 176.767 1.00 62.69 426 ASP E C 1
ATOM 3361 O O . ASP C 1 131 ? 154.695 173.260 177.878 1.00 62.69 426 ASP E O 1
ATOM 3366 N N . LYS C 1 132 ? 153.497 173.527 175.995 1.00 63.04 427 LYS E N 1
ATOM 3367 C CA . LYS C 1 132 ? 152.507 172.556 176.455 1.00 63.04 427 LYS E CA 1
ATOM 3368 C C . LYS C 1 132 ? 153.030 171.129 176.345 1.00 63.04 427 LYS E C 1
ATOM 3369 O O . LYS C 1 132 ? 152.835 170.322 177.260 1.00 63.04 427 LYS E O 1
ATOM 3375 N N . LEU C 1 133 ? 153.690 170.795 175.235 1.00 55.32 428 LEU E N 1
ATOM 3376 C CA . LEU C 1 133 ? 154.160 169.426 175.041 1.00 55.32 428 LEU E CA 1
ATOM 3377 C C . LEU C 1 133 ? 155.283 169.073 176.007 1.00 55.32 428 LEU E C 1
ATOM 3378 O O . LEU C 1 133 ? 155.371 167.929 176.468 1.00 55.32 428 LEU E O 1
ATOM 3383 N N . ALA C 1 134 ? 156.156 170.035 176.318 1.00 60.32 429 ALA E N 1
ATOM 3384 C CA . ALA C 1 134 ? 157.395 169.718 177.021 1.00 60.32 429 ALA E CA 1
ATOM 3385 C C . ALA C 1 134 ? 157.150 169.153 178.415 1.00 60.32 429 ALA E C 1
ATOM 3386 O O . ALA C 1 134 ? 157.975 168.387 178.922 1.00 60.32 429 ALA E O 1
ATOM 3388 N N . GLU C 1 135 ? 156.039 169.515 179.053 1.00 68.31 430 GLU E N 1
ATOM 3389 C CA . GLU C 1 135 ? 155.767 169.015 180.395 1.00 68.31 430 GLU E CA 1
ATOM 3390 C C . GLU C 1 135 ? 155.116 167.639 180.402 1.00 68.31 430 GLU E C 1
ATOM 3391 O O . GLU C 1 135 ? 154.948 167.059 181.479 1.00 68.31 430 GLU E O 1
ATOM 3397 N N . VAL C 1 136 ? 154.749 167.098 179.238 1.00 65.00 431 VAL E N 1
ATOM 3398 C CA . VAL C 1 136 ? 154.091 165.802 179.156 1.00 65.00 431 VAL E CA 1
ATOM 3399 C C . VAL C 1 136 ? 154.775 164.854 178.185 1.00 65.00 431 VAL E C 1
ATOM 3400 O O . VAL C 1 136 ? 154.388 163.689 178.097 1.00 65.00 431 VAL E O 1
ATOM 3404 N N . ASP C 1 137 ? 155.794 165.311 177.456 1.00 56.93 432 ASP E N 1
ATOM 3405 C CA . ASP C 1 137 ? 156.586 164.450 176.581 1.00 56.93 432 ASP E CA 1
ATOM 3406 C C . ASP C 1 137 ? 158.052 164.778 176.826 1.00 56.93 432 ASP E C 1
ATOM 3407 O O . ASP C 1 137 ? 158.579 165.746 176.255 1.00 56.93 432 ASP E O 1
ATOM 3412 N N . PRO C 1 138 ? 158.747 163.995 177.655 1.00 54.91 433 PRO E N 1
ATOM 3413 C CA . PRO C 1 138 ? 160.106 164.388 178.068 1.00 54.91 433 PRO E CA 1
ATOM 3414 C C . PRO C 1 138 ? 161.083 164.516 176.918 1.00 54.91 433 PRO E C 1
ATOM 3415 O O . PRO C 1 138 ? 161.986 165.361 176.981 1.00 54.91 433 PRO E O 1
ATOM 3419 N N . ARG C 1 139 ? 160.926 163.714 175.862 1.00 51.25 434 ARG E N 1
ATOM 3420 C CA . ARG C 1 139 ? 161.853 163.782 174.738 1.00 51.25 434 ARG E CA 1
ATOM 3421 C C . ARG C 1 139 ? 161.869 165.174 174.125 1.00 51.25 434 ARG E C 1
ATOM 3422 O O . ARG C 1 139 ? 162.941 165.737 173.868 1.00 51.25 434 ARG E O 1
ATOM 3430 N N . VAL C 1 140 ? 160.688 165.765 173.933 1.00 50.65 435 VAL E N 1
ATOM 3431 C CA . VAL C 1 140 ? 160.596 167.097 173.356 1.00 50.65 435 VAL E CA 1
ATOM 3432 C C . VAL C 1 140 ? 161.299 168.127 174.226 1.00 50.65 435 VAL E C 1
ATOM 3433 O O . VAL C 1 140 ? 161.729 169.170 173.719 1.00 50.65 435 VAL E O 1
ATOM 3437 N N . ALA C 1 141 ? 161.475 167.843 175.520 1.00 50.94 436 ALA E N 1
ATOM 3438 C CA . ALA C 1 141 ? 162.240 168.756 176.359 1.00 50.94 436 ALA E CA 1
ATOM 3439 C C . ALA C 1 141 ? 163.637 168.955 175.797 1.00 50.94 436 ALA E C 1
ATOM 3440 O O . ALA C 1 141 ? 164.110 170.092 175.680 1.00 50.94 436 ALA E O 1
ATOM 3442 N N . VAL C 1 142 ? 164.284 167.868 175.375 1.00 49.92 437 VAL E N 1
ATOM 3443 C CA . VAL C 1 142 ? 165.610 168.006 174.791 1.00 49.92 437 VAL E CA 1
ATOM 3444 C C . VAL C 1 142 ? 165.540 168.843 173.524 1.00 49.92 437 VAL E C 1
ATOM 3445 O O . VAL C 1 142 ? 166.439 169.645 173.244 1.00 49.92 437 VAL E O 1
ATOM 3449 N N . LEU C 1 143 ? 164.458 168.696 172.755 1.00 45.94 438 LEU E N 1
ATOM 3450 C CA . LEU C 1 143 ? 164.264 169.555 171.592 1.00 45.94 438 LEU E CA 1
ATOM 3451 C C . LEU C 1 143 ? 164.263 171.020 171.991 1.00 45.94 438 LEU E C 1
ATOM 3452 O O . LEU C 1 143 ? 164.930 171.845 171.354 1.00 45.94 438 LEU E O 1
ATOM 3457 N N . LYS C 1 144 ? 163.551 171.359 173.069 1.00 50.28 439 LYS E N 1
ATOM 3458 C CA . LYS C 1 144 ? 163.521 172.746 173.514 1.00 50.28 439 LYS E CA 1
ATOM 3459 C C . LYS C 1 144 ? 164.916 173.216 173.891 1.00 50.28 439 LYS E C 1
ATOM 3460 O O . LYS C 1 144 ? 165.218 174.412 173.832 1.00 50.28 439 LYS E O 1
ATOM 3466 N N . GLU C 1 145 ? 165.781 172.283 174.287 1.00 50.74 440 GLU E N 1
ATOM 3467 C CA . GLU C 1 145 ? 167.159 172.637 174.598 1.00 50.74 440 GLU E CA 1
ATOM 3468 C C . GLU C 1 145 ? 167.990 172.794 173.330 1.00 50.74 440 GLU E C 1
ATOM 3469 O O . GLU C 1 145 ? 168.895 173.633 173.279 1.00 50.74 440 GLU E O 1
ATOM 3475 N N . VAL C 1 146 ? 167.702 172.001 172.297 1.00 48.21 441 VAL E N 1
ATOM 3476 C CA . VAL C 1 146 ? 168.550 172.015 171.108 1.00 48.21 441 VAL E CA 1
ATOM 3477 C C . VAL C 1 146 ? 168.189 173.178 170.192 1.00 48.21 441 VAL E C 1
ATOM 3478 O O . VAL C 1 146 ? 169.062 173.762 169.540 1.00 48.21 441 VAL E O 1
ATOM 3482 N N . ALA C 1 147 ? 166.913 173.556 170.145 1.00 49.35 442 ALA E N 1
ATOM 3483 C CA . ALA C 1 147 ? 166.466 174.605 169.236 1.00 49.35 442 ALA E CA 1
ATOM 3484 C C . ALA C 1 147 ? 166.827 175.989 169.762 1.00 49.35 442 ALA E C 1
ATOM 3485 O O . ALA C 1 147 ? 166.352 177.000 169.236 1.00 49.35 442 ALA E O 1
ATOM 3487 N N . LYS C 1 148 ? 167.661 176.045 170.796 1.00 51.16 443 LYS E N 1
ATOM 3488 C CA . LYS C 1 148 ? 168.153 177.314 171.319 1.00 51.16 443 LYS E CA 1
ATOM 3489 C C . LYS C 1 148 ? 169.206 177.908 170.395 1.00 51.16 443 LYS E C 1
ATOM 3490 O O . LYS C 1 148 ? 170.136 177.218 169.977 0.00 51.16 443 LYS E O 1
ATOM 3496 N N . VAL D 1 2 ? 167.163 156.891 133.091 1.00 127.88 445 VAL G N 1
ATOM 3497 C CA . VAL D 1 2 ? 168.526 156.468 133.378 1.00 127.88 445 VAL G CA 1
ATOM 3498 C C . VAL D 1 2 ? 169.216 155.978 132.111 1.00 127.88 445 VAL G C 1
ATOM 3499 O O . VAL D 1 2 ? 170.419 156.166 131.939 1.00 127.88 445 VAL G O 1
ATOM 3503 N N . GLU D 1 3 ? 168.443 155.361 131.215 1.00 129.19 446 GLU G N 1
ATOM 3504 C CA . GLU D 1 3 ? 169.010 154.873 129.962 1.00 129.19 446 GLU G CA 1
ATOM 3505 C C . GLU D 1 3 ? 169.479 156.023 129.076 1.00 129.19 446 GLU G C 1
ATOM 3506 O O . GLU D 1 3 ? 170.498 155.908 128.386 1.00 129.19 446 GL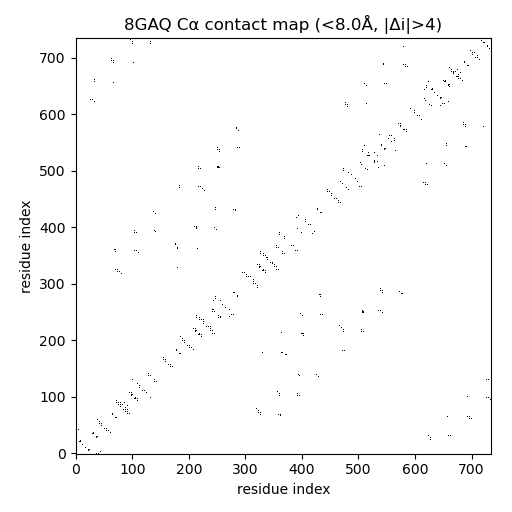U G O 1
ATOM 3512 N N . GLU D 1 4 ? 168.761 157.149 129.095 1.00 129.86 447 GLU G N 1
ATOM 3513 C CA . GLU D 1 4 ? 169.209 158.319 128.347 1.00 129.86 447 GLU G CA 1
ATOM 3514 C C . GLU D 1 4 ? 170.488 158.892 128.945 1.00 129.86 447 GLU G C 1
ATOM 3515 O O . GLU D 1 4 ? 171.436 159.212 128.215 1.00 129.86 447 GLU G O 1
ATOM 3521 N N . LEU D 1 5 ? 170.541 159.013 130.272 1.00 125.85 448 LEU G N 1
ATOM 3522 C CA . LEU D 1 5 ? 171.753 159.496 130.917 1.00 125.85 448 LEU G CA 1
ATOM 3523 C C . LEU D 1 5 ? 172.884 158.488 130.771 1.00 125.85 448 LEU G C 1
ATOM 3524 O O . LEU D 1 5 ? 174.049 158.874 130.627 1.00 125.85 448 LEU G O 1
ATOM 3529 N N . LYS D 1 6 ? 172.559 157.193 130.803 1.00 131.61 449 LYS G N 1
ATOM 3530 C CA . LYS D 1 6 ? 173.560 156.165 130.529 1.00 131.61 449 LYS G CA 1
ATOM 3531 C C . LYS D 1 6 ? 174.162 156.339 129.141 1.00 131.61 449 LYS G C 1
ATOM 3532 O O . LYS D 1 6 ? 175.384 156.274 128.971 1.00 131.61 449 LYS G O 1
ATOM 3538 N N . ARG D 1 7 ? 173.311 156.531 128.130 1.00 135.84 450 ARG G N 1
ATOM 3539 C CA . ARG D 1 7 ? 173.803 156.725 126.769 1.00 135.84 450 ARG G CA 1
ATOM 3540 C C . ARG D 1 7 ? 174.663 157.979 126.660 1.00 135.84 450 ARG G C 1
ATOM 3541 O O . ARG D 1 7 ? 175.743 157.949 126.055 1.00 135.84 450 ARG G O 1
ATOM 3549 N N . LYS D 1 8 ? 174.204 159.089 127.243 1.00 132.78 451 LYS G N 1
ATOM 3550 C CA . LYS D 1 8 ? 174.991 160.319 127.212 1.00 132.78 451 LYS G CA 1
ATOM 3551 C C . LYS D 1 8 ? 176.353 160.119 127.867 1.00 132.78 451 LYS G C 1
ATOM 3552 O O . LYS D 1 8 ? 177.381 160.547 127.330 1.00 132.78 451 LYS G O 1
ATOM 3558 N N . LEU D 1 9 ? 176.378 159.475 129.035 1.00 133.32 452 LEU G N 1
ATOM 3559 C CA . LEU D 1 9 ? 177.633 159.236 129.739 1.00 133.32 452 LEU G CA 1
ATOM 3560 C C . LEU D 1 9 ? 178.562 158.340 128.929 1.00 133.32 452 LEU G C 1
ATOM 3561 O O . LEU D 1 9 ? 179.768 158.599 128.837 1.00 133.32 452 LEU G O 1
ATOM 3566 N N . ARG D 1 10 ? 178.025 157.249 128.377 1.00 143.15 453 ARG G N 1
ATOM 3567 C CA . ARG D 1 10 ? 178.850 156.335 127.596 1.00 143.15 453 ARG G CA 1
ATOM 3568 C C . ARG D 1 10 ? 179.402 157.017 126.353 1.00 143.15 453 ARG G C 1
ATOM 3569 O O . ARG D 1 10 ? 180.508 156.692 125.907 1.00 143.15 453 ARG G O 1
ATOM 3577 N N . GLN D 1 11 ? 178.654 157.962 125.782 1.00 147.78 454 GLN G N 1
ATOM 3578 C CA . GLN D 1 11 ? 179.186 158.728 124.661 1.00 147.78 454 GLN G CA 1
ATOM 3579 C C . GLN D 1 11 ? 180.282 159.683 125.120 1.00 147.78 454 GLN G C 1
ATOM 3580 O O . GLN D 1 11 ? 181.333 159.784 124.477 1.00 147.78 454 GLN G O 1
ATOM 3586 N N . ALA D 1 12 ? 180.057 160.384 126.235 1.00 148.38 455 ALA G N 1
ATOM 3587 C CA . ALA D 1 12 ? 181.056 161.319 126.746 1.00 148.38 455 ALA G CA 1
ATOM 3588 C C . ALA D 1 12 ? 182.358 160.608 127.095 1.00 148.38 455 ALA G C 1
ATOM 3589 O O . ALA D 1 12 ? 183.444 161.182 126.953 1.00 148.38 455 ALA G O 1
ATOM 3591 N N . LYS D 1 13 ? 182.265 159.362 127.570 1.00 145.38 456 LYS G N 1
ATOM 3592 C CA . LYS D 1 13 ? 183.458 158.586 127.899 1.00 145.38 456 LYS G CA 1
ATOM 3593 C C . LYS D 1 13 ? 184.383 158.394 126.704 1.00 145.38 456 LYS G C 1
ATOM 3594 O O . LYS D 1 13 ? 185.591 158.214 126.892 1.00 145.38 456 LYS G O 1
ATOM 3600 N N . GLU D 1 14 ? 183.850 158.430 125.485 1.00 153.30 457 GLU G N 1
ATOM 3601 C CA . GLU D 1 14 ? 184.640 158.185 124.287 1.00 153.30 457 GLU G CA 1
ATOM 3602 C C . GLU D 1 14 ? 185.055 159.457 123.559 1.00 153.30 457 GLU G C 1
ATOM 3603 O O . GLU D 1 14 ? 185.829 159.374 122.600 1.00 153.30 457 GLU G O 1
ATOM 3609 N N . ASP D 1 15 ? 184.572 160.626 123.981 1.00 152.81 458 ASP G N 1
ATOM 3610 C CA . ASP D 1 15 ? 184.980 161.875 123.357 1.00 152.81 458 ASP G CA 1
ATOM 3611 C C . ASP D 1 15 ? 185.616 162.866 124.322 1.00 152.81 458 ASP G C 1
ATOM 3612 O O . ASP D 1 15 ? 185.809 164.026 123.945 1.00 152.81 458 ASP G O 1
ATOM 3617 N N . GLY D 1 16 ? 185.957 162.452 125.540 1.00 148.68 459 GLY G N 1
ATOM 3618 C CA . GLY D 1 16 ? 186.608 163.352 126.473 1.00 148.68 459 GLY G CA 1
ATOM 3619 C C . GLY D 1 16 ? 185.627 164.269 127.183 1.00 148.68 459 GLY G C 1
ATOM 3620 O O . GLY D 1 16 ? 184.487 163.916 127.481 1.00 148.68 459 GLY G O 1
ATOM 3621 N N . ASP D 1 17 ? 186.116 165.477 127.480 1.00 142.55 460 ASP G N 1
ATOM 3622 C CA . ASP D 1 17 ? 185.346 166.491 128.193 1.00 142.55 460 ASP G CA 1
ATOM 3623 C C . ASP D 1 17 ? 184.945 165.974 129.569 1.00 142.55 460 ASP G C 1
ATOM 3624 O O . ASP D 1 17 ? 183.763 165.728 129.832 1.00 142.55 460 ASP G O 1
ATOM 3629 N N . GLU D 1 18 ? 185.942 165.783 130.438 1.00 139.66 461 GLU G N 1
ATOM 3630 C CA . GLU D 1 18 ? 185.700 165.258 131.778 1.00 139.66 461 GLU G CA 1
ATOM 3631 C C . GLU D 1 18 ? 184.678 166.084 132.550 1.00 139.66 461 GLU G C 1
ATOM 3632 O O . GLU D 1 18 ? 184.085 165.585 133.511 1.00 139.66 461 GLU G O 1
ATOM 3638 N N . GLU D 1 19 ? 184.455 167.339 132.156 1.00 135.16 462 GLU G N 1
ATOM 3639 C CA . GLU D 1 19 ? 183.410 168.121 132.805 1.00 135.16 462 GLU G CA 1
ATOM 3640 C C . GLU D 1 19 ? 182.019 167.639 132.417 1.00 135.16 462 GLU G C 1
ATOM 3641 O O . GLU D 1 19 ? 181.138 167.541 133.280 1.00 135.16 462 GLU G O 1
ATOM 3647 N N . LEU D 1 20 ? 181.811 167.315 131.140 1.00 133.39 463 LEU G N 1
ATOM 3648 C CA . LEU D 1 20 ? 180.560 166.685 130.736 1.00 133.39 463 LEU G CA 1
ATOM 3649 C C . LEU D 1 20 ? 180.355 165.369 131.473 1.00 133.39 463 LEU G C 1
ATOM 3650 O O . LEU D 1 20 ? 179.234 165.044 131.887 1.00 133.39 463 LEU G O 1
ATOM 3655 N N . LEU D 1 21 ? 181.432 164.600 131.648 1.00 130.65 464 LEU G N 1
ATOM 3656 C CA . LEU D 1 21 ? 181.332 163.335 132.365 1.00 130.65 464 LEU G CA 1
ATOM 3657 C C . LEU D 1 21 ? 180.951 163.560 133.819 1.00 130.65 464 LEU G C 1
ATOM 3658 O O . LEU D 1 21 ? 180.075 162.875 134.350 1.00 130.65 464 LEU G O 1
ATOM 3663 N N . GLU D 1 22 ? 181.604 164.514 134.484 1.00 124.07 465 GLU G N 1
ATOM 3664 C CA . GLU D 1 22 ? 181.227 164.863 135.850 1.00 124.07 465 GLU G CA 1
ATOM 3665 C C . GLU D 1 22 ? 179.757 165.255 135.938 1.00 124.07 465 GLU G C 1
ATOM 3666 O O . GLU D 1 22 ? 179.043 164.842 136.861 1.00 124.07 465 GLU G O 1
ATOM 3672 N N . ARG D 1 23 ? 179.287 166.050 134.976 1.00 125.46 466 ARG G N 1
ATOM 3673 C CA . ARG D 1 23 ? 177.907 166.520 135.009 1.00 125.46 466 ARG G CA 1
ATOM 3674 C C . ARG D 1 23 ? 176.924 165.362 134.877 1.00 125.46 466 ARG G C 1
ATOM 3675 O O . ARG D 1 23 ? 176.004 165.218 135.692 1.00 125.46 466 ARG G O 1
ATOM 3683 N N . VAL D 1 24 ? 177.096 164.524 133.851 1.00 120.50 467 VAL G N 1
ATOM 3684 C CA . VAL D 1 24 ? 176.171 163.406 133.671 1.00 120.50 467 VAL G CA 1
ATOM 3685 C C . VAL D 1 24 ? 176.277 162.429 134.837 1.00 120.50 467 VAL G C 1
ATOM 3686 O O . VAL D 1 24 ? 175.277 161.838 135.264 1.00 120.50 467 VAL G O 1
ATOM 3690 N N . LYS D 1 25 ? 177.485 162.245 135.376 1.00 115.63 468 LYS G N 1
ATOM 3691 C CA . LYS D 1 25 ? 177.662 161.356 136.516 1.00 115.63 468 LYS G CA 1
ATOM 3692 C C . LYS D 1 25 ? 176.870 161.843 137.717 1.00 115.63 468 LYS G C 1
ATOM 3693 O O . LYS D 1 25 ? 176.171 161.061 138.366 1.00 115.63 468 LYS G O 1
ATOM 3699 N N . ASN D 1 26 ? 176.993 163.130 138.052 1.00 109.61 469 ASN G N 1
ATOM 3700 C CA . ASN D 1 26 ? 176.236 163.644 139.188 1.00 109.61 469 ASN G CA 1
ATOM 3701 C C . ASN D 1 26 ? 174.739 163.624 138.917 1.00 109.61 469 ASN G C 1
ATOM 3702 O O . ASN D 1 26 ? 173.948 163.404 139.841 1.00 109.61 469 ASN G O 1
ATOM 3707 N N . GLU D 1 27 ? 174.329 163.822 137.661 1.00 107.30 470 GLU G N 1
ATOM 3708 C CA . GLU D 1 27 ? 172.918 163.659 137.322 1.00 107.30 470 GLU G CA 1
ATOM 3709 C C . GLU D 1 27 ? 172.440 162.255 137.664 1.00 107.30 470 GLU G C 1
ATOM 3710 O O . GLU D 1 27 ? 171.421 162.082 138.345 1.00 107.30 470 GLU G O 1
ATOM 3716 N N . MET D 1 28 ? 173.174 161.237 137.208 1.00 99.24 471 MET G N 1
ATOM 3717 C CA . MET D 1 28 ? 172.778 159.857 137.478 1.00 99.24 471 MET G CA 1
ATOM 3718 C C . MET D 1 28 ? 172.797 159.562 138.971 1.00 99.24 471 MET G C 1
ATOM 3719 O O . MET D 1 28 ? 171.877 158.931 139.501 1.00 99.24 471 MET G O 1
ATOM 3724 N N . LEU D 1 29 ? 173.841 160.019 139.666 1.00 90.51 472 LEU G N 1
ATOM 3725 C CA . LEU D 1 29 ? 173.956 159.756 141.096 1.00 90.51 472 LEU G CA 1
ATOM 3726 C C . LEU D 1 29 ? 172.786 160.351 141.862 1.00 90.51 472 LEU G C 1
ATOM 3727 O O . LEU D 1 29 ? 172.192 159.682 142.713 1.00 90.51 472 LEU G O 1
ATOM 3732 N N . LEU D 1 30 ? 172.428 161.599 141.563 1.00 82.10 473 LEU G N 1
ATOM 3733 C CA . LEU D 1 30 ? 171.351 162.247 142.299 1.00 82.10 473 LEU G CA 1
ATOM 3734 C C . LEU D 1 30 ? 169.996 161.665 141.928 1.00 82.10 473 LEU G C 1
ATOM 3735 O O . LEU D 1 30 ? 169.112 161.551 142.784 1.00 82.10 473 LEU G O 1
ATOM 3740 N N . LEU D 1 31 ? 169.801 161.304 140.659 1.00 87.05 474 LEU G N 1
ATOM 3741 C CA . LEU D 1 31 ? 168.577 160.605 140.289 1.00 87.05 474 LEU G CA 1
ATOM 3742 C C . LEU D 1 31 ? 168.467 159.282 141.037 1.00 87.05 474 LEU G C 1
ATOM 3743 O O . LEU D 1 31 ? 167.369 158.872 141.432 1.00 87.05 474 LEU G O 1
ATOM 3748 N N . ALA D 1 32 ? 169.599 158.606 141.251 1.00 83.44 475 ALA G N 1
ATOM 3749 C CA . ALA D 1 32 ? 169.576 157.316 141.930 1.00 83.44 475 ALA G CA 1
ATOM 3750 C C . ALA D 1 32 ? 169.161 157.436 143.391 1.00 83.44 475 ALA G C 1
ATOM 3751 O O . ALA D 1 32 ? 168.515 156.529 143.925 1.00 83.44 475 ALA G O 1
ATOM 3753 N N . VAL D 1 33 ? 169.523 158.533 144.060 1.00 72.78 476 VAL G N 1
ATOM 3754 C CA . VAL D 1 33 ? 169.207 158.664 145.480 1.00 72.78 476 VAL G CA 1
ATOM 3755 C C . VAL D 1 33 ? 167.709 158.806 145.693 1.00 72.78 476 VAL G C 1
ATOM 3756 O O . VAL D 1 33 ? 167.179 158.389 146.729 1.00 72.78 476 VAL G O 1
ATOM 3760 N N . VAL D 1 34 ? 167.003 159.383 144.726 1.00 78.44 477 VAL G N 1
ATOM 3761 C CA . VAL D 1 34 ? 165.619 159.788 144.902 1.00 78.44 477 VAL G CA 1
ATOM 3762 C C . VAL D 1 34 ? 164.662 158.883 144.135 1.00 78.44 477 VAL G C 1
ATOM 3763 O O . VAL D 1 34 ? 163.462 159.168 144.061 1.00 78.44 477 VAL G O 1
ATOM 3767 N N . ASP D 1 35 ? 165.154 157.775 143.594 1.00 83.85 478 ASP G N 1
ATOM 3768 C CA . ASP D 1 35 ? 164.315 156.834 142.863 1.00 83.85 478 ASP G CA 1
ATOM 3769 C C . ASP D 1 35 ? 164.994 155.470 142.905 1.00 83.85 478 ASP G C 1
ATOM 3770 O O . ASP D 1 35 ? 165.786 155.139 142.014 1.00 83.85 478 ASP G O 1
ATOM 3775 N N . PRO D 1 36 ? 164.709 154.660 143.930 1.00 85.79 479 PRO G N 1
ATOM 3776 C CA . PRO D 1 36 ? 165.588 153.521 144.250 1.00 85.79 479 PRO G CA 1
ATOM 3777 C C . PRO D 1 36 ? 165.714 152.478 143.156 1.00 85.79 479 PRO G C 1
ATOM 3778 O O . PRO D 1 36 ? 166.742 151.794 143.111 1.00 85.79 479 PRO G O 1
ATOM 3782 N N . ARG D 1 37 ? 164.727 152.320 142.272 1.00 88.74 480 ARG G N 1
ATOM 3783 C CA . ARG D 1 37 ? 164.853 151.273 141.264 1.00 88.74 480 ARG G CA 1
ATOM 3784 C C . ARG D 1 37 ? 165.933 151.577 140.236 1.00 88.74 480 ARG G C 1
ATOM 3785 O O . ARG D 1 37 ? 166.228 150.718 139.399 1.00 88.74 480 ARG G O 1
ATOM 3793 N N . VAL D 1 38 ? 166.520 152.773 140.274 1.00 88.32 481 VAL G N 1
ATOM 3794 C CA . VAL D 1 38 ? 167.667 153.075 139.428 1.00 88.32 481 VAL G CA 1
ATOM 3795 C C . VAL D 1 38 ? 168.971 152.604 140.058 1.00 88.32 481 VAL G C 1
ATOM 3796 O O . VAL D 1 38 ? 169.956 152.400 139.337 1.00 88.32 481 VAL G O 1
ATOM 3800 N N . LEU D 1 39 ? 168.991 152.392 141.378 1.00 84.83 482 LEU G N 1
ATOM 3801 C CA . LEU D 1 39 ? 170.237 152.091 142.080 1.00 84.83 482 LEU G CA 1
ATOM 3802 C C . LEU D 1 39 ? 170.966 150.919 141.440 1.00 84.83 482 LEU G C 1
ATOM 3803 O O . LEU D 1 39 ? 172.090 151.070 140.945 1.00 84.83 482 LEU G O 1
ATOM 3808 N N . VAL D 1 40 ? 170.317 149.754 141.388 1.00 83.74 483 VAL G N 1
ATOM 3809 C CA . VAL D 1 40 ? 170.964 148.556 140.859 1.00 83.74 483 VAL G CA 1
ATOM 3810 C C . VAL D 1 40 ? 171.472 148.800 139.443 1.00 83.74 483 VAL G C 1
ATOM 3811 O O . VAL D 1 40 ? 172.453 148.187 139.006 1.00 83.74 483 VAL G O 1
ATOM 3815 N N . GLU D 1 41 ? 170.828 149.707 138.708 1.00 90.85 484 GLU G N 1
ATOM 3816 C CA . GLU D 1 41 ? 171.342 150.077 137.395 1.00 90.85 484 GLU G CA 1
ATOM 3817 C C . GLU D 1 41 ? 172.619 150.898 137.513 1.00 90.85 484 GLU G C 1
ATOM 3818 O O . GLU D 1 41 ? 173.675 150.492 137.013 1.00 90.85 484 GLU G O 1
ATOM 3824 N N . VAL D 1 42 ? 172.553 152.039 138.207 1.00 85.48 485 VAL G N 1
ATOM 3825 C CA . VAL D 1 42 ? 173.707 152.935 138.265 1.00 85.48 485 VAL G CA 1
ATOM 3826 C C . VAL D 1 42 ? 174.903 152.217 138.869 1.00 85.48 485 VAL G C 1
ATOM 3827 O O . VAL D 1 42 ? 176.056 152.478 138.504 1.00 85.48 485 VAL G O 1
ATOM 3831 N N . LEU D 1 43 ? 174.647 151.283 139.782 1.00 83.30 486 LEU G N 1
ATOM 3832 C CA . LEU D 1 43 ? 175.726 150.468 140.321 1.00 83.30 486 LEU G CA 1
ATOM 3833 C C . LEU D 1 43 ? 176.428 149.689 139.215 1.00 83.30 486 LEU G C 1
ATOM 3834 O O . LEU D 1 43 ? 177.636 149.850 139.001 1.00 83.30 486 LEU G O 1
ATOM 3839 N N . ASN D 1 44 ? 175.675 148.878 138.463 1.00 92.54 487 ASN G N 1
ATOM 3840 C CA . ASN D 1 44 ? 176.313 147.943 137.539 1.00 92.54 487 ASN G CA 1
ATOM 3841 C C . ASN D 1 44 ? 177.052 148.681 136.433 1.00 92.54 487 ASN G C 1
ATOM 3842 O O . ASN D 1 44 ? 178.177 148.310 136.074 1.00 92.54 487 ASN G O 1
ATOM 3847 N N . THR D 1 45 ? 176.450 149.747 135.902 1.00 92.73 488 THR G N 1
ATOM 3848 C CA . THR D 1 45 ? 177.145 150.560 134.913 1.00 92.73 488 THR G CA 1
ATOM 3849 C C . THR D 1 45 ? 178.462 151.075 135.473 1.00 92.73 488 THR G C 1
ATOM 3850 O O . THR D 1 45 ? 179.494 151.026 134.793 1.00 92.73 488 THR G O 1
ATOM 3854 N N . ALA D 1 46 ? 178.454 151.527 136.730 1.00 92.29 489 ALA G N 1
ATOM 3855 C CA . ALA D 1 46 ? 179.686 151.987 137.361 1.00 92.29 489 ALA G CA 1
ATOM 3856 C C . ALA D 1 46 ? 180.748 150.899 137.334 1.00 92.29 489 ALA G C 1
ATOM 3857 O O . ALA D 1 46 ? 181.936 151.178 137.140 1.00 92.29 489 ALA G O 1
ATOM 3859 N N . LYS D 1 47 ? 180.339 149.647 137.537 1.00 97.56 490 LYS G N 1
ATOM 3860 C CA . LYS D 1 47 ? 181.298 148.554 137.468 1.00 97.56 490 LYS G CA 1
ATOM 3861 C C . LYS D 1 47 ? 181.754 148.311 136.036 1.00 97.56 490 LYS G C 1
ATOM 3862 O O . LYS D 1 47 ? 182.931 148.019 135.797 1.00 97.56 490 LYS G O 1
ATOM 3868 N N . GLU D 1 48 ? 180.841 148.430 135.068 1.00 102.54 491 GLU G N 1
ATOM 3869 C CA . GLU D 1 48 ? 181.190 148.098 133.690 1.00 102.54 491 GLU G CA 1
ATOM 3870 C C . GLU D 1 48 ? 182.203 149.083 133.119 1.00 102.54 491 GLU G C 1
ATOM 3871 O O . GLU D 1 48 ? 183.113 148.689 132.381 1.00 102.54 491 GLU G O 1
ATOM 3877 N N . LEU D 1 49 ? 182.073 150.368 133.462 1.00 103.69 492 LEU G N 1
ATOM 3878 C CA . LEU D 1 49 ? 182.974 151.383 132.925 1.00 103.69 492 LEU G CA 1
ATOM 3879 C C . LEU D 1 49 ? 184.414 151.185 133.370 1.00 103.69 492 LEU G C 1
ATOM 3880 O O . LEU D 1 49 ? 185.321 151.769 132.767 1.00 103.69 492 LEU G O 1
ATOM 3885 N N . GLY D 1 50 ? 184.647 150.390 134.407 1.00 106.11 493 GLY G N 1
ATOM 3886 C CA . GLY D 1 50 ? 185.982 150.259 134.954 1.00 106.11 493 GLY G CA 1
ATOM 3887 C C . GLY D 1 50 ? 186.390 151.408 135.848 1.00 106.11 493 GLY G C 1
ATOM 3888 O O . GLY D 1 50 ? 187.525 151.890 135.756 1.00 106.11 493 GLY G O 1
ATOM 3889 N N . ASP D 1 51 ? 185.489 151.864 136.719 1.00 101.08 494 ASP G N 1
ATOM 3890 C CA . ASP D 1 51 ? 185.761 152.965 137.646 1.00 101.08 494 ASP G CA 1
ATOM 3891 C C . ASP D 1 51 ? 185.319 152.490 139.027 1.00 101.08 494 ASP G C 1
ATOM 3892 O O . ASP D 1 51 ? 184.147 152.614 139.390 1.00 101.08 494 ASP G O 1
ATOM 3897 N N . GLU D 1 52 ? 186.266 151.935 139.785 1.00 98.33 495 GLU G N 1
ATOM 3898 C CA . GLU D 1 52 ? 185.971 151.495 141.144 1.00 98.33 495 GLU G CA 1
ATOM 3899 C C . GLU D 1 52 ? 185.440 152.634 142.009 1.00 98.33 495 GLU G C 1
ATOM 3900 O O . GLU D 1 52 ? 184.700 152.392 142.969 1.00 98.33 495 GLU G O 1
ATOM 3906 N N . GLU D 1 53 ? 185.773 153.884 141.671 1.00 97.77 496 GLU G N 1
ATOM 3907 C CA . GLU D 1 53 ? 185.420 155.001 142.541 1.00 97.77 496 GLU G CA 1
ATOM 3908 C C . GLU D 1 53 ? 183.936 155.340 142.468 1.00 97.77 496 GLU G C 1
ATOM 3909 O O . GLU D 1 53 ? 183.300 155.550 143.506 1.00 97.77 496 GLU G O 1
ATOM 3915 N N . MET D 1 54 ? 183.363 155.398 141.262 1.00 91.01 497 MET G N 1
ATOM 3916 C CA . MET D 1 54 ? 181.924 155.626 141.148 1.00 91.01 497 MET G CA 1
ATOM 3917 C C . MET D 1 54 ? 181.141 154.488 141.788 1.00 91.01 497 MET G C 1
ATOM 3918 O O . MET D 1 54 ? 180.134 154.720 142.466 1.00 91.01 497 MET G O 1
ATOM 3923 N N . TYR D 1 55 ? 181.590 153.251 141.581 1.00 83.73 498 TYR G N 1
ATOM 3924 C CA . TYR D 1 55 ? 180.923 152.100 142.178 1.00 83.73 498 TYR G CA 1
ATOM 3925 C C . TYR D 1 55 ? 180.967 152.175 143.697 1.00 83.73 498 TYR G C 1
ATOM 3926 O O . TYR D 1 55 ? 179.968 151.907 144.374 1.00 83.73 498 TYR G O 1
ATOM 3935 N N . LYS D 1 56 ? 182.116 152.558 144.256 1.00 83.56 499 LYS G N 1
ATOM 3936 C CA . LYS D 1 56 ? 182.221 152.656 145.707 1.00 83.56 499 LYS G CA 1
ATOM 3937 C C . LYS D 1 56 ? 181.371 153.801 146.248 1.00 83.56 499 LYS G C 1
ATOM 3938 O O . LYS D 1 56 ? 180.739 153.667 147.303 1.00 83.56 499 LYS G O 1
ATOM 3944 N N . LYS D 1 57 ? 181.326 154.927 145.532 1.00 79.24 500 LYS G N 1
ATOM 3945 C CA . LYS D 1 57 ? 180.451 156.021 145.940 1.00 79.24 500 LYS G CA 1
ATOM 3946 C C . LYS D 1 57 ? 178.986 155.599 145.915 1.00 79.24 500 LYS G C 1
ATOM 3947 O O . LYS D 1 57 ? 178.215 155.965 146.807 1.00 79.24 500 LYS G O 1
ATOM 3953 N N . VAL D 1 58 ? 178.579 154.839 144.896 1.00 72.33 501 VAL G N 1
ATOM 3954 C CA . VAL D 1 58 ? 177.188 154.404 144.819 1.00 72.33 501 VAL G CA 1
ATOM 3955 C C . VAL D 1 58 ? 176.876 153.402 145.924 1.00 72.33 501 VAL G C 1
ATOM 3956 O O . VAL D 1 58 ? 175.777 153.412 146.492 1.00 72.33 501 VAL G O 1
ATOM 3960 N N . LYS D 1 59 ? 177.831 152.528 146.255 1.00 70.28 502 LYS G N 1
ATOM 3961 C CA . LYS D 1 59 ? 177.639 151.662 147.414 1.00 70.28 502 LYS G CA 1
ATOM 3962 C C . LYS D 1 59 ? 177.438 152.489 148.673 1.00 70.28 502 LYS G C 1
ATOM 3963 O O . LYS D 1 59 ? 176.541 152.206 149.476 1.00 70.28 502 LYS G O 1
ATOM 3969 N N . GLY D 1 60 ? 178.257 153.518 148.856 1.00 63.64 503 GLY G N 1
ATOM 3970 C CA . GLY D 1 60 ? 178.105 154.408 149.987 1.00 63.64 503 GLY G CA 1
ATOM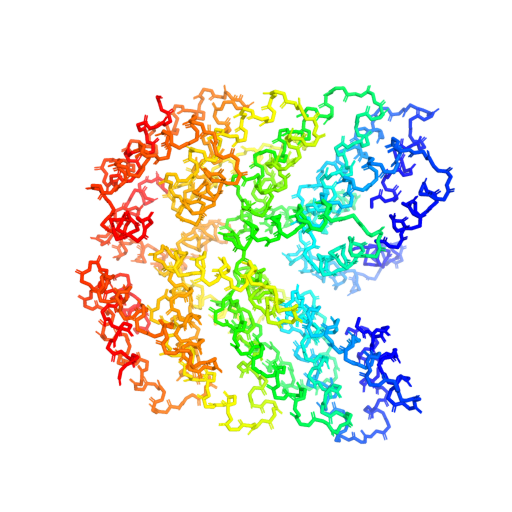 3971 C C . GLY D 1 60 ? 176.726 155.027 150.046 1.00 63.64 503 GLY G C 1
ATOM 3972 O O . GLY D 1 60 ? 176.056 154.976 151.081 1.00 63.64 503 GLY G O 1
ATOM 3973 N N . ILE D 1 61 ? 176.298 155.609 148.927 1.00 59.77 504 ILE G N 1
ATOM 3974 C CA . ILE D 1 61 ? 175.013 156.301 148.882 1.00 59.77 504 ILE G CA 1
ATOM 3975 C C . ILE D 1 61 ? 173.876 155.342 149.201 1.00 59.77 504 ILE G C 1
ATOM 3976 O O . ILE D 1 61 ? 172.980 155.662 149.986 1.00 59.77 504 ILE G O 1
ATOM 3981 N N . MET D 1 62 ? 173.886 154.155 148.594 1.00 57.89 505 MET G N 1
ATOM 3982 C CA . MET D 1 62 ? 172.761 153.244 148.785 1.00 57.89 505 MET G CA 1
ATOM 3983 C C . MET D 1 62 ? 172.748 152.664 150.195 1.00 57.89 505 MET G C 1
ATOM 3984 O O . MET D 1 62 ? 171.679 152.524 150.804 1.00 57.89 505 MET G O 1
ATOM 3989 N N . LEU D 1 63 ? 173.920 152.360 150.755 1.00 49.01 506 LEU G N 1
ATOM 3990 C CA . LEU D 1 63 ? 173.955 151.878 152.128 1.00 49.01 506 LEU G CA 1
ATOM 3991 C C . LEU D 1 63 ? 173.485 152.957 153.092 1.00 49.01 506 LEU G C 1
ATOM 3992 O O . LEU D 1 63 ? 172.781 152.665 154.064 1.00 49.01 506 LEU G O 1
ATOM 3997 N N . ARG D 1 64 ? 173.859 154.212 152.836 1.00 47.84 507 ARG G N 1
ATOM 3998 C CA . ARG D 1 64 ? 173.411 155.312 153.681 1.00 47.84 507 ARG G CA 1
ATOM 3999 C C . ARG D 1 64 ? 171.919 155.561 153.528 1.00 47.84 507 ARG G C 1
ATOM 4000 O O . ARG D 1 64 ? 171.258 155.964 154.487 1.00 47.84 507 ARG G O 1
ATOM 4008 N N . LEU D 1 65 ? 171.377 155.334 152.334 1.00 47.57 508 LEU G N 1
ATOM 4009 C CA . LEU D 1 65 ? 169.941 155.465 152.126 1.00 47.57 508 LEU G CA 1
ATOM 4010 C C . LEU D 1 65 ? 169.180 154.333 152.795 1.00 47.57 508 LEU G C 1
ATOM 4011 O O . LEU D 1 65 ? 167.993 154.482 153.101 1.00 47.57 508 LEU G O 1
ATOM 4016 N N . ALA D 1 66 ? 169.838 153.193 153.010 1.00 46.58 509 ALA G N 1
ATOM 4017 C CA . ALA D 1 66 ? 169.155 152.052 153.611 1.00 46.58 509 ALA G CA 1
ATOM 4018 C C . ALA D 1 66 ? 168.590 152.387 154.987 1.00 46.58 509 ALA G C 1
ATOM 4019 O O . ALA D 1 66 ? 167.461 152.002 155.308 1.00 46.58 509 ALA G O 1
ATOM 4021 N N . VAL D 1 67 ? 169.352 153.106 155.816 1.00 43.76 510 VAL G N 1
ATOM 4022 C CA . VAL D 1 67 ? 168.919 153.348 157.189 1.00 43.76 510 VAL G CA 1
ATOM 4023 C C . VAL D 1 67 ? 167.748 154.312 157.297 1.00 43.76 510 VAL G C 1
ATOM 4024 O O . VAL D 1 67 ? 167.266 154.547 158.410 1.00 43.76 510 VAL G O 1
ATOM 4028 N N . VAL D 1 68 ? 167.281 154.890 156.189 1.00 50.26 511 VAL G N 1
ATOM 4029 C CA . VAL D 1 68 ? 166.095 155.742 156.234 1.00 50.26 511 VAL G CA 1
ATOM 4030 C C . VAL D 1 68 ? 165.064 155.277 155.215 1.00 50.26 511 VAL G C 1
ATOM 4031 O O . VAL D 1 68 ? 164.176 156.043 154.824 1.00 50.26 511 VAL G O 1
ATOM 4035 N N . ASP D 1 69 ? 165.160 154.023 154.787 1.00 53.01 512 ASP G N 1
ATOM 4036 C CA . ASP D 1 69 ? 164.187 153.463 153.857 1.00 53.01 512 ASP G CA 1
ATOM 4037 C C . ASP D 1 69 ? 164.241 151.942 153.927 1.00 53.01 512 ASP G C 1
ATOM 4038 O O . ASP D 1 69 ? 164.978 151.316 153.156 1.00 53.01 512 ASP G O 1
ATOM 4043 N N . PRO D 1 70 ? 163.481 151.315 154.827 1.00 54.53 513 PRO G N 1
ATOM 4044 C CA . PRO D 1 70 ? 163.639 149.868 155.050 1.00 54.53 513 PRO G CA 1
ATOM 4045 C C . PRO D 1 70 ? 163.448 148.995 153.817 1.00 54.53 513 PRO G C 1
ATOM 4046 O O . PRO D 1 70 ? 163.825 147.820 153.860 1.00 54.53 513 PRO G O 1
ATOM 4050 N N . ARG D 1 71 ? 162.872 149.502 152.725 1.00 55.33 514 ARG G N 1
ATOM 4051 C CA . ARG D 1 71 ? 162.822 148.694 151.509 1.00 55.33 514 ARG G CA 1
ATOM 4052 C C . ARG D 1 71 ? 164.198 148.571 150.867 1.00 55.33 514 ARG G C 1
ATOM 4053 O O . ARG D 1 71 ? 164.588 147.483 150.417 1.00 55.33 514 ARG G O 1
ATOM 4061 N N . VAL D 1 72 ? 164.963 149.663 150.853 1.00 48.93 515 VAL G N 1
ATOM 4062 C CA . VAL D 1 72 ? 166.341 149.580 150.398 1.00 48.93 515 VAL G CA 1
ATOM 4063 C C . VAL D 1 72 ? 167.172 148.731 151.350 1.00 48.93 515 VAL G C 1
ATOM 4064 O O . VAL D 1 72 ? 168.188 148.159 150.936 1.00 48.93 515 VAL G O 1
ATOM 4068 N N . LEU D 1 73 ? 166.738 148.589 152.604 1.00 47.58 516 LEU G N 1
ATOM 4069 C CA . LEU D 1 73 ? 167.400 147.657 153.511 1.00 47.58 516 LEU G CA 1
ATOM 4070 C C . LEU D 1 73 ? 167.325 146.233 152.980 1.00 47.58 516 LEU G C 1
ATOM 4071 O O . LEU D 1 73 ? 168.340 145.535 152.907 1.00 47.58 516 LEU G O 1
ATOM 4076 N N . VAL D 1 74 ? 166.134 145.789 152.579 1.00 48.88 517 VAL G N 1
ATOM 4077 C CA . VAL D 1 74 ? 166.023 144.447 152.020 1.00 48.88 517 VAL G CA 1
ATOM 4078 C C . VAL D 1 74 ? 166.742 144.360 150.682 1.00 48.88 517 VAL G C 1
ATOM 4079 O O . VAL D 1 74 ? 167.360 143.331 150.363 1.00 48.88 517 VAL G O 1
ATOM 4083 N N . LEU D 1 75 ? 166.721 145.441 149.898 1.00 50.43 518 LEU G N 1
ATOM 4084 C CA . LEU D 1 75 ? 167.433 145.422 148.624 1.00 50.43 518 LEU G CA 1
ATOM 4085 C C . LEU D 1 75 ? 168.919 145.157 148.833 1.00 50.43 518 LEU G C 1
ATOM 4086 O O . LEU D 1 75 ? 169.486 144.237 148.233 1.00 50.43 518 LEU G O 1
ATOM 4091 N N . VAL D 1 76 ? 169.570 145.961 149.677 1.00 47.42 519 VAL G N 1
ATOM 4092 C CA . VAL D 1 76 ? 170.997 145.766 149.907 1.00 47.42 519 VAL G CA 1
ATOM 4093 C C . VAL D 1 76 ? 171.252 144.458 150.640 1.00 47.42 519 VAL G C 1
ATOM 4094 O O . VAL D 1 76 ? 172.306 143.839 150.466 1.00 47.42 519 VAL G O 1
ATOM 4098 N N . LEU D 1 77 ? 170.293 143.994 151.442 1.00 49.42 520 LEU G N 1
ATOM 4099 C CA . LEU D 1 77 ? 170.468 142.725 152.135 1.00 49.42 520 LEU G CA 1
ATOM 4100 C C . LEU D 1 77 ? 170.519 141.559 151.164 1.00 49.42 520 LEU G C 1
ATOM 4101 O O . LEU D 1 77 ? 171.212 140.570 151.421 1.00 49.42 520 LEU G O 1
ATOM 4106 N N . GLU D 1 78 ? 169.798 141.653 150.049 1.00 65.81 521 GLU G N 1
ATOM 4107 C CA . GLU D 1 78 ? 169.917 140.624 149.021 1.00 65.81 521 GLU G CA 1
ATOM 4108 C C . GLU D 1 78 ? 171.162 140.854 148.169 1.00 65.81 521 GLU G C 1
ATOM 4109 O O . GLU D 1 78 ? 171.891 139.909 147.839 1.00 65.81 521 GLU G O 1
ATOM 4115 N N . LEU D 1 79 ? 171.412 142.111 147.799 1.00 60.62 522 LEU G N 1
ATOM 4116 C CA . LEU D 1 79 ? 172.559 142.431 146.959 1.00 60.62 522 LEU G CA 1
ATOM 4117 C C . LEU D 1 79 ? 173.871 142.011 147.610 1.00 60.62 522 LEU G C 1
ATOM 4118 O O . LEU D 1 79 ? 174.836 141.693 146.908 1.00 60.62 522 LEU G O 1
ATOM 4123 N N . ALA D 1 80 ? 173.924 141.995 148.945 1.00 66.16 523 ALA G N 1
ATOM 4124 C CA . ALA D 1 80 ? 175.147 141.605 149.641 1.00 66.16 523 ALA G CA 1
ATOM 4125 C C . ALA D 1 80 ? 175.592 140.202 149.251 1.00 66.16 523 ALA G C 1
ATOM 4126 O O . ALA D 1 80 ? 176.775 139.972 148.980 1.00 66.16 523 ALA G O 1
ATOM 4128 N N . GLU D 1 81 ? 174.663 139.250 149.208 1.00 70.77 524 GLU G N 1
ATOM 4129 C CA . GLU D 1 81 ? 175.010 137.908 148.762 1.00 70.77 524 GLU G CA 1
ATOM 4130 C C . GLU D 1 81 ? 174.946 137.768 147.253 1.00 70.77 524 GLU G C 1
ATOM 4131 O O . GLU D 1 81 ? 175.508 136.811 146.710 1.00 70.77 524 GLU G O 1
ATOM 4137 N N . ALA D 1 82 ? 174.276 138.694 146.565 1.00 70.87 525 ALA G N 1
ATOM 4138 C CA . ALA D 1 82 ? 174.291 138.663 145.106 1.00 70.87 525 ALA G CA 1
ATOM 4139 C C . ALA D 1 82 ? 175.681 138.973 144.568 1.00 70.87 525 ALA G C 1
ATOM 4140 O O . ALA D 1 82 ? 176.116 138.378 143.574 1.00 70.87 525 ALA G O 1
ATOM 4142 N N . LEU D 1 83 ? 176.386 139.915 145.198 1.00 70.58 526 LEU G N 1
ATOM 4143 C CA . LEU D 1 83 ? 177.782 140.156 144.842 1.00 70.58 526 LEU G CA 1
ATOM 4144 C C . LEU D 1 83 ? 178.709 139.189 145.567 1.00 70.58 526 LEU G C 1
ATOM 4145 O O . LEU D 1 83 ? 179.572 138.555 144.948 1.00 70.58 526 LEU G O 1
ATOM 4150 N N . GLY D 1 84 ? 178.536 139.056 146.880 1.00 75.03 527 GLY G N 1
ATOM 4151 C CA . GLY D 1 84 ? 179.491 138.359 147.710 1.00 75.03 527 GLY G CA 1
ATOM 4152 C C . GLY D 1 84 ? 180.524 139.250 148.360 1.00 75.03 527 GLY G C 1
ATOM 4153 O O . GLY D 1 84 ? 181.437 138.736 149.017 1.00 75.03 527 GLY G O 1
ATOM 4154 N N . ASP D 1 85 ? 180.411 140.565 148.195 1.00 77.07 528 ASP G N 1
ATOM 4155 C CA . ASP D 1 85 ? 181.391 141.493 148.741 1.00 77.07 528 ASP G CA 1
ATOM 4156 C C . ASP D 1 85 ? 181.376 141.464 150.265 1.00 77.07 528 ASP G C 1
ATOM 4157 O O . ASP D 1 85 ? 180.342 141.210 150.886 1.00 77.07 528 ASP G O 1
ATOM 4162 N N . GLU D 1 86 ? 182.537 141.724 150.869 1.00 76.19 529 GLU G N 1
ATOM 4163 C CA . GLU D 1 86 ? 182.704 141.625 152.312 1.00 76.19 529 GLU G CA 1
ATOM 4164 C C . GLU D 1 86 ? 182.568 142.958 153.036 1.00 76.19 529 GLU G C 1
ATOM 4165 O O . GLU D 1 86 ? 182.854 143.025 154.234 1.00 76.19 529 GLU G O 1
ATOM 4171 N N . GLU D 1 87 ? 182.162 144.022 152.343 1.00 74.41 530 GLU G N 1
ATOM 4172 C CA . GLU D 1 87 ? 181.716 145.227 153.039 1.00 74.41 530 GLU G CA 1
ATOM 4173 C C . GLU D 1 87 ? 180.199 145.220 153.204 1.00 74.41 530 GLU G C 1
ATOM 4174 O O . GLU D 1 87 ? 179.686 145.454 154.303 1.00 74.41 530 GLU G O 1
ATOM 4180 N N . MET D 1 88 ? 179.470 144.965 152.113 1.00 63.33 531 MET G N 1
ATOM 4181 C CA . MET D 1 88 ? 178.020 144.833 152.212 1.00 63.33 531 MET G CA 1
ATOM 4182 C C . MET D 1 88 ? 177.634 143.743 153.203 1.00 63.33 531 MET G C 1
ATOM 4183 O O . MET D 1 88 ? 176.832 143.981 154.113 1.00 63.33 531 MET G O 1
ATOM 4188 N N . LYS D 1 89 ? 178.233 142.555 153.073 1.00 67.21 532 LYS G N 1
ATOM 4189 C CA . LYS D 1 89 ? 177.930 141.472 154.002 1.00 67.21 532 LYS G CA 1
ATOM 4190 C C . LYS D 1 89 ? 178.345 141.811 155.427 1.00 67.21 532 LYS G C 1
ATOM 4191 O O . LYS D 1 89 ? 177.806 141.238 156.380 1.00 67.21 532 LYS G O 1
ATOM 4197 N N . GLU D 1 90 ? 179.303 142.719 155.598 1.00 62.67 533 GLU G N 1
ATOM 4198 C CA . GLU D 1 90 ? 179.728 143.121 156.932 1.00 62.67 533 GLU G CA 1
ATOM 4199 C C . GLU D 1 90 ? 178.940 144.326 157.433 1.00 62.67 533 GLU G C 1
ATOM 4200 O O . GLU D 1 90 ? 178.417 144.310 158.550 1.00 62.67 533 GLU G O 1
ATOM 4206 N N . LYS D 1 91 ? 178.853 145.382 156.620 1.00 56.57 534 LYS G N 1
ATOM 4207 C CA . LYS D 1 91 ? 178.279 146.630 157.109 1.00 56.57 534 LYS G CA 1
ATOM 4208 C C . LYS D 1 91 ? 176.756 146.632 157.093 1.00 56.57 534 LYS G C 1
ATOM 4209 O O . LYS D 1 91 ? 176.144 147.280 157.948 1.00 56.57 534 LYS G O 1
ATOM 4215 N N . VAL D 1 92 ? 176.119 145.950 156.136 1.00 43.35 535 VAL G N 1
ATOM 4216 C CA . VAL D 1 92 ? 174.661 145.872 156.155 1.00 43.35 535 VAL G CA 1
ATOM 4217 C C . VAL D 1 92 ? 174.190 145.063 157.355 1.00 43.35 535 VAL G C 1
ATOM 4218 O O . VAL D 1 92 ? 173.217 145.427 158.027 1.00 43.35 535 VAL G O 1
ATOM 4222 N N . LYS D 1 93 ? 174.903 143.985 157.676 1.00 40.14 536 LYS G N 1
ATOM 4223 C CA . LYS D 1 93 ? 174.559 143.141 158.813 1.00 40.14 536 LYS G CA 1
ATOM 4224 C C . LYS D 1 93 ? 174.997 143.790 160.118 1.00 40.14 536 LYS G C 1
ATOM 4225 O O . LYS D 1 93 ? 175.100 143.118 161.148 1.00 40.14 536 LYS G O 1
ATOM 4231 N N . ASN D 1 94 ? 175.292 145.074 160.075 1.00 38.44 537 ASN G N 1
ATOM 4232 C CA . ASN D 1 94 ? 175.463 145.856 161.290 1.00 38.44 537 ASN G CA 1
ATOM 4233 C C . ASN D 1 94 ? 174.549 147.069 161.328 1.00 38.44 537 ASN G C 1
ATOM 4234 O O . ASN D 1 94 ? 173.976 147.365 162.381 1.00 38.44 537 ASN G O 1
ATOM 4239 N N . ILE D 1 95 ? 174.343 147.748 160.196 1.00 34.92 538 ILE G N 1
ATOM 4240 C CA . ILE D 1 95 ? 173.341 148.808 160.203 1.00 34.92 538 ILE G CA 1
ATOM 4241 C C . ILE D 1 95 ? 171.975 148.211 160.466 1.00 34.92 538 ILE G C 1
ATOM 4242 O O . ILE D 1 95 ? 171.123 148.857 161.075 1.00 34.92 538 ILE G O 1
ATOM 4247 N N . MET D 1 96 ? 171.757 146.953 160.085 1.00 32.95 539 MET G N 1
ATOM 4248 C CA . MET D 1 96 ? 170.484 146.319 160.399 1.00 32.95 539 MET G CA 1
ATOM 4249 C C . MET D 1 96 ? 170.395 145.962 161.878 1.00 32.95 539 MET G C 1
ATOM 4250 O O . MET D 1 96 ? 169.380 146.232 162.531 1.00 32.95 539 MET G O 1
ATOM 4255 N N . LEU D 1 97 ? 171.460 145.388 162.435 1.00 32.56 540 LEU G N 1
ATOM 4256 C CA . LEU D 1 97 ? 171.419 144.941 163.821 1.00 32.56 540 LEU G CA 1
ATOM 4257 C C . LEU D 1 97 ? 171.773 146.094 164.745 1.00 32.56 540 LEU G C 1
ATOM 4258 O O . LEU D 1 97 ? 172.149 145.882 165.901 1.00 32.56 540 LEU G O 1
ATOM 4263 N N . LEU D 1 98 ? 171.677 147.314 164.225 1.00 32.03 541 LEU G N 1
ATOM 4264 C CA . LEU D 1 98 ? 171.706 148.512 165.054 1.00 32.03 541 LEU G CA 1
ATOM 4265 C C . LEU D 1 98 ? 170.441 149.331 164.831 1.00 32.03 541 LEU G C 1
ATOM 4266 O O . LEU D 1 98 ? 169.938 149.969 165.758 1.00 32.03 541 LEU G O 1
ATOM 4271 N N . LEU D 1 99 ? 169.926 149.323 163.599 1.00 30.90 542 LEU G N 1
ATOM 4272 C CA . LEU D 1 99 ? 168.652 149.961 163.295 1.00 30.90 542 LEU G CA 1
ATOM 4273 C C . LEU D 1 99 ? 167.497 149.242 163.973 1.00 30.90 542 LEU G C 1
ATOM 4274 O O . LEU D 1 99 ? 166.496 149.868 164.336 1.00 30.90 542 LEU G O 1
ATOM 4279 N N . ALA D 1 100 ? 167.605 147.921 164.139 1.00 33.73 543 ALA G N 1
ATOM 4280 C CA . ALA D 1 100 ? 166.537 147.168 164.784 1.00 33.73 543 ALA G CA 1
ATOM 4281 C C . ALA D 1 100 ? 166.265 147.642 166.202 1.00 33.73 543 ALA G C 1
ATOM 4282 O O . ALA D 1 100 ? 165.157 147.440 166.706 1.00 33.73 543 ALA G O 1
ATOM 4284 N N . VAL D 1 101 ? 167.241 148.269 166.857 1.00 34.26 544 VAL G N 1
ATOM 4285 C CA . VAL D 1 101 ? 167.037 148.713 168.231 1.00 34.26 544 VAL G CA 1
ATOM 4286 C C . VAL D 1 101 ? 165.952 149.783 168.297 1.00 34.26 544 VAL G C 1
ATOM 4287 O O . VAL D 1 101 ? 165.137 149.801 169.226 1.00 34.26 544 VAL G O 1
ATOM 4291 N N . VAL D 1 102 ? 165.903 150.673 167.306 1.00 37.44 545 VAL G N 1
ATOM 4292 C CA . VAL D 1 102 ? 165.008 151.823 167.343 1.00 37.44 545 VAL G CA 1
ATOM 4293 C C . VAL D 1 102 ? 163.895 151.751 166.309 1.00 37.44 545 VAL G C 1
ATOM 4294 O O . VAL D 1 102 ? 163.171 152.735 166.135 1.00 37.44 545 VAL G O 1
ATOM 4298 N N . ASP D 1 103 ? 163.735 150.633 165.610 1.00 40.69 546 ASP G N 1
ATOM 4299 C CA . ASP D 1 103 ? 162.661 150.479 164.630 1.00 40.69 546 ASP G CA 1
ATOM 4300 C C . ASP D 1 103 ? 161.936 149.167 164.895 1.00 40.69 546 ASP G C 1
ATOM 4301 O O . ASP D 1 103 ? 162.546 148.088 164.755 1.00 40.69 546 ASP G O 1
ATOM 4306 N N . PRO D 1 104 ? 160.657 149.197 165.268 1.00 40.92 547 PRO G N 1
ATOM 4307 C CA . PRO D 1 104 ? 159.991 147.949 165.666 1.00 40.92 547 PRO G CA 1
ATOM 4308 C C . PRO D 1 104 ? 159.742 146.983 164.522 1.00 40.92 547 PRO G C 1
ATOM 4309 O O . PRO D 1 104 ? 159.681 145.773 164.765 1.00 40.92 547 PRO G O 1
ATOM 4313 N N . ARG D 1 105 ? 159.587 147.461 163.286 1.00 43.09 548 ARG G N 1
ATOM 4314 C CA . ARG D 1 105 ? 159.338 146.539 162.180 1.00 43.09 548 ARG G CA 1
ATOM 4315 C C . ARG D 1 105 ? 160.588 145.752 161.822 1.00 43.09 548 ARG G C 1
ATOM 4316 O O . ARG D 1 105 ? 160.494 144.596 161.402 1.00 43.09 548 ARG G O 1
ATOM 4324 N N . VAL D 1 106 ? 161.766 146.361 161.967 1.00 37.41 549 VAL G N 1
ATOM 4325 C CA . VAL D 1 106 ? 163.001 145.642 161.674 1.00 37.41 549 VAL G CA 1
ATOM 4326 C C . VAL D 1 106 ? 163.217 144.515 162.674 1.00 37.41 549 VAL G C 1
ATOM 4327 O O . VAL D 1 106 ? 163.816 143.486 162.342 1.00 37.41 549 VAL G O 1
ATOM 4331 N N . LEU D 1 107 ? 162.708 144.666 163.896 1.00 34.56 550 LEU G N 1
ATOM 4332 C CA . LEU D 1 107 ? 162.858 143.627 164.907 1.00 34.56 550 LEU G CA 1
ATOM 4333 C C . LEU D 1 107 ? 162.083 142.360 164.577 1.00 34.56 550 LEU G C 1
ATOM 4334 O O . LEU D 1 107 ? 162.236 141.363 165.286 1.00 34.56 550 LEU G O 1
ATOM 4339 N N . VAL D 1 108 ? 161.263 142.366 163.528 1.00 38.11 551 VAL G N 1
ATOM 4340 C CA . VAL D 1 108 ? 160.541 141.167 163.123 1.00 38.11 551 VAL G CA 1
ATOM 4341 C C . VAL D 1 108 ? 160.928 140.875 161.676 1.00 38.11 551 VAL G C 1
ATOM 4342 O O . VAL D 1 108 ? 160.357 139.996 161.021 1.00 38.11 551 VAL G O 1
ATOM 4346 N N . LEU D 1 109 ? 161.920 141.605 161.171 1.00 39.15 552 LEU G N 1
ATOM 4347 C CA . LEU D 1 109 ? 162.602 141.223 159.942 1.00 39.15 552 LEU G CA 1
ATOM 4348 C C . LEU D 1 109 ? 163.838 140.393 160.252 1.00 39.15 552 LEU G C 1
ATOM 4349 O O . LEU D 1 109 ? 164.074 139.358 159.625 1.00 39.15 552 LEU G O 1
ATOM 4354 N N . VAL D 1 110 ? 164.636 140.848 161.216 1.00 43.05 553 VAL G N 1
ATOM 4355 C CA . VAL D 1 110 ? 165.818 140.101 161.625 1.00 43.05 553 VAL G CA 1
ATOM 4356 C C . VAL D 1 110 ? 165.427 138.734 162.176 1.00 43.05 553 VAL G C 1
ATOM 4357 O O . VAL D 1 110 ? 166.127 137.737 161.962 1.00 43.05 553 VAL G O 1
ATOM 4361 N N . LEU D 1 111 ? 164.297 138.660 162.884 1.00 44.97 554 LEU G N 1
ATOM 4362 C CA . LEU D 1 111 ? 163.890 137.397 163.489 1.00 44.97 554 LEU G CA 1
ATOM 4363 C C . LEU D 1 111 ? 163.516 136.351 162.453 1.00 44.97 554 LEU G C 1
ATOM 4364 O O . LEU D 1 111 ? 163.506 135.160 162.775 1.00 44.97 554 LEU G O 1
ATOM 4369 N N . GLU D 1 112 ? 163.209 136.761 161.224 1.00 60.03 555 GLU G N 1
ATOM 4370 C CA . GLU D 1 112 ? 163.023 135.787 160.155 1.00 60.03 555 GLU G CA 1
ATOM 4371 C C . GLU D 1 112 ? 164.361 135.320 159.596 1.00 60.03 555 GLU G C 1
ATOM 4372 O O . GLU D 1 112 ? 164.536 134.131 159.311 1.00 60.03 555 GLU G O 1
ATOM 4378 N N . LEU D 1 113 ? 165.311 136.242 159.430 1.00 58.61 556 LEU G N 1
ATOM 4379 C CA . LEU D 1 113 ? 166.647 135.862 158.981 1.00 58.61 556 LEU G CA 1
ATOM 4380 C C . LEU D 1 113 ? 167.323 134.927 159.972 1.00 58.61 556 LEU G C 1
ATOM 4381 O O . LEU D 1 113 ? 168.142 134.088 159.583 1.00 58.61 556 LEU G O 1
ATOM 4386 N N . ALA D 1 114 ? 166.996 135.055 161.257 1.00 61.93 557 ALA G N 1
ATOM 4387 C CA . ALA D 1 114 ? 167.594 134.215 162.288 1.00 61.93 557 ALA G CA 1
ATOM 4388 C C . ALA D 1 114 ? 167.356 132.734 162.023 1.00 61.93 557 ALA G C 1
ATOM 4389 O O . ALA D 1 114 ? 167.960 131.878 162.676 1.00 61.93 557 ALA G O 1
ATOM 4391 N N . GLU D 1 115 ? 166.478 132.419 161.074 1.00 66.53 558 GLU G N 1
ATOM 4392 C CA . GLU D 1 115 ? 166.236 131.035 160.696 1.00 66.53 558 GLU G CA 1
ATOM 4393 C C . GLU D 1 115 ? 166.396 130.846 159.192 1.00 66.53 558 GLU G C 1
ATOM 4394 O O . GLU D 1 115 ? 166.749 129.753 158.737 1.00 66.53 558 GLU G O 1
ATOM 4400 N N . GLU D 1 116 ? 166.143 131.900 158.411 1.00 70.81 559 GLU G N 1
ATOM 4401 C CA . GLU D 1 116 ? 166.292 131.799 156.964 1.00 70.81 559 GLU G CA 1
ATOM 4402 C C . GLU D 1 116 ? 167.754 131.744 156.542 1.00 70.81 559 GLU G C 1
ATOM 4403 O O . GLU D 1 116 ? 168.048 131.316 155.421 1.00 70.81 559 GLU G O 1
ATOM 4409 N N . LEU D 1 117 ? 168.667 132.178 157.407 1.00 72.92 560 LEU G N 1
ATOM 4410 C CA . LEU D 1 117 ? 170.093 131.932 157.248 1.00 72.92 560 LEU G CA 1
ATOM 4411 C C . LEU D 1 117 ? 170.689 131.114 158.381 1.00 72.92 560 LEU G C 1
ATOM 4412 O O . LEU D 1 117 ? 171.656 130.385 158.153 1.00 72.92 560 LEU G O 1
ATOM 4417 N N . GLY D 1 118 ? 170.145 131.218 159.591 1.00 79.36 561 GLY G N 1
ATOM 4418 C CA . GLY D 1 118 ? 170.560 130.355 160.678 1.00 79.36 561 GLY G CA 1
ATOM 4419 C C . GLY D 1 118 ? 171.967 130.581 161.183 1.00 79.36 561 GLY G C 1
ATOM 4420 O O . GLY D 1 118 ? 172.620 129.627 161.617 1.00 79.36 561 GLY G O 1
ATOM 4421 N N . ASP D 1 119 ? 172.453 131.818 161.151 1.00 87.99 562 ASP G N 1
ATOM 4422 C CA . ASP D 1 119 ? 173.785 132.121 161.658 1.00 87.99 562 ASP G CA 1
ATOM 4423 C C . ASP D 1 119 ? 173.743 132.114 163.180 1.00 87.99 562 ASP G C 1
ATOM 4424 O O . ASP D 1 119 ? 172.973 132.867 163.786 1.00 87.99 562 ASP G O 1
ATOM 4429 N N . GLU D 1 120 ? 174.564 131.263 163.800 1.00 92.32 563 GLU G N 1
ATOM 4430 C CA . GLU D 1 120 ? 174.481 131.102 165.248 1.00 92.32 563 GLU G CA 1
ATOM 4431 C C . GLU D 1 120 ? 174.878 132.383 165.970 1.00 92.32 563 GLU G C 1
ATOM 4432 O O . GLU D 1 120 ? 174.235 132.777 166.951 1.00 92.32 563 GLU G O 1
ATOM 4438 N N . GLU D 1 121 ? 175.934 133.048 165.502 1.00 87.21 564 GLU G N 1
ATOM 4439 C CA . GLU D 1 121 ? 176.346 134.287 166.150 1.00 87.21 564 GLU G CA 1
ATOM 4440 C C . GLU D 1 121 ? 175.330 135.398 165.915 1.00 87.21 564 GLU G C 1
ATOM 4441 O O . GLU D 1 121 ? 175.120 136.241 166.795 1.00 87.21 564 GLU G O 1
ATOM 4447 N N . MET D 1 122 ? 174.647 135.385 164.768 1.00 84.08 565 MET G N 1
ATOM 4448 C CA . MET D 1 122 ? 173.600 136.372 164.542 1.00 84.08 565 MET G CA 1
ATOM 4449 C C . MET D 1 122 ? 172.392 136.083 165.420 1.00 84.08 565 MET G C 1
ATOM 4450 O O . MET D 1 122 ? 171.756 137.009 165.934 1.00 84.08 565 MET G O 1
ATOM 4455 N N . LYS D 1 123 ? 172.064 134.803 165.609 1.00 80.69 566 LYS G N 1
ATOM 4456 C CA . LYS D 1 123 ? 170.980 134.457 166.521 1.00 80.69 566 LYS G CA 1
ATOM 4457 C C . LYS D 1 123 ? 171.313 134.874 167.947 1.00 80.69 566 LYS G C 1
ATOM 4458 O O . LYS D 1 123 ? 170.439 135.345 168.685 1.00 80.69 566 LYS G O 1
ATOM 4464 N N . LYS D 1 124 ? 172.576 134.721 168.353 1.00 82.32 567 LYS G N 1
ATOM 4465 C CA . LYS D 1 124 ? 172.974 135.188 169.677 1.00 82.32 567 LYS G CA 1
ATOM 4466 C C . LYS D 1 124 ? 172.870 136.705 169.781 1.00 82.32 567 LYS G C 1
ATOM 4467 O O . LYS D 1 124 ? 172.420 137.237 170.804 1.00 82.32 567 LYS G O 1
ATOM 4473 N N . GLU D 1 125 ? 173.290 137.418 168.733 1.00 76.85 568 GLU G N 1
ATOM 4474 C CA . GLU D 1 125 ? 173.136 138.870 168.705 1.00 76.85 568 GLU G CA 1
ATOM 4475 C C . GLU D 1 125 ? 171.673 139.270 168.862 1.00 76.85 568 GLU G C 1
ATOM 4476 O O . GLU D 1 125 ? 171.345 140.208 169.598 1.00 76.85 568 GLU G O 1
ATOM 4482 N N . VAL D 1 126 ? 170.778 138.561 168.173 1.00 67.31 569 VAL G N 1
ATOM 4483 C CA . VAL D 1 126 ? 169.362 138.896 168.240 1.00 67.31 569 VAL G CA 1
ATOM 4484 C C . VAL D 1 126 ? 168.807 138.603 169.623 1.00 67.31 569 VAL G C 1
ATOM 4485 O O . VAL D 1 126 ? 168.003 139.379 170.154 1.00 67.31 569 VAL G O 1
ATOM 4489 N N . GLU D 1 127 ? 169.219 137.490 170.231 1.00 73.01 570 GLU G N 1
ATOM 4490 C CA . GLU D 1 127 ? 168.795 137.205 171.596 1.00 73.01 570 GLU G CA 1
ATOM 4491 C C . GLU D 1 127 ? 169.274 138.292 172.549 1.00 73.01 570 GLU G C 1
ATOM 4492 O O . GLU D 1 127 ? 168.542 138.696 173.459 1.00 73.01 570 GLU G O 1
ATOM 4498 N N . GLU D 1 128 ? 170.496 138.787 172.350 1.00 73.86 571 GLU G N 1
ATOM 4499 C CA . GLU D 1 128 ? 170.993 139.861 173.204 1.00 73.86 571 GLU G CA 1
ATOM 4500 C C . GLU D 1 128 ? 170.185 141.140 173.016 1.00 73.86 571 GLU G C 1
ATOM 4501 O O . GLU D 1 128 ? 169.847 141.820 173.995 1.00 73.86 571 GLU G O 1
ATOM 4507 N N . ILE D 1 129 ? 169.861 141.480 171.766 1.00 62.86 572 ILE G N 1
ATOM 4508 C CA . ILE D 1 129 ? 169.037 142.658 171.507 1.00 62.86 572 ILE G CA 1
ATOM 4509 C C . ILE D 1 129 ? 167.691 142.523 172.204 1.00 62.86 572 ILE G C 1
ATOM 4510 O O . ILE D 1 129 ? 167.226 143.449 172.884 1.00 62.86 572 ILE G O 1
ATOM 4515 N N . LEU D 1 130 ? 167.055 141.360 172.065 1.00 57.55 573 LEU G N 1
ATOM 4516 C CA . LEU D 1 130 ? 165.734 141.160 172.646 1.00 57.55 573 LEU G CA 1
ATOM 4517 C C . LEU D 1 130 ? 165.789 141.211 174.166 1.00 57.55 573 LEU G C 1
ATOM 4518 O O . LEU D 1 130 ? 164.902 141.779 174.811 1.00 57.55 573 LEU G O 1
ATOM 4523 N N . ASP D 1 131 ? 166.830 140.625 174.762 1.00 63.28 574 ASP G N 1
ATOM 4524 C CA . ASP D 1 131 ? 166.940 140.639 176.215 1.00 63.28 574 ASP G CA 1
ATOM 4525 C C . ASP D 1 131 ? 167.215 142.038 176.747 1.00 63.28 574 ASP G C 1
ATOM 4526 O O . ASP D 1 131 ? 166.722 142.396 177.821 1.00 63.28 574 ASP G O 1
ATOM 4531 N N . LYS D 1 132 ? 167.989 142.844 176.019 1.00 60.76 575 LYS G N 1
ATOM 4532 C CA . LYS D 1 132 ? 168.211 144.218 176.456 1.00 60.76 575 LYS G CA 1
ATOM 4533 C C . LYS D 1 132 ? 166.936 145.044 176.346 1.00 60.76 575 LYS G C 1
ATOM 4534 O O . LYS D 1 132 ? 166.607 145.817 177.253 1.00 60.76 575 LYS G O 1
ATOM 4540 N N . LEU D 1 133 ? 166.204 144.900 175.240 1.00 54.20 576 LEU G N 1
ATOM 4541 C CA . LEU D 1 133 ? 165.011 145.718 175.046 1.00 54.20 576 LEU G CA 1
ATOM 4542 C C . LEU D 1 133 ? 163.879 145.292 175.974 1.00 54.20 576 LEU G C 1
ATOM 4543 O O . LEU D 1 133 ? 163.116 146.137 176.456 1.00 54.20 576 LEU G O 1
ATOM 4548 N N . ALA D 1 134 ? 163.758 143.989 176.240 1.00 58.43 577 ALA G N 1
ATOM 4549 C CA . ALA D 1 134 ? 162.553 143.461 176.871 1.00 58.43 577 ALA G CA 1
ATOM 4550 C C . ALA D 1 134 ? 162.350 143.958 178.296 1.00 58.43 577 ALA G C 1
ATOM 4551 O O . ALA D 1 134 ? 161.214 143.952 178.781 1.00 58.43 577 ALA G O 1
ATOM 4553 N N . GLU D 1 135 ? 163.405 144.380 178.983 1.00 66.51 578 GLU G N 1
ATOM 4554 C CA . GLU D 1 135 ? 163.263 144.831 180.360 1.00 66.51 578 GLU G CA 1
ATOM 4555 C C . GLU D 1 135 ? 162.914 146.308 180.472 1.00 66.51 578 GLU G C 1
ATOM 4556 O O . GLU D 1 135 ? 162.655 146.784 181.582 1.00 66.51 578 GLU G O 1
ATOM 4562 N N . VAL D 1 136 ? 162.911 147.049 179.365 1.00 67.50 579 VAL G N 1
ATOM 4563 C CA . VAL D 1 136 ? 162.582 148.469 179.408 1.00 67.50 579 VAL G CA 1
ATOM 4564 C C . VAL D 1 136 ? 161.542 148.806 178.348 1.00 67.50 579 VAL G C 1
ATOM 4565 O O . VAL D 1 136 ? 161.306 149.982 178.052 1.00 67.50 579 VAL G O 1
ATOM 4569 N N . ASP D 1 137 ? 160.910 147.787 177.776 1.00 57.89 580 ASP G N 1
ATOM 4570 C CA . ASP D 1 137 ? 159.876 148.028 176.778 1.00 57.89 580 ASP G CA 1
ATOM 4571 C C . ASP D 1 137 ? 158.917 146.843 176.738 1.00 57.89 580 ASP G C 1
ATOM 4572 O O . ASP D 1 137 ? 159.209 145.834 176.084 1.00 57.89 580 ASP G O 1
ATOM 4577 N N . PRO D 1 138 ? 157.767 146.926 177.415 1.00 59.38 581 PRO G N 1
ATOM 4578 C CA . PRO D 1 138 ? 156.884 145.747 177.521 1.00 59.38 581 PRO G CA 1
ATOM 4579 C C . PRO D 1 138 ? 156.409 145.199 176.187 1.00 59.38 581 PRO G C 1
ATOM 4580 O O . PRO D 1 138 ? 156.135 143.993 176.086 1.00 59.38 581 PRO G O 1
ATOM 4584 N N . ARG D 1 139 ? 156.275 146.048 175.166 1.00 55.31 582 ARG G N 1
ATOM 4585 C CA . ARG D 1 139 ? 155.955 145.554 173.833 1.00 55.31 582 ARG G CA 1
ATOM 4586 C C . ARG D 1 139 ? 156.925 144.459 173.417 1.00 55.31 582 ARG G C 1
ATOM 4587 O O . ARG D 1 139 ? 156.513 143.399 172.934 1.00 55.31 582 ARG G O 1
ATOM 4595 N N . VAL D 1 140 ? 158.224 144.685 173.631 1.00 51.97 583 VAL G N 1
ATOM 4596 C CA . VAL D 1 140 ? 159.221 143.688 173.275 1.00 51.97 583 VAL G CA 1
ATOM 4597 C C . VAL D 1 140 ? 159.132 142.464 174.172 1.00 51.97 583 VAL G C 1
ATOM 4598 O O . VAL D 1 140 ? 159.464 141.359 173.735 1.00 51.97 583 VAL G O 1
ATOM 4602 N N . ALA D 1 141 ? 158.648 142.612 175.406 1.00 54.25 584 ALA G N 1
ATOM 4603 C CA . ALA D 1 141 ? 158.449 141.436 176.247 1.00 54.25 584 ALA G CA 1
ATOM 4604 C C . ALA D 1 141 ? 157.342 140.555 175.689 1.00 54.25 584 ALA G C 1
ATOM 4605 O O . ALA D 1 141 ? 157.484 139.326 175.628 1.00 54.25 584 ALA G O 1
ATOM 4607 N N . VAL D 1 142 ? 156.245 141.164 175.244 1.00 49.81 585 VAL G N 1
ATOM 4608 C CA . VAL D 1 142 ? 155.187 140.372 174.629 1.00 49.81 585 VAL G CA 1
ATOM 4609 C C . VAL D 1 142 ? 155.665 139.781 173.309 1.00 49.81 585 VAL G C 1
ATOM 4610 O O . VAL D 1 142 ? 155.291 138.661 172.943 1.00 49.81 585 VAL G O 1
ATOM 4614 N N . LEU D 1 143 ? 156.502 140.517 172.576 1.00 46.56 586 LEU G N 1
ATOM 4615 C CA . LEU D 1 143 ? 157.055 139.983 171.334 1.00 46.56 586 LEU G CA 1
ATOM 4616 C C . LEU D 1 143 ? 157.919 138.758 171.602 1.00 46.56 586 LEU G C 1
ATOM 4617 O O . LEU D 1 143 ? 157.877 137.782 170.846 1.00 46.56 586 LEU G O 1
ATOM 4622 N N . LYS D 1 144 ? 158.716 138.797 172.671 1.00 52.51 587 LYS G N 1
ATOM 4623 C CA . LYS D 1 144 ? 159.507 137.633 173.055 1.00 52.51 587 LYS G CA 1
ATOM 4624 C C . LYS D 1 144 ? 158.614 136.479 173.485 1.00 52.51 587 LYS G C 1
ATOM 4625 O O . LYS D 1 144 ? 158.924 135.313 173.216 1.00 52.51 587 LYS G O 1
ATOM 4631 N N . GLU D 1 145 ? 157.498 136.777 174.150 1.00 53.01 588 GLU G N 1
ATOM 4632 C CA . GLU D 1 145 ? 156.597 135.707 174.566 1.00 53.01 588 GLU G CA 1
ATOM 4633 C C . GLU D 1 145 ? 155.950 135.031 173.362 1.00 53.01 588 GLU G C 1
ATOM 4634 O O . GLU D 1 145 ? 155.902 133.799 173.282 1.00 53.01 588 GLU G O 1
ATOM 4640 N N . VAL D 1 146 ? 155.447 135.821 172.412 1.00 54.17 589 VAL G N 1
ATOM 4641 C CA . VAL D 1 146 ? 154.737 135.248 171.272 1.00 54.17 589 VAL G CA 1
ATOM 4642 C C . VAL D 1 146 ? 155.692 134.509 170.343 1.00 54.17 589 VAL G C 1
ATOM 4643 O O . VAL D 1 146 ? 155.337 133.465 169.782 1.00 54.17 589 VAL G O 1
ATOM 4647 N N . ALA D 1 147 ? 156.917 135.013 170.177 1.00 59.38 590 ALA G N 1
ATOM 4648 C CA . ALA D 1 147 ? 157.867 134.384 169.266 1.00 59.38 590 ALA G CA 1
ATOM 4649 C C . ALA D 1 147 ? 158.264 132.978 169.694 1.00 59.38 590 ALA G C 1
ATOM 4650 O O . ALA D 1 147 ? 158.955 132.294 168.932 1.00 59.38 590 ALA G O 1
ATOM 4652 N N . LYS D 1 148 ? 157.866 132.534 170.883 1.00 62.03 591 LYS G N 1
ATOM 4653 C CA . LYS D 1 148 ? 158.170 131.179 171.327 1.00 62.03 591 LYS G CA 1
ATOM 4654 C C . LYS D 1 148 ? 156.974 130.551 172.032 1.00 62.03 591 LYS G C 1
ATOM 4655 O O . LYS D 1 148 ? 156.091 129.980 171.393 0.00 62.03 591 LYS G O 1
ATOM 4661 N N . VAL E 1 2 ? 161.090 143.612 133.619 1.00 121.42 593 VAL I N 1
ATOM 4662 C CA . VAL E 1 2 ? 159.725 143.301 133.219 1.00 121.42 593 VAL I CA 1
ATOM 4663 C C . VAL E 1 2 ? 159.693 142.540 131.889 1.00 121.42 593 VAL I C 1
ATOM 4664 O O . VAL E 1 2 ? 160.396 141.542 131.729 1.00 121.42 593 VAL I O 1
ATOM 4668 N N . GLU E 1 3 ? 158.873 143.012 130.945 1.00 127.05 594 GLU I N 1
ATOM 4669 C CA . GLU E 1 3 ? 158.638 142.273 129.707 1.00 127.05 594 GLU I CA 1
ATOM 4670 C C . GLU E 1 3 ? 159.911 142.121 128.877 1.00 127.05 594 GLU I C 1
ATOM 4671 O O . GLU E 1 3 ? 160.215 141.023 128.393 1.00 127.05 594 GLU I O 1
ATOM 4677 N N . GLU E 1 4 ? 160.674 143.204 128.703 1.00 124.24 595 GLU I N 1
ATOM 4678 C CA . GLU E 1 4 ? 161.888 143.104 127.901 1.00 124.24 595 GLU I CA 1
ATOM 4679 C C . GLU E 1 4 ? 162.955 142.290 128.618 1.00 124.24 595 GLU I C 1
ATOM 4680 O O . GLU E 1 4 ? 163.709 141.549 127.974 1.00 124.24 595 GLU I O 1
ATOM 4686 N N . LEU E 1 5 ? 163.003 142.378 129.948 1.00 118.34 596 LEU I N 1
ATOM 4687 C CA . LEU E 1 5 ? 163.988 141.610 130.697 1.00 118.34 596 LEU I CA 1
ATOM 4688 C C . LEU E 1 5 ? 163.683 140.119 130.628 1.00 118.34 596 LEU I C 1
ATOM 4689 O O . LEU E 1 5 ? 164.593 139.308 130.434 1.00 118.34 596 LEU I O 1
ATOM 4694 N N . LYS E 1 6 ? 162.407 139.738 130.747 1.00 126.26 597 LYS I N 1
ATOM 4695 C CA . LYS E 1 6 ? 162.063 138.323 130.644 1.00 126.26 597 LYS I CA 1
ATOM 4696 C C . LYS E 1 6 ? 162.202 137.815 129.214 1.00 126.26 597 LYS I C 1
ATOM 4697 O O . LYS E 1 6 ? 162.535 136.643 129.008 1.00 126.26 597 LYS I O 1
ATOM 4703 N N . ARG E 1 7 ? 161.965 138.671 128.217 1.00 128.86 598 ARG I N 1
ATOM 4704 C CA . ARG E 1 7 ? 162.192 138.265 126.833 1.00 128.86 598 ARG I CA 1
ATOM 4705 C C . ARG E 1 7 ? 163.670 137.984 126.583 1.00 128.86 598 ARG I C 1
ATOM 4706 O O . ARG E 1 7 ? 164.031 136.957 125.989 1.00 128.86 598 ARG I O 1
ATOM 4714 N N . LYS E 1 8 ? 164.541 138.902 127.011 1.00 127.28 599 LYS I N 1
ATOM 4715 C CA . LYS E 1 8 ? 165.976 138.663 126.909 1.00 127.28 599 LYS I CA 1
ATOM 4716 C C . LYS E 1 8 ? 166.379 137.420 127.692 1.00 127.28 599 LYS I C 1
ATOM 4717 O O . LYS E 1 8 ? 167.230 136.645 127.248 1.00 127.28 599 LYS I O 1
ATOM 4723 N N . LEU E 1 9 ? 165.789 137.226 128.874 1.00 126.74 600 LEU I N 1
ATOM 4724 C CA . LEU E 1 9 ? 166.010 136.007 129.644 1.00 126.74 600 LEU I CA 1
ATOM 4725 C C . LEU E 1 9 ? 165.702 134.762 128.820 1.00 126.74 600 LEU I C 1
ATOM 4726 O O . LEU E 1 9 ? 166.509 133.828 128.756 1.00 126.74 600 LEU I O 1
ATOM 4731 N N . ARG E 1 10 ? 164.523 134.731 128.196 1.00 138.19 601 ARG I N 1
ATOM 4732 C CA . ARG E 1 10 ? 164.118 133.569 127.412 1.00 138.19 601 ARG I CA 1
ATOM 4733 C C . ARG E 1 10 ? 165.087 133.327 126.262 1.00 138.19 601 ARG I C 1
ATOM 4734 O O . ARG E 1 10 ? 165.535 132.196 126.031 1.00 138.19 601 ARG I O 1
ATOM 4742 N N . GLN E 1 11 ? 165.429 134.389 125.530 1.00 143.89 602 GLN I N 1
ATOM 4743 C CA . GLN E 1 11 ? 166.318 134.221 124.386 1.00 143.89 602 GLN I CA 1
ATOM 4744 C C . GLN E 1 11 ? 167.719 133.795 124.814 1.00 143.89 602 GLN I C 1
ATOM 4745 O O . GLN E 1 11 ? 168.353 132.983 124.130 1.00 143.89 602 GLN I O 1
ATOM 4751 N N . ALA E 1 12 ? 168.210 134.307 125.944 1.00 144.96 603 ALA I N 1
ATOM 4752 C CA . ALA E 1 12 ? 169.529 133.911 126.425 1.00 144.96 603 ALA I CA 1
ATOM 4753 C C . ALA E 1 12 ? 169.531 132.464 126.898 1.00 144.96 603 ALA I C 1
ATOM 4754 O O . ALA E 1 12 ? 170.498 131.729 126.666 1.00 144.96 603 ALA I O 1
ATOM 4756 N N . LYS E 1 13 ? 168.458 132.035 127.569 1.00 141.81 604 LYS I N 1
ATOM 4757 C CA . LYS E 1 13 ? 168.354 130.633 127.959 1.00 141.81 604 LYS I CA 1
ATOM 4758 C C . LYS E 1 13 ? 168.316 129.727 126.736 1.00 141.81 604 LYS I C 1
ATOM 4759 O O . LYS E 1 13 ? 168.877 128.624 126.753 1.00 141.81 604 LYS I O 1
ATOM 4765 N N . GLU E 1 14 ? 167.656 130.172 125.663 1.00 145.41 605 GLU I N 1
ATOM 4766 C CA . GLU E 1 14 ? 167.659 129.385 124.433 1.00 145.41 605 GLU I CA 1
ATOM 4767 C C . GLU E 1 14 ? 169.044 129.361 123.793 1.00 145.41 605 GLU I C 1
ATOM 4768 O O . GLU E 1 14 ? 169.443 128.350 123.203 1.00 145.41 605 GLU I O 1
ATOM 4774 N N . ASP E 1 15 ? 169.792 130.462 123.897 1.00 149.76 606 ASP I N 1
ATOM 4775 C CA . ASP E 1 15 ? 171.146 130.493 123.359 1.00 149.76 606 ASP I CA 1
ATOM 4776 C C . ASP E 1 15 ? 172.151 129.748 124.231 1.00 149.76 606 ASP I C 1
ATOM 4777 O O . ASP E 1 15 ? 173.128 129.212 123.699 1.00 149.76 606 ASP I O 1
ATOM 4782 N N . GLY E 1 16 ? 171.940 129.699 125.545 1.00 147.36 607 GLY I N 1
ATOM 4783 C CA . GLY E 1 16 ? 172.859 129.002 126.426 1.00 147.36 607 GLY I CA 1
ATOM 4784 C C . GLY E 1 16 ? 173.402 129.875 127.538 1.00 147.36 607 GLY I C 1
ATOM 4785 O O . GLY E 1 16 ? 172.638 130.347 128.386 1.00 147.36 607 GLY I O 1
ATOM 4786 N N . ASP E 1 17 ? 174.732 130.027 127.573 1.00 145.60 608 ASP I N 1
ATOM 4787 C CA . ASP E 1 17 ? 175.481 131.013 128.358 1.00 145.60 608 ASP I CA 1
ATOM 4788 C C . ASP E 1 17 ? 174.903 131.262 129.751 1.00 145.60 608 ASP I C 1
ATOM 4789 O O . ASP E 1 17 ? 174.526 132.387 130.095 1.00 145.60 608 ASP I O 1
ATOM 4794 N N . GLU E 1 18 ? 174.859 130.200 130.562 1.00 141.77 609 GLU I N 1
ATOM 4795 C CA . GLU E 1 18 ? 174.317 130.286 131.916 1.00 141.77 609 GLU I CA 1
ATOM 4796 C C . GLU E 1 18 ? 174.946 131.419 132.720 1.00 141.77 609 GLU I C 1
ATOM 4797 O O . GLU E 1 18 ? 174.303 131.990 133.607 1.00 141.77 609 GLU I O 1
ATOM 4803 N N . GLU E 1 19 ? 176.204 131.756 132.429 1.00 138.17 610 GLU I N 1
ATOM 4804 C CA . GLU E 1 19 ? 176.859 132.846 133.145 1.00 138.17 610 GLU I CA 1
ATOM 4805 C C . GLU E 1 19 ? 176.202 134.194 132.870 1.00 138.17 610 GLU I C 1
ATOM 4806 O O . GLU E 1 19 ? 176.322 135.108 133.692 1.00 138.17 610 GLU I O 1
ATOM 4812 N N . LEU E 1 20 ? 175.504 134.334 131.746 1.00 133.65 611 LEU I N 1
ATOM 4813 C CA . LEU E 1 20 ? 174.735 135.539 131.466 1.00 133.65 611 LEU I CA 1
ATOM 4814 C C . LEU E 1 20 ? 173.310 135.413 131.995 1.00 133.65 611 LEU I C 1
ATOM 4815 O O . LEU E 1 20 ? 172.755 136.378 132.538 1.00 133.65 611 LEU I O 1
ATOM 4820 N N . LEU E 1 21 ? 172.712 134.230 131.824 1.00 127.47 612 LEU I N 1
ATOM 4821 C CA . LEU E 1 21 ? 171.351 134.001 132.293 1.00 127.47 612 LEU I CA 1
ATOM 4822 C C . LEU E 1 21 ? 171.231 134.200 133.796 1.00 127.47 612 LEU I C 1
ATOM 4823 O O . LEU E 1 21 ? 170.223 134.736 134.268 1.00 127.47 612 LEU I O 1
ATOM 4828 N N . GLU E 1 22 ? 172.246 133.794 134.561 1.00 121.41 613 GLU I N 1
ATOM 4829 C CA . GLU E 1 22 ? 172.187 133.981 136.006 1.00 121.41 613 GLU I CA 1
ATOM 4830 C C . GLU E 1 22 ? 172.153 135.458 136.370 1.00 121.41 613 GLU I C 1
ATOM 4831 O O . GLU E 1 22 ? 171.421 135.857 137.283 1.00 121.41 613 GLU I O 1
ATOM 4837 N N . ARG E 1 23 ? 172.899 136.290 135.643 1.00 118.71 614 ARG I N 1
ATOM 4838 C CA . ARG E 1 23 ? 172.921 137.715 135.949 1.00 118.71 614 ARG I CA 1
ATOM 4839 C C . ARG E 1 23 ? 171.637 138.402 135.506 1.00 118.71 614 ARG I C 1
ATOM 4840 O O . ARG E 1 23 ? 171.137 139.294 136.201 1.00 118.71 614 ARG I O 1
ATOM 4848 N N . VAL E 1 24 ? 171.084 138.000 134.360 1.00 114.85 615 VAL I N 1
ATOM 4849 C CA . VAL E 1 24 ? 169.785 138.533 133.951 1.00 114.85 615 VAL I CA 1
ATOM 4850 C C . VAL E 1 24 ? 168.721 138.178 134.985 1.00 114.85 615 VAL I C 1
ATOM 4851 O O . VAL E 1 24 ? 167.923 139.030 135.404 1.00 114.85 615 VAL I O 1
ATOM 4855 N N . LYS E 1 25 ? 168.692 136.913 135.410 1.00 111.62 616 LYS I N 1
ATOM 4856 C CA . LYS E 1 25 ? 167.740 136.501 136.434 1.00 111.62 616 LYS I CA 1
ATOM 4857 C C . LYS E 1 25 ? 167.930 137.299 137.716 1.00 111.62 616 LYS I C 1
ATOM 4858 O O . LYS E 1 25 ? 166.956 137.753 138.321 1.00 111.62 616 LYS I O 1
ATOM 4864 N N . ASN E 1 26 ? 169.180 137.486 138.148 1.00 106.40 617 ASN I N 1
ATOM 4865 C CA . ASN E 1 26 ? 169.407 138.204 139.398 1.00 106.40 617 ASN I CA 1
ATOM 4866 C C . ASN E 1 26 ? 169.003 139.670 139.294 1.00 106.40 617 ASN I C 1
ATOM 4867 O O . ASN E 1 26 ? 168.501 140.244 140.268 1.00 106.40 617 ASN I O 1
ATOM 4872 N N . GLU E 1 27 ? 169.205 140.296 138.133 1.00 104.43 618 GLU I N 1
ATOM 4873 C CA . GLU E 1 27 ? 168.740 141.670 137.984 1.00 104.43 618 GLU I CA 1
ATOM 4874 C C . GLU E 1 27 ? 167.220 141.743 137.977 1.00 104.43 618 GLU I C 1
ATOM 4875 O O . GLU E 1 27 ? 166.647 142.689 138.530 1.00 104.43 618 GLU I O 1
ATOM 4881 N N . MET E 1 28 ? 166.548 140.754 137.380 1.00 96.36 619 MET I N 1
ATOM 4882 C CA . MET E 1 28 ? 165.094 140.704 137.507 1.00 96.36 619 MET I CA 1
ATOM 4883 C C . MET E 1 28 ? 164.678 140.559 138.967 1.00 96.36 619 MET I C 1
ATOM 4884 O O . MET E 1 28 ? 163.730 141.211 139.419 1.00 96.36 619 MET I O 1
ATOM 4889 N N . LEU E 1 29 ? 165.388 139.716 139.720 1.00 88.73 620 LEU I N 1
ATOM 4890 C CA . LEU E 1 29 ? 165.059 139.512 141.128 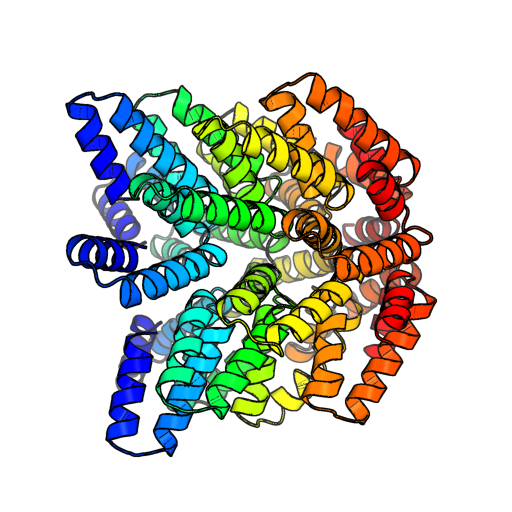1.00 88.73 620 LEU I CA 1
ATOM 4891 C C . LEU E 1 29 ? 165.205 140.804 141.918 1.00 88.73 620 LEU I C 1
ATOM 4892 O O . LEU E 1 29 ? 164.344 141.141 142.738 1.00 88.73 620 LEU I O 1
ATOM 4897 N N . LEU E 1 30 ? 166.291 141.541 141.683 1.00 84.10 621 LEU I N 1
ATOM 4898 C CA . LEU E 1 30 ? 166.498 142.799 142.393 1.00 84.10 621 LEU I CA 1
ATOM 4899 C C . LEU E 1 30 ? 165.466 143.844 141.992 1.00 84.10 621 LEU I C 1
ATOM 4900 O O . LEU E 1 30 ? 164.944 144.563 142.851 1.00 84.10 621 LEU I O 1
ATOM 4905 N N . LEU E 1 31 ? 165.157 143.949 140.698 1.00 88.54 622 LEU I N 1
ATOM 4906 C CA . LEU E 1 31 ? 164.099 144.862 140.279 1.00 88.54 622 LEU I CA 1
ATOM 4907 C C . LEU E 1 31 ? 162.769 144.497 140.924 1.00 88.54 622 LEU I C 1
ATOM 4908 O O . LEU E 1 31 ? 161.959 145.382 141.221 1.00 88.54 622 LEU I O 1
ATOM 4913 N N . ALA E 1 32 ? 162.532 143.206 141.166 1.00 80.86 623 ALA I N 1
ATOM 4914 C CA . ALA E 1 32 ? 161.309 142.792 141.842 1.00 80.86 623 ALA I CA 1
ATOM 4915 C C . ALA E 1 32 ? 161.261 143.245 143.296 1.00 80.86 623 ALA I C 1
ATOM 4916 O O . ALA E 1 32 ? 160.175 143.282 143.881 1.00 80.86 623 ALA I O 1
ATOM 4918 N N . VAL E 1 33 ? 162.403 143.588 143.892 1.00 71.00 624 VAL I N 1
ATOM 4919 C CA . VAL E 1 33 ? 162.416 143.979 145.298 1.00 71.00 624 VAL I CA 1
ATOM 4920 C C . VAL E 1 33 ? 161.911 145.404 145.467 1.00 71.00 624 VAL I C 1
ATOM 4921 O O . VAL E 1 33 ? 161.083 145.684 146.339 1.00 71.00 624 VAL I O 1
ATOM 4925 N N . VAL E 1 34 ? 162.397 146.325 144.642 1.00 76.58 625 VAL I N 1
ATOM 4926 C CA . VAL E 1 34 ? 162.071 147.736 144.815 1.00 76.58 625 VAL I CA 1
ATOM 4927 C C . VAL E 1 34 ? 160.790 148.114 144.083 1.00 76.58 625 VAL I C 1
ATOM 4928 O O . VAL E 1 34 ? 160.034 148.967 144.552 1.00 76.58 625 VAL I O 1
ATOM 4932 N N . ASP E 1 35 ? 160.522 147.502 142.933 1.00 75.64 626 ASP I N 1
ATOM 4933 C CA . ASP E 1 35 ? 159.311 147.795 142.179 1.00 75.64 626 ASP I CA 1
ATOM 4934 C C . ASP E 1 35 ? 158.314 146.667 142.413 1.00 75.64 626 ASP I C 1
ATOM 4935 O O . ASP E 1 35 ? 158.361 145.646 141.716 1.00 75.64 626 ASP I O 1
ATOM 4940 N N . PRO E 1 36 ? 157.396 146.810 143.374 1.00 70.89 627 PRO I N 1
ATOM 4941 C CA . PRO E 1 36 ? 156.599 145.652 143.802 1.00 70.89 627 PRO I CA 1
ATOM 4942 C C . PRO E 1 36 ? 155.588 145.175 142.778 1.00 70.89 627 PRO I C 1
ATOM 4943 O O . PRO E 1 36 ? 155.200 144.003 142.832 1.00 70.89 627 PRO I O 1
ATOM 4947 N N . ARG E 1 37 ? 155.148 146.019 141.843 1.00 73.42 628 ARG I N 1
ATOM 4948 C CA . ARG E 1 37 ? 154.206 145.528 140.845 1.00 73.42 628 ARG I CA 1
ATOM 4949 C C . ARG E 1 37 ? 154.831 144.507 139.907 1.00 73.42 628 ARG I C 1
ATOM 4950 O O . ARG E 1 37 ? 154.106 143.887 139.124 1.00 73.42 628 ARG I O 1
ATOM 4958 N N . VAL E 1 38 ? 156.152 144.327 139.957 1.00 74.05 629 VAL I N 1
ATOM 4959 C CA . VAL E 1 38 ? 156.791 143.266 139.189 1.00 74.05 629 VAL I CA 1
ATOM 4960 C C . VAL E 1 38 ? 156.720 141.927 139.909 1.00 74.05 629 VAL I C 1
ATOM 4961 O O . VAL E 1 38 ? 156.890 140.880 139.271 1.00 74.05 629 VAL I O 1
ATOM 4965 N N . LEU E 1 39 ? 156.460 141.931 141.220 1.00 69.40 630 LEU I N 1
ATOM 4966 C CA . LEU E 1 39 ? 156.478 140.692 141.992 1.00 69.40 630 LEU I CA 1
ATOM 4967 C C . LEU E 1 39 ? 155.480 139.681 141.446 1.00 69.40 630 LEU I C 1
ATOM 4968 O O . LEU E 1 39 ? 155.794 138.494 141.313 1.00 69.40 630 LEU I O 1
ATOM 4973 N N . VAL E 1 40 ? 154.267 140.131 141.126 1.00 71.07 631 VAL I N 1
ATOM 4974 C CA . VAL E 1 40 ? 153.269 139.210 140.592 1.00 71.07 631 VAL I CA 1
ATOM 4975 C C . VAL E 1 40 ? 153.701 138.665 139.237 1.00 71.07 631 VAL I C 1
ATOM 4976 O O . VAL E 1 40 ? 153.333 137.544 138.864 1.00 71.07 631 VAL I O 1
ATOM 4980 N N . GLU E 1 41 ? 154.496 139.429 138.486 1.00 75.46 632 GLU I N 1
ATOM 4981 C CA . GLU E 1 41 ? 154.953 138.961 137.181 1.00 75.46 632 GLU I CA 1
ATOM 4982 C C . GLU E 1 41 ? 156.083 137.950 137.326 1.00 75.46 632 GLU I C 1
ATOM 4983 O O . GLU E 1 41 ? 155.938 136.781 136.949 1.00 75.46 632 GLU I O 1
ATOM 4989 N N . VAL E 1 42 ? 157.222 138.389 137.873 1.00 73.06 633 VAL I N 1
ATOM 4990 C CA . VAL E 1 42 ? 158.406 137.535 137.941 1.00 73.06 633 VAL I CA 1
ATOM 4991 C C . VAL E 1 42 ? 158.072 136.209 138.605 1.00 73.06 633 VAL I C 1
ATOM 4992 O O . VAL E 1 42 ? 158.465 135.139 138.121 1.00 73.06 633 VAL I O 1
ATOM 4996 N N . LEU E 1 43 ? 157.310 136.256 139.698 1.00 70.07 634 LEU I N 1
ATOM 4997 C CA . LEU E 1 43 ? 156.890 135.032 140.367 1.00 70.07 634 LEU I CA 1
ATOM 4998 C C . LEU E 1 43 ? 156.264 134.058 139.380 1.00 70.07 634 LEU I C 1
ATOM 4999 O O . LEU E 1 43 ? 156.729 132.921 139.233 1.00 70.07 634 LEU I O 1
ATOM 5004 N N . ASN E 1 44 ? 155.245 134.508 138.644 1.00 77.46 635 ASN I N 1
ATOM 5005 C CA . ASN E 1 44 ? 154.576 133.598 137.724 1.00 77.46 635 ASN I CA 1
ATOM 5006 C C . ASN E 1 44 ? 155.483 133.219 136.565 1.00 77.46 635 ASN I C 1
ATOM 5007 O O . ASN E 1 44 ? 155.291 132.161 135.957 1.00 77.46 635 ASN I O 1
ATOM 5012 N N . THR E 1 45 ? 156.467 134.062 136.246 1.00 78.33 636 THR I N 1
ATOM 5013 C CA . THR E 1 45 ? 157.484 133.658 135.282 1.00 78.33 636 THR I CA 1
ATOM 5014 C C . THR E 1 45 ? 158.293 132.488 135.820 1.00 78.33 636 THR I C 1
ATOM 5015 O O . THR E 1 45 ? 158.512 131.494 135.118 1.00 78.33 636 THR I O 1
ATOM 5019 N N . ALA E 1 46 ? 158.711 132.574 137.085 1.00 80.61 637 ALA I N 1
ATOM 5020 C CA . ALA E 1 46 ? 159.582 131.547 137.643 1.00 80.61 637 ALA I CA 1
ATOM 5021 C C . ALA E 1 46 ? 158.918 130.180 137.605 1.00 80.61 637 ALA I C 1
ATOM 5022 O O . ALA E 1 46 ? 159.583 129.166 137.366 1.00 80.61 637 ALA I O 1
ATOM 5024 N N . LYS E 1 47 ? 157.608 130.130 137.836 1.00 79.50 638 LYS I N 1
ATOM 5025 C CA . LYS E 1 47 ? 156.907 128.855 137.773 1.00 79.50 638 LYS I CA 1
ATOM 5026 C C . LYS E 1 47 ? 156.929 128.289 136.359 1.00 79.50 638 LYS I C 1
ATOM 5027 O O . LYS E 1 47 ? 157.101 127.080 136.167 1.00 79.50 638 LYS I O 1
ATOM 5033 N N . GLU E 1 48 ? 156.767 129.153 135.351 1.00 89.29 639 GLU I N 1
ATOM 5034 C CA . GLU E 1 48 ? 156.621 128.659 133.984 1.00 89.29 639 GLU I CA 1
ATOM 5035 C C . GLU E 1 48 ? 157.911 128.049 133.451 1.00 89.29 639 GLU I C 1
ATOM 5036 O O . GLU E 1 48 ? 157.864 127.036 132.746 1.00 89.29 639 GLU I O 1
ATOM 5042 N N . LEU E 1 49 ? 159.065 128.637 133.773 1.00 98.80 640 LEU I N 1
ATOM 5043 C CA . LEU E 1 49 ? 160.336 128.090 133.310 1.00 98.80 640 LEU I CA 1
ATOM 5044 C C . LEU E 1 49 ? 160.656 126.734 133.923 1.00 98.80 640 LEU I C 1
ATOM 5045 O O . LEU E 1 49 ? 161.618 126.092 133.489 1.00 98.80 640 LEU I O 1
ATOM 5050 N N . GLY E 1 50 ? 159.887 126.286 134.909 1.00 101.48 641 GLY I N 1
ATOM 5051 C CA . GLY E 1 50 ? 160.200 125.041 135.591 1.00 101.48 641 GLY I CA 1
ATOM 5052 C C . GLY E 1 50 ? 161.429 125.122 136.470 1.00 101.48 641 GLY I C 1
ATOM 5053 O O . GLY E 1 50 ? 162.226 124.177 136.509 1.00 101.48 641 GLY I O 1
ATOM 5054 N N . ASP E 1 51 ? 161.599 126.234 137.180 1.00 91.19 642 ASP I N 1
ATOM 5055 C CA . ASP E 1 51 ? 162.728 126.441 138.085 1.00 91.19 642 ASP I CA 1
ATOM 5056 C C . ASP E 1 51 ? 162.140 126.612 139.480 1.00 91.19 642 ASP I C 1
ATOM 5057 O O . ASP E 1 51 ? 161.607 127.674 139.809 1.00 91.19 642 ASP I O 1
ATOM 5062 N N . GLU E 1 52 ? 162.234 125.563 140.298 1.00 89.24 643 GLU I N 1
ATOM 5063 C CA . GLU E 1 52 ? 161.757 125.660 141.673 1.00 89.24 643 GLU I CA 1
ATOM 5064 C C . GLU E 1 52 ? 162.635 126.587 142.506 1.00 89.24 643 GLU I C 1
ATOM 5065 O O . GLU E 1 52 ? 162.151 127.212 143.455 1.00 89.24 643 GLU I O 1
ATOM 5071 N N . GLU E 1 53 ? 163.920 126.703 142.160 1.00 81.76 644 GLU I N 1
ATOM 5072 C CA . GLU E 1 53 ? 164.831 127.517 142.959 1.00 81.76 644 GLU I CA 1
ATOM 5073 C C . GLU E 1 53 ? 164.487 128.996 142.846 1.00 81.76 644 GLU I C 1
ATOM 5074 O O . GLU E 1 53 ? 164.388 129.696 143.860 1.00 81.76 644 GLU I O 1
ATOM 5080 N N . MET E 1 54 ? 164.309 129.490 141.617 1.00 78.59 645 MET I N 1
ATOM 5081 C CA . MET E 1 54 ? 163.944 130.891 141.421 1.00 78.59 645 MET I CA 1
ATOM 5082 C C . MET E 1 54 ? 162.598 131.206 142.061 1.00 78.59 645 MET I C 1
ATOM 5083 O O . MET E 1 54 ? 162.440 132.230 142.733 1.00 78.59 645 MET I O 1
ATOM 5088 N N . TYR E 1 55 ? 161.605 130.346 141.831 1.00 71.07 646 TYR I N 1
ATOM 5089 C CA . TYR E 1 55 ? 160.277 130.555 142.398 1.00 71.07 646 TYR I CA 1
ATOM 5090 C C . TYR E 1 55 ? 160.334 130.608 143.920 1.00 71.07 646 TYR I C 1
ATOM 5091 O O . TYR E 1 55 ? 159.738 131.493 144.546 1.00 71.07 646 TYR I O 1
ATOM 5100 N N . LYS E 1 56 ? 161.069 129.678 144.536 1.00 68.05 647 LYS I N 1
ATOM 5101 C CA . LYS E 1 56 ? 161.146 129.662 145.993 1.00 68.05 647 LYS I CA 1
ATOM 5102 C C . LYS E 1 56 ? 161.906 130.874 146.522 1.00 68.05 647 LYS I C 1
ATOM 5103 O O . LYS E 1 56 ? 161.523 131.453 147.545 1.00 68.05 647 LYS I O 1
ATOM 5109 N N . LYS E 1 57 ? 162.979 131.283 145.838 1.00 63.69 648 LYS I N 1
ATOM 5110 C CA . LYS E 1 57 ? 163.711 132.467 146.276 1.00 63.69 648 LYS I CA 1
ATOM 5111 C C . LYS E 1 57 ? 162.865 133.726 146.149 1.00 63.69 648 LYS I C 1
ATOM 5112 O O . LYS E 1 57 ? 162.972 134.635 146.977 1.00 63.69 648 LYS I O 1
ATOM 5118 N N . VAL E 1 58 ? 162.028 133.811 145.112 1.00 62.86 649 VAL I N 1
ATOM 5119 C CA . VAL E 1 58 ? 161.151 134.970 144.979 1.00 62.86 649 VAL I CA 1
ATOM 5120 C C . VAL E 1 58 ? 160.089 134.958 146.069 1.00 62.86 649 VAL I C 1
ATOM 5121 O O . VAL E 1 58 ? 159.741 136.008 146.626 1.00 62.86 649 VAL I O 1
ATOM 5125 N N . LYS E 1 59 ? 159.550 133.778 146.387 1.00 60.91 650 LYS I N 1
ATOM 5126 C CA . LYS E 1 59 ? 158.643 133.685 147.525 1.00 60.91 650 LYS I CA 1
ATOM 5127 C C . LYS E 1 59 ? 159.323 134.176 148.794 1.00 60.91 650 LYS I C 1
ATOM 5128 O O . LYS E 1 59 ? 158.733 134.933 149.570 1.00 60.91 650 LYS I O 1
ATOM 5134 N N . GLY E 1 60 ? 160.576 133.789 148.998 1.00 56.34 651 GLY I N 1
ATOM 5135 C CA . GLY E 1 60 ? 161.325 134.237 150.155 1.00 56.34 651 GLY I CA 1
ATOM 5136 C C . GLY E 1 60 ? 161.506 135.738 150.189 1.00 56.34 651 GLY I C 1
ATOM 5137 O O . GLY E 1 60 ? 161.279 136.383 151.219 1.00 56.34 651 GLY I O 1
ATOM 5138 N N . ILE E 1 61 ? 161.952 136.298 149.063 1.00 52.28 652 ILE I N 1
ATOM 5139 C CA . ILE E 1 61 ? 162.175 137.739 148.970 1.00 52.28 652 ILE I CA 1
ATOM 5140 C C . ILE E 1 61 ? 160.899 138.496 149.305 1.00 52.28 652 ILE I C 1
ATOM 5141 O O . ILE E 1 61 ? 160.901 139.407 150.137 1.00 52.28 652 ILE I O 1
ATOM 5146 N N . MET E 1 62 ? 159.786 138.136 148.661 1.00 53.24 653 MET I N 1
ATOM 5147 C CA . MET E 1 62 ? 158.562 138.889 148.914 1.00 53.24 653 MET I CA 1
ATOM 5148 C C . MET E 1 62 ? 158.053 138.666 150.332 1.00 53.24 653 MET I C 1
ATOM 5149 O O . MET E 1 62 ? 157.528 139.597 150.953 1.00 53.24 653 MET I O 1
ATOM 5154 N N . LEU E 1 63 ? 158.239 137.468 150.887 1.00 46.44 654 LEU I N 1
ATOM 5155 C CA . LEU E 1 63 ? 157.745 137.214 152.232 1.00 46.44 654 LEU I CA 1
ATOM 5156 C C . LEU E 1 63 ? 158.516 138.028 153.261 1.00 46.44 654 LEU I C 1
ATOM 5157 O O . LEU E 1 63 ? 157.915 138.599 154.176 1.00 46.44 654 LEU I O 1
ATOM 5162 N N . ARG E 1 64 ? 159.844 13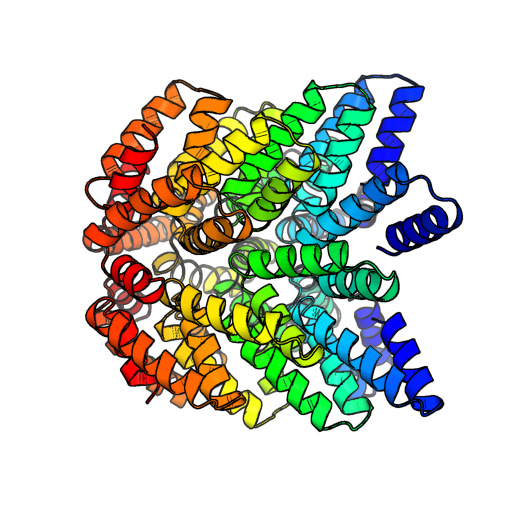8.098 153.137 1.00 45.29 655 ARG I N 1
ATOM 5163 C CA . ARG E 1 64 ? 160.605 138.898 154.090 1.00 45.29 655 ARG I CA 1
ATOM 5164 C C . ARG E 1 64 ? 160.596 140.379 153.750 1.00 45.29 655 ARG I C 1
ATOM 5165 O O . ARG E 1 64 ? 161.035 141.185 154.572 1.00 45.29 655 ARG I O 1
ATOM 5173 N N . LEU E 1 65 ? 160.141 140.755 152.555 1.00 44.51 656 LEU I N 1
ATOM 5174 C CA . LEU E 1 65 ? 159.873 142.160 152.279 1.00 44.51 656 LEU I CA 1
ATOM 5175 C C . LEU E 1 65 ? 158.540 142.586 152.871 1.00 44.51 656 LEU I C 1
ATOM 5176 O O . LEU E 1 65 ? 158.337 143.771 153.155 1.00 44.51 656 LEU I O 1
ATOM 5181 N N . ALA E 1 66 ? 157.619 141.639 153.052 1.00 44.82 657 ALA I N 1
ATOM 5182 C CA . ALA E 1 66 ? 156.325 141.970 153.638 1.00 44.82 657 ALA I CA 1
ATOM 5183 C C . ALA E 1 66 ? 156.477 142.586 155.024 1.00 44.82 657 ALA I C 1
ATOM 5184 O O . ALA E 1 66 ? 155.748 143.518 155.376 1.00 44.82 657 ALA I O 1
ATOM 5186 N N . VAL E 1 67 ? 157.423 142.087 155.823 1.00 42.00 658 VAL I N 1
ATOM 5187 C CA . VAL E 1 67 ? 157.564 142.554 157.199 1.00 42.00 658 VAL I CA 1
ATOM 5188 C C . VAL E 1 67 ? 158.137 143.958 157.304 1.00 42.00 658 VAL I C 1
ATOM 5189 O O . VAL E 1 67 ? 158.267 144.474 158.419 1.00 42.00 658 VAL I O 1
ATOM 5193 N N . VAL E 1 68 ? 158.505 144.587 156.185 1.00 47.49 659 VAL I N 1
ATOM 5194 C CA . VAL E 1 68 ? 158.949 145.974 156.184 1.00 47.49 659 VAL I CA 1
ATOM 5195 C C . VAL E 1 68 ? 158.087 146.854 155.286 1.00 47.49 659 VAL I C 1
ATOM 5196 O O . VAL E 1 68 ? 158.427 148.014 155.056 1.00 47.49 659 VAL I O 1
ATOM 5200 N N . ASP E 1 69 ? 156.977 146.329 154.769 1.00 52.67 660 ASP I N 1
ATOM 5201 C CA . ASP E 1 69 ? 156.097 147.110 153.906 1.00 52.67 660 ASP I CA 1
ATOM 5202 C C . ASP E 1 69 ? 154.691 146.518 153.904 1.00 52.67 660 ASP I C 1
ATOM 5203 O O . ASP E 1 69 ? 154.407 145.610 153.116 1.00 52.67 660 ASP I O 1
ATOM 5208 N N . PRO E 1 70 ? 153.788 147.005 154.758 1.00 56.72 661 PRO I N 1
ATOM 5209 C CA . PRO E 1 70 ? 152.489 146.328 154.925 1.00 56.72 661 PRO I CA 1
ATOM 5210 C C . PRO E 1 70 ? 151.631 146.244 153.667 1.00 56.72 661 PRO I C 1
ATOM 5211 O O . PRO E 1 70 ? 150.738 145.386 153.610 1.00 56.72 661 PRO I O 1
ATOM 5215 N N . ARG E 1 71 ? 151.855 147.085 152.656 1.00 58.40 662 ARG I N 1
ATOM 5216 C CA . ARG E 1 71 ? 151.131 146.885 151.404 1.00 58.40 662 ARG I CA 1
ATOM 5217 C C . ARG E 1 71 ? 151.515 145.558 150.764 1.00 58.40 662 ARG I C 1
ATOM 5218 O O . ARG E 1 71 ? 150.652 144.815 150.279 1.00 58.40 662 ARG I O 1
ATOM 5226 N N . VAL E 1 72 ? 152.806 145.223 150.793 1.00 46.86 663 VAL I N 1
ATOM 5227 C CA . VAL E 1 72 ? 153.228 143.913 150.330 1.00 46.86 663 VAL I CA 1
ATOM 5228 C C . VAL E 1 72 ? 152.725 142.828 151.269 1.00 46.86 663 VAL I C 1
ATOM 5229 O O . VAL E 1 72 ? 152.538 141.682 150.846 1.00 46.86 663 VAL I O 1
ATOM 5233 N N . LEU E 1 73 ? 152.454 143.166 152.533 1.00 47.74 664 LEU I N 1
ATOM 5234 C CA . LEU E 1 73 ? 151.841 142.192 153.429 1.00 47.74 664 LEU I CA 1
ATOM 5235 C C . LEU E 1 73 ? 150.431 141.843 152.977 1.00 47.74 664 LEU I C 1
ATOM 5236 O O . LEU E 1 73 ? 150.056 140.666 152.950 1.00 47.74 664 LEU I O 1
ATOM 5241 N N . VAL E 1 74 ? 149.641 142.844 152.592 1.00 48.41 665 VAL I N 1
ATOM 5242 C CA . VAL E 1 74 ? 148.322 142.546 152.039 1.00 48.41 665 VAL I CA 1
ATOM 5243 C C . VAL E 1 74 ? 148.457 141.778 150.729 1.00 48.41 665 VAL I C 1
ATOM 5244 O O . VAL E 1 74 ? 147.694 140.838 150.460 1.00 48.41 665 VAL I O 1
ATOM 5248 N N . LEU E 1 75 ? 149.442 142.146 149.904 1.00 46.82 666 LEU I N 1
ATOM 5249 C CA . LEU E 1 75 ? 149.668 141.416 148.658 1.00 46.82 666 LEU I CA 1
ATOM 5250 C C . LEU E 1 75 ? 149.905 139.936 148.915 1.00 46.82 666 LEU I C 1
ATOM 5251 O O . LEU E 1 75 ? 149.258 139.084 148.305 1.00 46.82 666 LEU I O 1
ATOM 5256 N N . VAL E 1 76 ? 150.849 139.608 149.798 1.00 44.78 667 VAL I N 1
ATOM 5257 C CA . VAL E 1 76 ? 151.168 138.202 150.018 1.00 44.78 667 VAL I CA 1
ATOM 5258 C C . VAL E 1 76 ? 150.036 137.499 150.747 1.00 44.78 667 VAL I C 1
ATOM 5259 O O . VAL E 1 76 ? 149.815 136.302 150.543 1.00 44.78 667 VAL I O 1
ATOM 5263 N N . LEU E 1 77 ? 149.287 138.213 151.589 1.00 45.11 668 LEU I N 1
ATOM 5264 C CA . LEU E 1 77 ? 148.162 137.586 152.269 1.00 45.11 668 LEU I CA 1
ATOM 5265 C C . LEU E 1 77 ? 147.077 137.192 151.278 1.00 45.11 668 LEU I C 1
ATOM 5266 O O . LEU E 1 77 ? 146.403 136.172 151.456 1.00 45.11 668 LEU I O 1
ATOM 5271 N N . GLU E 1 78 ? 146.898 137.986 150.223 1.00 54.94 669 GLU I N 1
ATOM 5272 C CA . GLU E 1 78 ? 145.963 137.616 149.163 1.00 54.94 669 GLU I CA 1
ATOM 5273 C C . GLU E 1 78 ? 146.555 136.539 148.253 1.00 54.94 669 GLU I C 1
ATOM 5274 O O . GLU E 1 78 ? 145.857 135.612 147.825 1.00 54.94 669 GLU I O 1
ATOM 5280 N N . LEU E 1 79 ? 147.846 136.655 147.943 1.00 52.70 670 LEU I N 1
ATOM 5281 C CA . LEU E 1 79 ? 148.503 135.709 147.051 1.00 52.70 670 LEU I CA 1
ATOM 5282 C C . LEU E 1 79 ? 148.537 134.308 147.642 1.00 52.70 670 LEU I C 1
ATOM 5283 O O . LEU E 1 79 ? 148.498 133.323 146.898 1.00 52.70 670 LEU I O 1
ATOM 5288 N N . ALA E 1 80 ? 148.626 134.199 148.969 1.00 55.54 671 ALA I N 1
ATOM 5289 C CA . ALA E 1 80 ? 148.574 132.893 149.615 1.00 55.54 671 ALA I CA 1
ATOM 5290 C C . ALA E 1 80 ? 147.290 132.157 149.262 1.00 55.54 671 ALA I C 1
ATOM 5291 O O . ALA E 1 80 ? 147.303 130.946 149.022 1.00 55.54 671 ALA I O 1
ATOM 5293 N N . GLU E 1 81 ? 146.169 132.875 149.217 1.00 61.49 672 GLU I N 1
ATOM 5294 C CA . GLU E 1 81 ? 144.916 132.251 148.814 1.00 61.49 672 GLU I CA 1
ATOM 5295 C C . GLU E 1 81 ? 144.827 132.089 147.306 1.00 61.49 672 GLU I C 1
ATOM 5296 O O . GLU E 1 81 ? 144.183 131.151 146.825 1.00 61.49 672 GLU I O 1
ATOM 5302 N N . ALA E 1 82 ? 145.462 132.985 146.549 1.00 61.00 673 ALA I N 1
ATOM 5303 C CA . ALA E 1 82 ? 145.403 132.881 145.094 1.00 61.00 673 ALA I CA 1
ATOM 5304 C C . ALA E 1 82 ? 146.173 131.669 144.582 1.00 61.00 673 ALA I C 1
ATOM 5305 O O . ALA E 1 82 ? 145.793 131.083 143.562 1.00 61.00 673 ALA I O 1
ATOM 5307 N N . LEU E 1 83 ? 147.255 131.284 145.266 1.00 60.98 674 LEU I N 1
ATOM 5308 C CA . LEU E 1 83 ? 147.972 130.061 144.911 1.00 60.98 674 LEU I CA 1
ATOM 5309 C C . LEU E 1 83 ? 147.372 128.840 145.597 1.00 60.98 674 LEU I C 1
ATOM 5310 O O . LEU E 1 83 ? 147.306 127.760 145.000 1.00 60.98 674 LEU I O 1
ATOM 5315 N N . GLY E 1 84 ? 146.921 128.992 146.839 1.00 63.77 675 GLY I N 1
ATOM 5316 C CA . GLY E 1 84 ? 146.503 127.854 147.632 1.00 63.77 675 GLY I CA 1
ATOM 5317 C C . GLY E 1 84 ? 147.688 127.036 148.095 1.00 63.77 675 GLY I C 1
ATOM 5318 O O . GLY E 1 84 ? 147.688 125.805 148.005 1.00 63.77 675 GLY I O 1
ATOM 5319 N N . ASP E 1 85 ? 148.706 127.724 148.596 1.00 61.76 676 ASP I N 1
ATOM 5320 C CA . ASP E 1 85 ? 149.922 127.099 149.095 1.00 61.76 676 ASP I CA 1
ATOM 5321 C C . ASP E 1 85 ? 149.863 127.024 150.613 1.00 61.76 676 ASP I C 1
ATOM 5322 O O . ASP E 1 85 ? 149.419 127.973 151.265 1.00 61.76 676 ASP I O 1
ATOM 5327 N N . GLU E 1 86 ? 150.315 125.904 151.173 1.00 64.52 677 GLU I N 1
ATOM 5328 C CA . GLU E 1 86 ? 150.318 125.719 152.616 1.00 64.52 677 GLU I CA 1
ATOM 5329 C C . GLU E 1 86 ? 151.653 126.077 153.252 1.00 64.52 677 GLU I C 1
ATOM 5330 O O . GLU E 1 86 ? 151.830 125.869 154.455 1.00 64.52 677 GLU I O 1
ATOM 5336 N N . GLU E 1 87 ? 152.600 126.597 152.472 1.00 61.58 678 GLU I N 1
ATOM 5337 C CA . GLU E 1 87 ? 153.752 127.276 153.053 1.00 61.58 678 GLU I CA 1
ATOM 5338 C C . GLU E 1 87 ? 153.477 128.772 153.166 1.00 61.58 678 GLU I C 1
ATOM 5339 O O . GLU E 1 87 ? 153.705 129.383 154.215 1.00 61.58 678 GLU I O 1
ATOM 5345 N N . MET E 1 88 ? 152.996 129.380 152.078 1.00 56.32 679 MET I N 1
ATOM 5346 C CA . MET E 1 88 ? 152.608 130.785 152.121 1.00 56.32 679 MET I CA 1
ATOM 5347 C C . MET E 1 88 ? 151.508 131.020 153.148 1.00 56.32 679 MET I C 1
ATOM 5348 O O . MET E 1 88 ? 151.605 131.934 153.972 1.00 56.32 679 MET I O 1
ATOM 5353 N N . LYS E 1 89 ? 150.465 130.186 153.136 1.00 54.95 680 LYS I N 1
ATOM 5354 C CA . LYS E 1 89 ? 149.328 130.407 154.023 1.00 54.95 680 LYS I CA 1
ATOM 5355 C C . LYS E 1 89 ? 149.670 130.148 155.483 1.00 54.95 680 LYS I C 1
ATOM 5356 O O . LYS E 1 89 ? 148.919 130.574 156.365 1.00 54.95 680 LYS I O 1
ATOM 5362 N N . GLU E 1 90 ? 150.766 129.447 155.762 1.00 50.60 681 GLU I N 1
ATOM 5363 C CA . GLU E 1 90 ? 151.206 129.296 157.142 1.00 50.60 681 GLU I CA 1
ATOM 5364 C C . GLU E 1 90 ? 152.162 130.414 157.540 1.00 50.60 681 GLU I C 1
ATOM 5365 O O . GLU E 1 90 ? 151.975 131.072 158.572 1.00 50.60 681 GLU I O 1
ATOM 5371 N N . LYS E 1 91 ? 153.173 130.675 156.713 1.00 50.88 682 LYS I N 1
ATOM 5372 C CA . LYS E 1 91 ? 154.205 131.613 157.130 1.00 50.88 682 LYS I CA 1
ATOM 5373 C C . LYS E 1 91 ? 153.730 133.058 157.071 1.00 50.88 682 LYS I C 1
ATOM 5374 O O . LYS E 1 91 ? 154.157 133.869 157.898 1.00 50.88 682 LYS I O 1
ATOM 5380 N N . VAL E 1 92 ? 152.852 133.408 156.126 1.00 40.07 683 VAL I N 1
ATOM 5381 C CA . VAL E 1 92 ? 152.290 134.757 156.121 1.00 40.07 683 VAL I CA 1
ATOM 5382 C C . VAL E 1 92 ? 151.363 134.956 157.311 1.00 40.07 683 VAL I C 1
ATOM 5383 O O . VAL E 1 92 ? 151.428 135.980 158.003 1.00 40.07 683 VAL I O 1
ATOM 5387 N N . LYS E 1 93 ? 150.489 133.989 157.572 1.00 38.96 684 LYS I N 1
ATOM 5388 C CA . LYS E 1 93 ? 149.628 134.065 158.748 1.00 38.96 684 LYS I CA 1
ATOM 5389 C C . LYS E 1 93 ? 150.375 133.845 160.037 1.00 38.96 684 LYS I C 1
ATOM 5390 O O . LYS E 1 93 ? 149.746 133.800 161.098 1.00 38.96 684 LYS I O 1
ATOM 5396 N N . ASN E 1 94 ? 151.689 133.657 160.004 1.00 36.50 685 ASN I N 1
ATOM 5397 C CA . ASN E 1 94 ? 152.491 133.775 161.214 1.00 36.50 685 ASN I CA 1
ATOM 5398 C C . ASN E 1 94 ? 153.220 135.108 161.314 1.00 36.50 685 ASN I C 1
ATOM 5399 O O . ASN E 1 94 ? 153.197 135.746 162.374 1.00 36.50 685 ASN I O 1
ATOM 5404 N N . ILE E 1 95 ? 153.885 135.549 160.241 1.00 35.13 686 ILE I N 1
ATOM 5405 C CA . ILE E 1 95 ? 154.570 136.837 160.304 1.00 35.13 686 ILE I CA 1
ATOM 5406 C C . ILE E 1 95 ? 153.577 137.952 160.559 1.00 35.13 686 ILE I C 1
ATOM 5407 O O . ILE E 1 95 ? 153.922 138.957 161.174 1.00 35.13 686 ILE I O 1
ATOM 5412 N N . MET E 1 96 ? 152.328 137.793 160.126 1.00 35.72 687 MET I N 1
ATOM 5413 C CA . MET E 1 96 ? 151.323 138.805 160.429 1.00 35.72 687 MET I CA 1
ATOM 5414 C C . MET E 1 96 ? 150.938 138.776 161.904 1.00 35.72 687 MET I C 1
ATOM 5415 O O . MET E 1 96 ? 150.888 139.821 162.564 1.00 35.72 687 MET I O 1
ATOM 5420 N N . LEU E 1 97 ? 150.703 137.582 162.451 1.00 32.33 688 LEU I N 1
ATOM 5421 C CA . LEU E 1 97 ? 150.252 137.469 163.831 1.00 32.33 688 LEU I CA 1
ATOM 5422 C C . LEU E 1 97 ? 151.457 137.486 164.756 1.00 32.33 688 LEU I C 1
ATOM 5423 O O . LEU E 1 97 ? 151.375 137.050 165.907 1.00 32.33 688 LEU I O 1
ATOM 5428 N N . LEU E 1 98 ? 152.585 137.963 164.238 1.00 32.47 689 LEU I N 1
ATOM 5429 C CA . LEU E 1 98 ? 153.752 138.271 165.057 1.00 32.47 689 LEU I CA 1
ATOM 5430 C C . LEU E 1 98 ? 154.143 139.733 164.883 1.00 32.47 689 LEU I C 1
ATOM 5431 O O . LEU E 1 98 ? 154.601 140.378 165.829 1.00 32.47 689 LEU I O 1
ATOM 5436 N N . LEU E 1 99 ? 153.970 140.256 163.668 1.00 31.82 690 LEU I N 1
ATOM 5437 C CA . LEU E 1 99 ? 154.207 141.664 163.385 1.00 31.82 690 LEU I CA 1
ATOM 5438 C C . LEU E 1 99 ? 153.147 142.550 164.018 1.00 31.82 690 LEU I C 1
ATOM 5439 O O . LEU E 1 99 ? 153.410 143.725 164.296 1.00 31.82 690 LEU I O 1
ATOM 5444 N N . ALA E 1 100 ? 151.941 142.018 164.239 1.00 34.72 691 ALA I N 1
ATOM 5445 C CA . ALA E 1 100 ? 150.902 142.816 164.881 1.00 34.72 691 ALA I CA 1
ATOM 5446 C C . ALA E 1 100 ? 151.335 143.300 166.256 1.00 34.72 691 ALA I C 1
ATOM 5447 O O . ALA E 1 100 ? 150.847 144.329 166.733 1.00 34.72 691 ALA I O 1
ATOM 5449 N N . VAL E 1 101 ? 152.248 142.582 166.905 1.00 35.14 692 VAL I N 1
ATOM 5450 C CA . VAL E 1 101 ? 152.627 142.929 168.269 1.00 35.14 692 VAL I CA 1
ATOM 5451 C C . VAL E 1 101 ? 153.324 144.287 168.307 1.00 35.14 692 VAL I C 1
ATOM 5452 O O . VAL E 1 101 ? 153.085 145.095 169.211 1.00 35.14 692 VAL I O 1
ATOM 5456 N N . VAL E 1 102 ? 154.173 144.576 167.320 1.00 38.55 693 VAL I N 1
ATOM 5457 C CA . VAL E 1 102 ? 155.013 145.769 167.362 1.00 38.55 693 VAL I CA 1
ATOM 5458 C C . VAL E 1 102 ? 154.582 146.837 166.373 1.00 38.55 693 VAL I C 1
ATOM 5459 O O . VAL E 1 102 ? 155.135 147.945 166.402 1.00 38.55 693 VAL I O 1
ATOM 5463 N N . ASP E 1 103 ? 153.616 146.555 165.504 1.00 43.81 694 ASP I N 1
ATOM 5464 C CA . ASP E 1 103 ? 153.111 147.543 164.555 1.00 43.81 694 ASP I CA 1
ATOM 5465 C C . ASP E 1 103 ? 151.602 147.592 164.746 1.00 43.81 694 ASP I C 1
ATOM 5466 O O . ASP E 1 103 ? 150.916 146.586 164.483 1.00 43.81 694 ASP I O 1
ATOM 5471 N N . PRO E 1 104 ? 151.035 148.714 165.179 1.00 43.47 695 PRO I N 1
ATOM 5472 C CA . PRO E 1 104 ? 149.690 148.663 165.759 1.00 43.47 695 PRO I CA 1
ATOM 5473 C C . PRO E 1 104 ? 148.555 148.889 164.775 1.00 43.47 695 PRO I C 1
ATOM 5474 O O . PRO E 1 104 ? 147.394 148.709 165.147 1.00 43.47 695 PRO I O 1
ATOM 5478 N N . ARG E 1 105 ? 148.842 149.292 163.535 1.00 47.80 696 ARG I N 1
ATOM 5479 C CA . ARG E 1 105 ? 147.778 149.313 162.535 1.00 47.80 696 ARG I CA 1
ATOM 5480 C C . ARG E 1 105 ? 147.520 147.922 161.980 1.00 47.80 696 ARG I C 1
ATOM 5481 O O . ARG E 1 105 ? 146.408 147.633 161.527 1.00 47.80 696 ARG I O 1
ATOM 5489 N N . VAL E 1 106 ? 148.530 147.049 162.004 1.00 39.10 697 VAL I N 1
ATOM 5490 C CA . VAL E 1 106 ? 148.285 145.655 161.659 1.00 39.10 697 VAL I CA 1
ATOM 5491 C C . VAL E 1 106 ? 147.331 145.026 162.668 1.00 39.10 697 VAL I C 1
ATOM 5492 O O . VAL E 1 106 ? 146.539 144.142 162.319 1.00 39.10 697 VAL I O 1
ATOM 5496 N N . LEU E 1 107 ? 147.351 145.497 163.916 1.00 36.77 698 LEU I N 1
ATOM 5497 C CA . LEU E 1 107 ? 146.422 144.998 164.922 1.00 36.77 698 LEU I CA 1
ATOM 5498 C C . LEU E 1 107 ? 144.977 145.360 164.610 1.00 36.77 698 LEU I C 1
ATOM 5499 O O . LEU E 1 107 ? 144.076 144.940 165.342 1.00 36.77 698 LEU I O 1
ATOM 5504 N N . VAL E 1 108 ? 144.734 146.134 163.557 1.00 41.02 699 VAL I N 1
ATOM 5505 C CA . VAL E 1 108 ? 143.390 146.373 163.058 1.00 41.02 699 VAL I CA 1
ATOM 5506 C C . VAL E 1 108 ? 143.119 145.585 161.781 1.00 41.02 699 VAL I C 1
ATOM 5507 O O . VAL E 1 108 ? 142.007 145.095 161.578 1.00 41.02 699 VAL I O 1
ATOM 5511 N N . LEU E 1 109 ? 144.118 145.461 160.902 1.00 39.82 700 LEU I N 1
ATOM 5512 C CA . LEU E 1 109 ? 143.970 144.591 159.739 1.00 39.82 700 LEU I CA 1
ATOM 5513 C C . LEU E 1 109 ? 143.609 143.177 160.169 1.00 39.82 700 LEU I C 1
ATOM 5514 O O . LEU E 1 109 ? 142.733 142.532 159.580 1.00 39.82 700 LEU I O 1
ATOM 5519 N N . VAL E 1 110 ? 144.283 142.678 161.201 1.00 42.26 701 VAL I N 1
ATOM 5520 C CA . VAL E 1 110 ? 143.996 141.336 161.690 1.00 42.26 701 VAL I CA 1
ATOM 5521 C C . VAL E 1 110 ? 142.583 141.261 162.257 1.00 42.26 701 VAL I C 1
ATOM 5522 O O . VAL E 1 110 ? 141.882 140.258 162.083 1.00 42.26 701 VAL I O 1
ATOM 5526 N N . LEU E 1 111 ? 142.135 142.321 162.931 1.00 43.49 702 LEU I N 1
ATOM 5527 C CA . LEU E 1 111 ? 140.783 142.317 163.481 1.00 43.49 702 LEU I CA 1
ATOM 5528 C C . LEU E 1 111 ? 139.734 142.353 162.382 1.00 43.49 702 LEU I C 1
ATOM 5529 O O . LEU E 1 111 ? 138.626 141.842 162.570 1.00 43.49 702 LEU I O 1
ATOM 5534 N N . GLU E 1 112 ? 140.060 142.948 161.235 1.00 55.76 703 GLU I N 1
ATOM 5535 C CA . GLU E 1 112 ? 139.138 142.914 160.102 1.00 55.76 703 GLU I CA 1
ATOM 5536 C C . GLU E 1 112 ? 139.133 141.547 159.427 1.00 55.76 703 GLU I C 1
ATOM 5537 O O . GLU E 1 112 ? 138.084 141.078 158.969 1.00 55.76 703 GLU I O 1
ATOM 5543 N N . LEU E 1 113 ? 140.295 140.898 159.344 1.00 54.96 704 LEU I N 1
ATOM 5544 C CA . LEU E 1 113 ? 140.337 139.549 158.784 1.00 54.96 704 LEU I CA 1
ATOM 5545 C C . LEU E 1 113 ? 139.605 138.558 159.676 1.00 54.96 704 LEU I C 1
ATOM 5546 O O . LEU E 1 113 ? 138.977 137.616 159.181 1.00 54.96 704 LEU I O 1
ATOM 5551 N N . ALA E 1 114 ? 139.658 138.758 160.986 1.00 59.01 705 ALA I N 1
ATOM 5552 C CA . ALA E 1 114 ? 138.976 137.832 161.881 1.00 59.01 705 ALA I CA 1
ATOM 5553 C C . ALA E 1 114 ? 137.470 137.951 161.817 1.00 59.01 705 ALA I C 1
ATOM 5554 O O . ALA E 1 114 ? 136.794 137.276 162.598 1.00 59.01 705 ALA I O 1
ATOM 5556 N N . GLU E 1 115 ? 136.909 138.772 160.929 1.00 65.76 706 GLU I N 1
ATOM 5557 C CA . GLU E 1 115 ? 135.468 138.779 160.711 1.00 65.76 706 GLU I CA 1
ATOM 5558 C C . GLU E 1 115 ? 135.166 138.584 159.233 1.00 65.76 706 GLU I C 1
ATOM 5559 O O . GLU E 1 115 ? 134.123 138.025 158.881 1.00 65.76 706 GLU I O 1
ATOM 5565 N N . GLU E 1 116 ? 136.066 139.039 158.356 1.00 73.32 707 GLU I N 1
ATOM 5566 C CA . GLU E 1 116 ? 135.862 138.807 156.929 1.00 73.32 707 GLU I CA 1
ATOM 5567 C C . GLU E 1 116 ? 136.168 137.360 156.560 1.00 73.32 707 GLU I C 1
ATOM 5568 O O . GLU E 1 116 ? 135.485 136.771 155.715 1.00 73.32 707 GLU I O 1
ATOM 5574 N N . LEU E 1 117 ? 137.193 136.772 157.175 1.00 76.18 708 LEU I N 1
ATOM 5575 C CA . LEU E 1 117 ? 137.428 135.339 157.044 1.00 76.18 708 LEU I CA 1
ATOM 5576 C C . LEU E 1 117 ? 136.848 134.558 158.219 1.00 76.18 708 LEU I C 1
ATOM 5577 O O . LEU E 1 117 ? 136.357 133.439 158.036 1.00 76.18 708 LEU I O 1
ATOM 5582 N N . GLY E 1 118 ? 136.901 135.123 159.422 1.00 83.98 709 GLY I N 1
ATOM 5583 C CA . GLY E 1 118 ? 136.276 134.500 160.573 1.00 83.98 709 GLY I CA 1
ATOM 5584 C C . GLY E 1 118 ? 136.929 133.217 161.033 1.00 83.98 709 GLY I C 1
ATOM 5585 O O . GLY E 1 118 ? 136.259 132.373 161.635 1.00 83.98 709 GLY I O 1
ATOM 5586 N N . ASP E 1 119 ? 138.220 133.045 160.760 1.00 95.16 710 ASP I N 1
ATOM 5587 C CA . ASP E 1 119 ? 138.929 131.846 161.188 1.00 95.16 710 ASP I CA 1
ATOM 5588 C C . ASP E 1 119 ? 138.877 131.718 162.705 1.00 95.16 710 ASP I C 1
ATOM 5589 O O . ASP E 1 119 ? 139.177 132.670 163.431 1.00 95.16 710 ASP I O 1
ATOM 5594 N N . GLU E 1 120 ? 138.485 130.537 163.186 1.00 101.80 711 GLU I N 1
ATOM 5595 C CA . GLU E 1 120 ? 138.359 130.342 164.626 1.00 101.80 711 GLU I CA 1
ATOM 5596 C C . GLU E 1 120 ? 139.717 130.406 165.314 1.00 101.80 711 GLU I C 1
ATOM 5597 O O . GLU E 1 120 ? 139.863 131.060 166.356 1.00 101.80 711 GLU I O 1
ATOM 5603 N N . GLU E 1 121 ? 140.724 129.741 164.745 1.00 99.90 712 GLU I N 1
ATOM 5604 C CA . GLU E 1 121 ? 142.057 129.776 165.336 1.00 99.90 712 GLU I CA 1
ATOM 5605 C C . GLU E 1 121 ? 142.625 131.190 165.317 1.00 99.90 712 GLU I C 1
ATOM 5606 O O . GLU E 1 121 ? 143.284 131.621 166.272 1.00 99.90 712 GLU I O 1
ATOM 5612 N N . MET E 1 122 ? 142.377 131.930 164.234 1.00 93.42 713 MET I N 1
ATOM 5613 C CA . MET E 1 122 ? 142.829 133.314 164.166 1.00 93.42 713 MET I CA 1
ATOM 5614 C C . MET E 1 122 ? 142.230 134.139 165.295 1.00 93.42 713 MET I C 1
ATOM 5615 O O . MET E 1 122 ? 142.947 134.861 165.993 1.00 93.42 713 MET I O 1
ATOM 5620 N N . LYS E 1 123 ? 140.912 134.045 165.485 1.00 89.08 714 LYS I N 1
ATOM 5621 C CA . LYS E 1 123 ? 140.262 134.793 166.557 1.00 89.08 714 LYS I CA 1
ATOM 5622 C C . LYS E 1 123 ? 140.805 134.389 167.922 1.00 89.08 714 LYS I C 1
ATOM 5623 O O . LYS E 1 123 ? 141.030 135.243 168.789 1.00 89.08 714 LYS I O 1
ATOM 5629 N N . LYS E 1 124 ? 141.021 133.090 168.136 1.00 93.82 715 LYS I N 1
ATOM 5630 C CA . LYS E 1 124 ? 141.474 132.648 169.449 1.00 93.82 715 LYS I CA 1
ATOM 5631 C C . LYS E 1 124 ? 142.914 133.063 169.717 1.00 93.82 715 LYS I C 1
ATOM 5632 O O . LYS E 1 124 ? 143.292 133.263 170.877 1.00 93.82 715 LYS I O 1
ATOM 5638 N N . GLU E 1 125 ? 143.726 133.203 168.669 1.00 88.25 716 GLU I N 1
ATOM 5639 C CA . GLU E 1 125 ? 145.053 133.787 168.839 1.00 88.25 716 GLU I CA 1
ATOM 5640 C C . GLU E 1 125 ? 144.955 135.280 169.129 1.00 88.25 716 GLU I C 1
ATOM 5641 O O . GLU E 1 125 ? 145.632 135.800 170.025 1.00 88.25 716 GLU I O 1
ATOM 5647 N N . VAL E 1 126 ? 144.114 135.983 168.369 1.00 76.08 717 VAL I N 1
ATOM 5648 C CA . VAL E 1 126 ? 144.034 137.437 168.454 1.00 76.08 717 VAL I CA 1
ATOM 5649 C C . VAL E 1 126 ? 143.535 137.872 169.823 1.00 76.08 717 VAL I C 1
ATOM 5650 O O . VAL E 1 126 ? 143.971 138.899 170.359 1.00 76.08 717 VAL I O 1
ATOM 5654 N N . GLU E 1 127 ? 142.610 137.112 170.410 1.00 80.95 718 GLU I N 1
ATOM 5655 C CA . GLU E 1 127 ? 142.132 137.471 171.741 1.00 80.95 718 GLU I CA 1
ATOM 5656 C C . GLU E 1 127 ? 143.271 137.442 172.750 1.00 80.95 718 GLU I C 1
ATOM 5657 O O . GLU E 1 127 ? 143.380 138.331 173.604 1.00 80.95 718 GLU I O 1
ATOM 5663 N N . GLU E 1 128 ? 144.154 136.448 172.645 1.00 76.89 719 GLU I N 1
ATOM 5664 C CA . GLU E 1 128 ? 145.293 136.393 173.552 1.00 76.89 719 GLU I CA 1
ATOM 5665 C C . GLU E 1 128 ? 146.293 137.505 173.256 1.00 76.89 719 GLU I C 1
ATOM 5666 O O . GLU E 1 128 ? 146.873 138.083 174.184 1.00 76.89 719 GLU I O 1
ATOM 5672 N N . ILE E 1 129 ? 146.519 137.810 171.974 1.00 67.12 720 ILE I N 1
ATOM 5673 C CA . ILE E 1 129 ? 147.367 138.953 171.624 1.00 67.12 720 ILE I CA 1
ATOM 5674 C C . ILE E 1 129 ? 146.868 140.210 172.323 1.00 67.12 720 ILE I C 1
ATOM 5675 O O . ILE E 1 129 ? 147.632 140.927 172.982 1.00 67.12 720 ILE I O 1
ATOM 5680 N N . LEU E 1 130 ? 145.572 140.492 172.184 1.00 63.28 721 LEU I N 1
ATOM 5681 C CA . LEU E 1 130 ? 145.011 141.705 172.768 1.00 63.28 721 LEU I CA 1
ATOM 5682 C C . LEU E 1 130 ? 145.083 141.682 174.287 1.00 63.28 721 LEU I C 1
ATOM 5683 O O . LEU E 1 130 ? 145.381 142.704 174.911 1.00 63.28 721 LEU I O 1
ATOM 5688 N N . ASP E 1 131 ? 144.798 140.536 174.906 1.00 65.84 722 ASP I N 1
ATOM 5689 C CA . ASP E 1 131 ? 144.825 140.485 176.363 1.00 65.84 722 ASP I CA 1
ATOM 5690 C C . ASP E 1 131 ? 146.238 140.668 176.902 1.00 65.84 722 ASP I C 1
ATOM 5691 O O . ASP E 1 131 ? 146.427 141.267 177.966 1.00 65.84 722 ASP I O 1
ATOM 5696 N N . LYS E 1 132 ? 147.243 140.161 176.187 1.00 64.46 723 LYS I N 1
ATOM 5697 C CA . LYS E 1 132 ? 148.619 140.364 176.625 1.00 64.46 723 LYS I CA 1
ATOM 5698 C C . LYS E 1 132 ? 149.060 141.806 176.410 1.00 64.46 723 LYS I C 1
ATOM 5699 O O . LYS E 1 132 ? 149.794 142.365 177.232 1.00 64.46 723 LYS I O 1
ATOM 5705 N N . LEU E 1 133 ? 148.632 142.423 175.308 1.00 57.47 724 LEU I N 1
ATOM 5706 C CA . LEU E 1 133 ? 149.040 143.796 175.027 1.00 57.47 724 LEU I CA 1
ATOM 5707 C C . LEU E 1 133 ? 148.358 144.785 175.964 1.00 57.47 724 LEU I C 1
ATOM 5708 O O . LEU E 1 133 ? 148.969 145.776 176.380 1.00 57.47 724 LEU I O 1
ATOM 5713 N N . ALA E 1 134 ? 147.095 144.529 176.311 1.00 64.50 725 ALA I N 1
ATOM 5714 C CA . ALA E 1 134 ? 146.247 145.546 176.920 1.00 64.50 725 ALA I CA 1
ATOM 5715 C C . ALA E 1 134 ? 146.688 145.952 178.319 1.00 64.50 725 ALA I C 1
ATOM 5716 O O . ALA E 1 134 ? 146.399 147.077 178.737 1.00 64.50 725 ALA I O 1
ATOM 5718 N N . GLU E 1 135 ? 147.371 145.081 179.056 1.00 72.77 726 GLU I N 1
ATOM 5719 C CA . GLU E 1 135 ? 147.784 145.444 180.405 1.00 72.77 726 GLU I CA 1
ATOM 5720 C C . GLU E 1 135 ? 149.065 146.265 180.440 1.00 72.77 726 GLU I C 1
ATOM 5721 O O . GLU E 1 135 ? 149.442 146.744 181.514 1.00 72.77 726 GLU I O 1
ATOM 5727 N N . VAL E 1 136 ? 149.743 146.437 179.308 1.00 69.79 727 VAL I N 1
ATOM 5728 C CA . VAL E 1 136 ? 150.986 147.197 179.279 1.00 69.79 727 VAL I CA 1
ATOM 5729 C C . VAL E 1 136 ? 150.914 148.280 178.210 1.00 69.79 727 VAL I C 1
ATOM 5730 O O . VAL E 1 136 ? 151.934 148.876 177.846 1.00 69.79 727 VAL I O 1
ATOM 5734 N N . ASP E 1 137 ? 149.712 148.557 177.714 1.00 66.26 728 ASP I N 1
ATOM 5735 C CA . ASP E 1 137 ? 149.541 149.575 176.685 1.00 66.26 728 ASP I CA 1
ATOM 5736 C C . ASP E 1 137 ? 148.106 150.092 176.707 1.00 66.26 728 ASP I C 1
ATOM 5737 O O . ASP E 1 137 ? 147.234 149.512 176.049 1.00 66.26 728 ASP I O 1
ATOM 5742 N N . PRO E 1 138 ? 147.824 15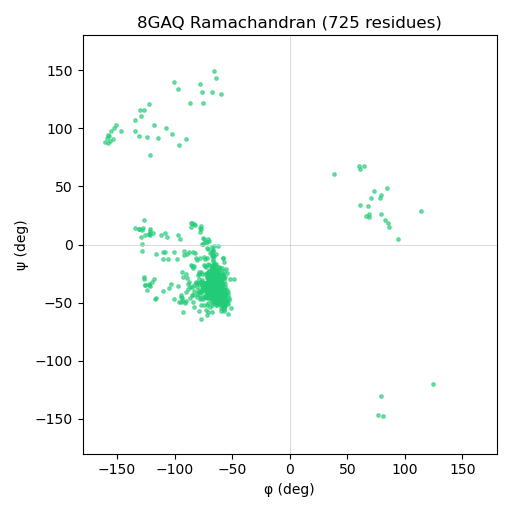1.175 177.437 1.00 65.15 729 PRO I N 1
ATOM 5743 C CA . PRO E 1 138 ? 146.422 151.591 177.622 1.00 65.15 729 PRO I CA 1
ATOM 5744 C C . PRO E 1 138 ? 145.692 151.919 176.332 1.00 65.15 729 PRO I C 1
ATOM 5745 O O . PRO E 1 138 ? 144.461 151.782 176.274 1.00 65.15 729 PRO I O 1
ATOM 5749 N N . ARG E 1 139 ? 146.406 152.355 175.293 1.00 57.03 730 ARG I N 1
ATOM 5750 C CA . ARG E 1 139 ? 145.746 152.572 174.013 1.00 57.03 730 ARG I CA 1
ATOM 5751 C C . ARG E 1 139 ? 145.168 151.269 173.478 1.00 57.03 730 ARG I C 1
ATOM 5752 O O . ARG E 1 139 ? 144.058 151.252 172.944 1.00 57.03 730 ARG I O 1
ATOM 5760 N N . VAL E 1 140 ? 145.893 150.161 173.639 1.00 57.84 731 VAL I N 1
ATOM 5761 C CA . VAL E 1 140 ? 145.342 148.871 173.241 1.00 57.84 731 VAL I CA 1
ATOM 5762 C C . VAL E 1 140 ? 144.166 148.491 174.128 1.00 57.84 731 VAL I C 1
ATOM 5763 O O . VAL E 1 140 ? 143.242 147.802 173.682 1.00 57.84 731 VAL I O 1
ATOM 5767 N N . ALA E 1 141 ? 144.159 148.945 175.381 1.00 58.09 732 ALA I N 1
ATOM 5768 C CA . ALA E 1 141 ? 143.009 148.701 176.247 1.00 58.09 732 ALA I CA 1
ATOM 5769 C C . ALA E 1 141 ? 141.766 149.390 175.703 1.00 58.09 732 ALA I C 1
ATOM 5770 O O . ALA E 1 141 ? 140.704 148.770 175.567 1.00 58.09 732 ALA I O 1
ATOM 5772 N N . VAL E 1 142 ? 141.879 150.676 175.372 1.00 55.10 733 VAL I N 1
ATOM 5773 C CA . VAL E 1 142 ? 140.711 151.354 174.823 1.00 55.10 733 VAL I CA 1
ATOM 5774 C C . VAL E 1 142 ? 140.376 150.813 173.434 1.00 55.10 733 VAL I C 1
ATOM 5775 O O . VAL E 1 142 ? 139.216 150.857 173.008 1.00 55.10 733 VAL I O 1
ATOM 5779 N N . LEU E 1 143 ? 141.367 150.281 172.713 1.00 50.95 734 LEU I N 1
ATOM 5780 C CA . LEU E 1 143 ? 141.086 149.621 171.440 1.00 50.95 734 LEU I CA 1
ATOM 5781 C C . LEU E 1 143 ? 140.251 148.366 171.642 1.00 50.95 734 LEU I C 1
ATOM 5782 O O . LEU E 1 143 ? 139.364 148.064 170.837 1.00 50.95 734 LEU I O 1
ATOM 5787 N N . LYS E 1 144 ? 140.538 147.609 172.700 1.00 53.58 735 LYS I N 1
ATOM 5788 C CA . LYS E 1 144 ? 139.703 146.462 173.032 1.00 53.58 735 LYS I CA 1
ATOM 5789 C C . LYS E 1 144 ? 138.338 146.901 173.534 1.00 53.58 735 LYS I C 1
ATOM 5790 O O . LYS E 1 144 ? 137.368 146.144 173.435 1.00 53.58 735 LYS I O 1
ATOM 5796 N N . GLU E 1 145 ? 138.249 148.108 174.090 1.00 57.23 736 GLU I N 1
ATOM 5797 C CA . GLU E 1 145 ? 136.946 148.625 174.494 1.00 57.23 736 GLU I CA 1
ATOM 5798 C C . GLU E 1 145 ? 136.097 148.996 173.282 1.00 57.23 736 GLU I C 1
ATOM 5799 O O . GLU E 1 145 ? 134.885 148.756 173.271 1.00 57.23 736 GLU I O 1
ATOM 5805 N N . VAL E 1 146 ? 136.712 149.576 172.250 1.00 56.23 737 VAL I N 1
ATOM 5806 C CA . VAL E 1 146 ? 135.943 150.028 171.092 1.00 56.23 737 VAL I CA 1
ATOM 5807 C C . VAL E 1 146 ? 135.556 148.855 170.195 1.00 56.23 737 VAL I C 1
ATOM 5808 O O . VAL E 1 146 ? 134.483 148.856 169.583 1.00 56.23 737 VAL I O 1
ATOM 5812 N N . ALA E 1 147 ? 136.398 147.828 170.117 1.00 58.88 738 ALA I N 1
ATOM 5813 C CA . ALA E 1 147 ? 136.137 146.686 169.248 1.00 58.88 738 ALA I CA 1
ATOM 5814 C C . ALA E 1 147 ? 135.107 145.724 169.825 1.00 58.88 738 ALA I C 1
ATOM 5815 O O . ALA E 1 147 ? 134.998 144.591 169.344 1.00 58.88 738 ALA I O 1
ATOM 5817 N N . LYS E 1 148 ? 134.365 146.141 170.846 1.00 67.08 739 LYS I N 1
ATOM 5818 C CA . LYS E 1 148 ? 133.280 145.340 171.400 1.00 67.08 739 LYS I CA 1
ATOM 5819 C C . LYS E 1 148 ? 132.031 146.193 171.584 1.00 67.08 739 LYS I C 1
ATOM 5820 O O . LYS E 1 148 ? 130.967 145.693 171.943 0.00 67.08 739 LYS I O 1
#

Foldseek 3Di:
DVVLLVVLVVCVVVDDVVVNVVSLVVLLVVCLVPVVCLVVQLVVCVVVVNVVSNVVSVVSLQVSCLVPVVSLVVLVVVCVVVVDPVSVPSSLVSLLVSCLPDVVSVVVLVVCCVVVVDPVSVVSNVVSLVVCCVPPVVSVVVVVVSD/DVVLVVQLVVCVVVVPCVSNVVSLVVVLVVCLPVVVCLVVVLVVCVVVVPVVSNVVSVVSLQVSCLVPVVSLVVLCVVCVVVVDPVSPVVSLPSLLVSCLPDVVSVVVLVVCCVVVVDPVSVVVVVVSLVVCCVVPVVSVVVVVVSD/DVVLLVQCVVCVVPPPVVSNVVSLVVLLVVCLPPVVSLVVNLVSCVVVPDVVSNVVSVVSLLVSCLVPVVSLVVLCVVCVVVVDPVSPPSSLVSLLVSCLPDVVSLVVLVVCCPVVVDPVSVVSNVVSLVVVCVPPVVSVVVVVVVD/DVVLLVQLVVCVVVDDVVSNVVSLVVLLVVCLVPVVCLVVQLVSCVVVPHVVSNVVSVVSLLVSCLVPVVSLVVLVVVCVVVVDPCSVPVSLPSLLVSVLVDVVSLVVLVVCCPVVVDPVSVVSNVVSLVVVVVPPVVSVVVVVVVD/DVVLVVVLVVCVVVPPVVVNVVSLVVLLVCCLPPVVCLVVVLVVCVVVVHPVSNVVSVVSLLVSCLVPVVSLVVLCVVCVVVVDPVSPVSSLVSLLVSCLPPPVSLVVLVVCCVVVVDPVSVVSSVVSLVVNCVVPVVSVVVVVVSD

Radius of gyration: 25.97 Å; Cα contacts (8 Å, |Δi|>4): 774; chains: 5; bounding box: 61×63×58 Å

B-factor: mean 76.14, std 31.26, range [30.59, 154.45]

Solvent-accessible surface area: 32525 Å² total; per-residue (Å²): 39,121,93,32,96,181,96,0,112,74,1,94,134,85,31,88,96,127,75,10,72,123,20,45,60,52,0,13,9,24,2,0,8,30,28,122,6,0,22,48,0,7,44,11,0,140,148,38,69,46,121,121,12,28,116,87,1,21,20,3,1,6,22,2,0,1,10,16,16,100,1,0,0,3,0,23,9,9,4,97,44,85,40,43,135,68,0,108,102,48,1,52,74,1,1,3,14,2,0,2,14,3,17,63,0,1,0,0,0,22,10,0,14,106,65,85,48,46,114,91,7,64,114,67,0,85,87,8,3,56,82,2,16,153,74,27,71,47,0,29,10,0,80,106,50,32,152,48,128,107,38,63,192,108,0,88,121,0,102,139,112,47,43,117,140,78,11,89,105,4,32,44,49,2,15,7,21,2,0,14,14,21,118,10,0,17,75,0,6,63,6,1,111,87,51,60,44,89,132,12,25,119,86,2,16,18,5,0,5,19,2,0,2,19,8,10,65,1,0,0,0,0,8,16,6,2,113,46,85,40,42,126,82,2,58,126,52,0,54,84,3,0,14,15,1,0,0,10,5,35,53,0,0,2,0,1,19,13,0,12,107,66,87,46,33,120,88,2,80,135,71,0,94,88,3,7,60,76,0,10,157,67,28,70,51,1,31,8,0,71,105,54,37,170,44,127,89,24,101,191,105,9,151,100,0,89,130,90,32,71,134,134,81,19,95,98,11,45,18,43,2,12,3,22,2,2,26,28,31,116,5,0,20,46,1,7,36,10,0,115,125,49,66,43,92,113,10,19,117,80,2,23,18,4,0,4,29,2,0,1,4,7,34,59,0,0,0,0,0,12,11,8,2,113,52,80,41,38,126,86,1,60,111,50,0,49,74,0,0,12,14,0,0,0,12,2,27,74,1,2,1,0,2,18,7,0,11,108,67,90,47,45,133,104,2,87,98,76,2,87,59,6,20,54,78,0,22,163,58,26,77,47,4,37,8,0,86,105,36,55,187,41,116,88,30,83,157,104,0,143,100,1,71,116,84,36,88,119,126,81,2,85,112,9,35,24,42,1,15,4,29,2,0,10,20,35,121,10,0,12,44,0,6,32,9,0,114,144,56,69,38,93,126,12,22,114,103,1,15,24,3,0,5,22,0,0,1,0,15,8,59,1,0,0,1,0,15,2,0,4,93,30,71,32,47,128,80,0,92,110,46,0,44,81,4,0,15,16,0,0,0,5,14,51,60,0,2,0,0,1,22,10,0,15,118,64,87,50,52,130,107,5,68,119,84,1,82,70,7,2,52,74,0,18,157,69,29,65,47,3,33,9,0,80,104,45,36,163,40,116,74,39,82,145,106,2,90,100,12,78,112,105,28,74,124,152,90,8,98,73,20,47,12,54,1,13,0,29,2,0,16,14,16,111,4,0,20,49,0,8,44,18,0,116,141,39,70,33,98,143,9,24,126,70,1,21,22,5,0,4,22,0,0,1,3,14,13,48,0,0,0,0,0,10,12,6,2,104,53,82,46,35,127,76,0,46,115,49,0,48,81,1,0,19,16,0,0,0,12,8,34,51,0,2,0,0,1,17,5,0,11,115,73,96,45,39,111,97,1,66,100,93,0,94,99,8,12,66,88,0,16,159,65,24,65,53,0,34,9,0,76,109,48,38,193

Nearest PDB structures (foldseek):
  8gaq-assembly1_I  TM=9.978E-01  e=5.563E-17  synthetic construct
  8cqq-assembly1_A  TM=3.422E-01  e=1.534E-01  synthetic construct
  4xif-assembly1_A  TM=3.299E-01  e=1.392E+00  Homo sapiens
  4r7s-assembly1_A  TM=3.119E-01  e=6.275E+00  Parabacteroides merdae ATCC 43184
  7ntf-assembly1_B  TM=2.945E-01  e=5.061E+00  Homo sapiens

Sequence (735 aa):
VEELKRKLRQAKEDGDEELLERVKNEMLLLAVVDPRVLVEVLNTAKELGDEEMYKKVKGIMLRLAVVDPRVLVLVLELAEALGDEEMKEKVKNIMLLLAVVDPRVLVLVLELAEELGDEEMKKEVEEILDKLAEVDPRVAVLKEVAKVEELKRKLRQAKEDGDEELLERVKNEMLLLAVVDPRVLVEVLNTAKELGDEEMYKKVKGIMLRLAVVDPRVLVLVLELAEALGDEEMKEKVKNIMLLLAVVDPRVLVLVLELAEELGDEEMKKEVEEILDKLAEVDPRVAVLKEVAKVEELKRKLRQAKEDGDEELLERVKNEMLLLAVVDPRVLVEVLNTAKELGDEEMYKKVKGIMLRLAVVDPRVLVLVLELAEALGDEEMKEKVKNIMLLLAVVDPRVLVLVLELAEELGDEEMKKEVEEILDKLAEVDPRVAVLKEVAKVEELKRKLRQAKEDGDEELLERVKNEMLLLAVVDPRVLVEVLNTAKELGDEEMYKKVKGIMLRLAVVDPRVLVLVLELAEALGDEEMKEKVKNIMLLLAVVDPRVLVLVLELAEELGDEEMKKEVEEILDKLAEVDPRVAVLKEVAKVEELKRKLRQAKEDGDEELLERVKNEMLLLAVVDPRVLVEVLNTAKELGDEEMYKKVKGIMLRLAVVDPRVLVLVLELAEALGDEEMKEKVKNIMLLLAVVDPRVLVLVLELAEELGDEEMKKEVEEILDKLAEVDPRVAVLKEVAK